Protein AF-S7RBU6-F1 (afdb_monomer_lite)

Organism: Gloeophyllum trabeum (strain ATCC 11539 / FP-39264 / Madison 617) (NCBI:txid670483)

pLDDT: mean 72.24, std 26.67, range [24.7, 98.31]

Structure (mmCIF, N/CA/C/O backbone):
data_AF-S7RBU6-F1
#
_entry.id   AF-S7RBU6-F1
#
loop_
_atom_site.group_PDB
_atom_site.id
_atom_site.type_symbol
_atom_site.label_atom_id
_atom_site.label_alt_id
_atom_site.label_comp_id
_atom_site.label_asym_id
_atom_site.label_entity_id
_atom_site.label_seq_id
_atom_site.pdbx_PDB_ins_code
_atom_site.Cartn_x
_atom_site.Cartn_y
_atom_site.Cartn_z
_atom_site.occupancy
_atom_site.B_iso_or_equiv
_atom_site.auth_seq_id
_atom_site.auth_comp_id
_atom_site.auth_asym_id
_atom_site.auth_atom_id
_atom_site.pdbx_PDB_model_num
ATOM 1 N N . THR A 1 1 ? -10.832 8.269 -23.216 1.00 85.19 1 THR A N 1
ATOM 2 C CA . THR A 1 1 ? -12.121 9.001 -23.189 1.00 85.19 1 THR A CA 1
ATOM 3 C C . THR A 1 1 ? -12.968 8.814 -24.442 1.00 85.19 1 THR A C 1
ATOM 5 O O . THR A 1 1 ? -14.065 8.296 -24.302 1.00 85.19 1 THR A O 1
ATOM 8 N N . TYR A 1 2 ? -12.508 9.167 -25.655 1.00 92.75 2 TYR A N 1
ATOM 9 C CA . TYR A 1 2 ? -13.296 8.981 -26.896 1.00 92.75 2 TYR A CA 1
ATOM 10 C C . TYR A 1 2 ? -13.770 7.536 -27.117 1.00 92.75 2 TYR A C 1
ATOM 12 O O . TYR A 1 2 ? -14.970 7.289 -27.163 1.00 92.75 2 TYR A O 1
ATOM 20 N N . LYS A 1 3 ? -12.824 6.583 -27.172 1.00 92.38 3 LYS A N 1
ATOM 21 C CA . LYS A 1 3 ? -13.112 5.149 -27.358 1.00 92.38 3 LYS A CA 1
ATOM 22 C C . LYS A 1 3 ? -14.112 4.630 -26.322 1.00 92.38 3 LYS A C 1
ATOM 24 O O . LYS A 1 3 ? -15.072 3.971 -26.679 1.00 92.38 3 LYS A O 1
ATOM 29 N N . THR A 1 4 ? -13.931 5.0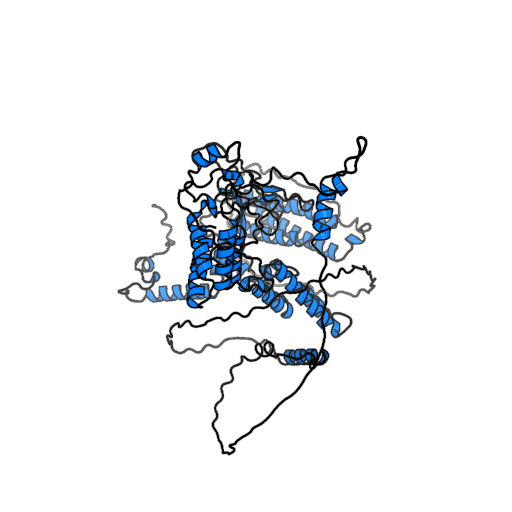13 -25.059 1.00 90.31 4 THR A N 1
ATOM 30 C CA . THR A 1 4 ? -14.841 4.660 -23.964 1.00 90.31 4 THR A CA 1
ATOM 31 C C . THR A 1 4 ? -16.265 5.151 -24.218 1.00 90.31 4 THR A C 1
ATOM 33 O O . THR A 1 4 ? -17.199 4.370 -24.121 1.00 90.31 4 THR A O 1
ATOM 36 N N . ARG A 1 5 ? -16.450 6.425 -24.593 1.00 92.94 5 ARG A N 1
ATOM 37 C CA . ARG A 1 5 ? -17.787 6.967 -24.887 1.00 92.94 5 ARG A CA 1
ATOM 38 C C . ARG A 1 5 ? -18.416 6.313 -26.120 1.00 92.94 5 ARG A C 1
ATOM 40 O O . ARG A 1 5 ? -19.598 6.007 -26.082 1.00 92.94 5 ARG A O 1
ATOM 47 N N . LYS A 1 6 ? -17.631 6.038 -27.169 1.00 95.56 6 LYS A N 1
ATOM 48 C CA . LYS A 1 6 ? -18.088 5.272 -28.344 1.00 95.56 6 LYS A CA 1
ATOM 49 C C . LYS A 1 6 ? -18.540 3.859 -27.969 1.00 95.56 6 LYS A C 1
ATOM 51 O O . LYS A 1 6 ? -19.577 3.423 -28.446 1.00 95.56 6 LYS A O 1
ATOM 56 N N . ASN A 1 7 ? -17.806 3.179 -27.090 1.00 93.50 7 ASN A N 1
ATOM 57 C CA . ASN A 1 7 ? -18.178 1.847 -26.615 1.00 93.50 7 ASN A CA 1
ATOM 58 C C . ASN A 1 7 ? -19.477 1.874 -25.801 1.00 93.50 7 ASN A C 1
ATOM 60 O O . ASN A 1 7 ? -20.324 1.013 -26.008 1.00 93.50 7 ASN A O 1
ATOM 64 N N . VAL A 1 8 ? -19.649 2.867 -24.918 1.00 93.81 8 VAL A N 1
ATOM 65 C CA . VAL A 1 8 ? -20.901 3.056 -24.163 1.00 93.81 8 VAL A CA 1
ATOM 66 C C . VAL A 1 8 ? -22.064 3.273 -25.127 1.00 93.81 8 VAL A C 1
ATOM 68 O O . VAL A 1 8 ? -23.031 2.532 -25.066 1.00 93.81 8 VAL A O 1
ATOM 71 N N . ILE A 1 9 ? -21.940 4.204 -26.080 1.00 96.50 9 ILE A N 1
ATOM 72 C CA . ILE A 1 9 ? -22.995 4.468 -27.072 1.00 96.50 9 ILE A CA 1
ATOM 73 C C . ILE A 1 9 ? -23.344 3.200 -27.864 1.00 96.50 9 ILE A C 1
ATOM 75 O O . ILE A 1 9 ? -24.517 2.864 -27.971 1.00 96.50 9 ILE A O 1
ATOM 79 N N . ALA A 1 10 ? -22.350 2.475 -28.388 1.00 96.50 10 ALA A N 1
ATOM 80 C CA . ALA A 1 10 ? -22.586 1.262 -29.171 1.00 96.50 10 ALA A CA 1
ATOM 81 C C . ALA A 1 10 ? -23.316 0.178 -28.362 1.00 96.50 10 ALA A C 1
ATOM 83 O O . ALA A 1 10 ? -24.274 -0.416 -28.854 1.00 96.50 10 ALA A O 1
ATOM 84 N N . ARG A 1 11 ? -22.905 -0.037 -27.107 1.00 94.94 11 ARG A N 1
ATOM 85 C CA . ARG A 1 11 ? -23.532 -1.017 -26.216 1.00 94.94 11 ARG A CA 1
ATOM 86 C C . ARG A 1 11 ? -24.950 -0.610 -25.821 1.00 94.94 11 ARG A C 1
ATOM 88 O O . ARG A 1 11 ? -25.845 -1.446 -25.844 1.00 94.94 11 ARG A O 1
ATOM 95 N N . THR A 1 12 ? -25.173 0.667 -25.524 1.00 95.44 12 THR A N 1
ATOM 96 C CA . THR A 1 12 ? -26.509 1.184 -25.215 1.00 95.44 12 THR A CA 1
ATOM 97 C C . THR A 1 12 ? -27.443 1.085 -26.428 1.00 95.44 12 THR A C 1
ATOM 99 O O . THR A 1 12 ? -28.611 0.751 -26.256 1.00 95.44 12 THR A O 1
ATOM 102 N N . ILE A 1 13 ? -26.949 1.297 -27.659 1.00 96.81 13 ILE A N 1
ATOM 103 C CA . ILE A 1 13 ? -27.725 1.049 -28.889 1.00 96.81 13 ILE A CA 1
ATOM 104 C C . ILE A 1 13 ? -28.141 -0.422 -28.971 1.00 96.81 13 ILE A C 1
ATOM 106 O O . ILE A 1 13 ? -29.319 -0.698 -29.175 1.00 96.81 13 ILE A O 1
ATOM 110 N N . GLU A 1 14 ? -27.202 -1.354 -28.793 1.00 96.31 14 GLU A N 1
ATOM 111 C CA . GLU A 1 14 ? -27.480 -2.795 -28.843 1.00 96.31 14 GLU A CA 1
ATOM 112 C C . GLU A 1 14 ? -28.513 -3.209 -27.784 1.00 96.31 14 GLU A C 1
ATOM 114 O O . GLU A 1 14 ? -29.508 -3.856 -28.109 1.00 96.31 14 GLU A O 1
ATOM 119 N N . MET A 1 15 ? -28.329 -2.770 -26.536 1.00 94.38 15 MET A N 1
ATOM 120 C CA . MET A 1 15 ? -29.254 -3.056 -25.437 1.00 94.38 15 MET A CA 1
ATOM 121 C C . MET A 1 15 ? -30.658 -2.510 -25.712 1.00 94.38 15 MET A C 1
ATOM 123 O O . MET A 1 15 ? -31.637 -3.236 -25.557 1.00 94.38 15 MET A O 1
ATOM 127 N N . LYS A 1 16 ? -30.767 -1.260 -26.179 1.00 94.81 16 LYS A N 1
ATOM 128 C CA . LYS A 1 16 ? -32.062 -0.620 -26.460 1.00 94.81 16 LYS A CA 1
ATOM 129 C C . LYS A 1 16 ? -32.765 -1.190 -27.688 1.00 94.81 16 LYS A C 1
ATOM 131 O O . LYS A 1 16 ? -33.992 -1.231 -27.737 1.00 94.81 16 LYS A O 1
ATOM 136 N N . GLN A 1 17 ? -32.004 -1.660 -28.676 1.00 96.62 17 GLN A N 1
ATOM 137 C CA . GLN A 1 17 ? -32.551 -2.400 -29.814 1.00 96.62 17 GLN A CA 1
ATOM 138 C C . GLN A 1 17 ? -33.136 -3.743 -29.374 1.00 96.62 17 GLN A C 1
ATOM 140 O O . GLN A 1 17 ? -34.208 -4.115 -29.844 1.00 96.62 17 GLN A O 1
ATOM 145 N N . GLN A 1 18 ? -32.465 -4.446 -28.457 1.00 95.56 18 GLN A N 1
ATOM 146 C CA . GLN A 1 18 ? -32.958 -5.708 -27.901 1.00 95.56 18 GLN A CA 1
ATOM 147 C C . GLN A 1 18 ? -34.198 -5.511 -27.017 1.00 95.56 18 GLN A C 1
ATOM 149 O O . GLN A 1 18 ? -35.109 -6.334 -27.070 1.00 95.56 18 GLN A O 1
ATOM 154 N N . SER A 1 19 ? -34.263 -4.425 -26.240 1.00 94.31 19 SER A N 1
ATOM 155 C CA . SER A 1 19 ? -35.421 -4.106 -25.390 1.00 94.31 19 SER A CA 1
ATOM 156 C C . SER A 1 19 ? -36.588 -3.448 -26.142 1.00 94.31 19 SER A C 1
ATOM 158 O O . SER A 1 19 ? -37.684 -3.347 -25.592 1.00 94.31 19 SER A O 1
ATOM 160 N N . GLY A 1 20 ? -36.387 -3.024 -27.395 1.00 94.88 20 GLY A N 1
ATOM 161 C CA . GLY A 1 20 ? -37.410 -2.344 -28.194 1.00 94.88 20 GLY A CA 1
ATOM 162 C C . GLY A 1 20 ? -37.733 -0.930 -27.700 1.00 94.88 20 GLY A C 1
ATOM 163 O O . GLY A 1 20 ? -38.865 -0.468 -27.845 1.00 94.88 20 GLY A O 1
ATOM 164 N N . GLU A 1 21 ? -36.767 -0.242 -27.090 1.00 93.75 21 GLU A N 1
ATOM 165 C CA . GLU A 1 21 ? -36.955 1.113 -26.570 1.00 93.75 21 GLU A CA 1
ATOM 166 C C . GLU A 1 21 ? -37.027 2.172 -27.685 1.00 93.75 21 GLU A C 1
ATOM 168 O O . GLU A 1 21 ? -36.348 2.106 -28.709 1.00 93.75 21 GLU A O 1
ATOM 173 N N . ASN A 1 22 ? -37.855 3.200 -27.478 1.00 92.62 22 ASN A N 1
ATOM 174 C CA . ASN A 1 22 ? -38.156 4.201 -28.509 1.00 92.62 22 ASN A CA 1
ATOM 175 C C . ASN A 1 22 ? -37.031 5.225 -28.750 1.00 92.62 22 ASN A C 1
ATOM 177 O O . ASN A 1 22 ? -37.104 5.993 -29.708 1.00 92.62 22 ASN A O 1
ATOM 181 N N . ASP A 1 23 ? -36.006 5.278 -27.896 1.00 93.81 23 ASP A N 1
ATOM 182 C CA . ASP A 1 23 ? -34.927 6.267 -27.968 1.00 93.81 23 ASP A CA 1
ATOM 183 C C . ASP A 1 23 ? -33.663 5.771 -28.689 1.00 93.81 23 ASP A C 1
ATOM 185 O O . ASP A 1 23 ? -32.669 6.497 -28.741 1.00 93.81 23 ASP A O 1
ATOM 189 N N . VAL A 1 24 ? -33.693 4.585 -29.309 1.00 95.56 24 VAL A N 1
ATOM 190 C CA . VAL A 1 24 ? -32.581 4.056 -30.127 1.00 95.56 24 VAL A CA 1
ATOM 191 C C . VAL A 1 24 ? -32.122 5.071 -31.181 1.00 95.56 24 VAL A C 1
ATOM 193 O O . VAL A 1 24 ? -30.921 5.294 -31.340 1.00 95.56 24 VAL A O 1
ATOM 196 N N . ASP A 1 25 ? -33.063 5.747 -31.851 1.00 94.75 25 ASP A N 1
ATOM 197 C CA . ASP A 1 25 ? -32.772 6.763 -32.874 1.00 94.75 25 ASP A CA 1
ATOM 198 C C . ASP A 1 25 ? -31.913 7.919 -32.312 1.00 94.75 25 ASP A C 1
ATOM 200 O O . ASP A 1 25 ? -31.042 8.455 -33.005 1.00 94.75 25 ASP A O 1
ATOM 204 N N . TYR A 1 26 ? -32.109 8.283 -31.038 1.00 95.62 26 TYR A N 1
ATOM 205 C CA . TYR A 1 26 ? -31.321 9.318 -30.364 1.00 95.62 26 TYR A CA 1
ATOM 206 C C . TYR A 1 26 ? -29.892 8.848 -30.071 1.00 95.62 26 TYR A C 1
ATOM 208 O O . TYR A 1 26 ? -28.936 9.602 -30.260 1.00 95.62 26 TYR A O 1
ATOM 216 N N . TRP A 1 27 ? -29.713 7.588 -29.675 1.00 96.31 27 TRP A N 1
ATOM 217 C CA . TRP A 1 27 ? -28.384 7.014 -29.455 1.00 96.31 27 TRP A CA 1
ATOM 218 C C . TRP A 1 27 ? -27.598 6.844 -30.756 1.00 96.31 27 TRP A C 1
ATOM 220 O O . TRP A 1 27 ? -26.405 7.144 -30.787 1.00 96.31 27 TRP A O 1
ATOM 230 N N . VAL A 1 28 ? -28.261 6.475 -31.855 1.00 96.69 28 VAL A N 1
ATOM 231 C CA . VAL A 1 28 ? -27.661 6.473 -33.203 1.00 96.69 28 VAL A CA 1
ATOM 232 C C . VAL A 1 28 ? -27.237 7.888 -33.615 1.00 96.69 28 VAL A C 1
ATOM 234 O O . VAL A 1 28 ? -26.161 8.084 -34.186 1.00 96.69 28 VAL A O 1
ATOM 237 N N . TYR A 1 29 ? -28.041 8.900 -33.279 1.00 96.50 29 TYR A N 1
ATOM 238 C CA . TYR A 1 29 ? -27.663 10.299 -33.468 1.00 96.50 29 TYR A CA 1
ATOM 239 C C . TYR A 1 29 ? -26.420 10.682 -32.647 1.00 96.50 29 TYR A C 1
ATOM 241 O O . TYR A 1 29 ? -25.488 11.266 -33.208 1.00 96.50 29 TYR A O 1
ATOM 249 N N . LEU A 1 30 ? -26.359 10.320 -31.359 1.00 96.81 30 LEU A N 1
ATOM 250 C CA . LEU A 1 30 ? -25.172 10.541 -30.530 1.00 96.81 30 LEU A CA 1
ATOM 251 C C . LEU A 1 30 ? -23.947 9.837 -31.122 1.00 96.81 30 LEU A C 1
ATOM 253 O O . LEU A 1 30 ? -22.877 10.438 -31.196 1.00 96.81 30 LEU A O 1
ATOM 257 N N . ASP A 1 31 ? -24.090 8.612 -31.627 1.00 97.56 31 ASP A N 1
ATOM 258 C CA . ASP A 1 31 ? -22.987 7.910 -32.282 1.00 97.56 31 ASP A CA 1
ATOM 259 C C . ASP A 1 31 ? -22.432 8.703 -33.470 1.00 97.56 31 ASP A C 1
ATOM 261 O O . ASP A 1 31 ? -21.215 8.869 -33.605 1.00 97.56 31 ASP A O 1
ATOM 265 N N . LYS A 1 32 ? -23.325 9.279 -34.282 1.00 97.25 32 LYS A N 1
ATOM 266 C CA . LYS A 1 32 ? -22.958 10.148 -35.402 1.00 97.25 32 LYS A CA 1
ATOM 267 C C . LYS A 1 32 ? -22.245 11.417 -34.923 1.00 97.25 32 LYS A C 1
ATOM 269 O O . LYS A 1 32 ? -21.181 11.735 -35.447 1.00 97.25 32 LYS A O 1
ATOM 274 N N . VAL A 1 33 ? -22.770 12.100 -33.898 1.00 96.75 33 VAL A N 1
ATOM 275 C CA . VAL A 1 33 ? -22.152 13.301 -33.293 1.00 96.75 33 VAL A CA 1
ATOM 276 C C . VAL A 1 33 ? -20.721 13.009 -32.831 1.00 96.75 33 VAL A C 1
ATOM 278 O O . VAL A 1 33 ? -19.792 13.747 -33.167 1.00 96.75 33 VAL A O 1
ATOM 281 N N . PHE A 1 34 ? -20.520 11.925 -32.077 1.00 96.19 34 PHE A N 1
ATOM 282 C CA . PHE A 1 34 ? -19.206 11.568 -31.541 1.00 96.19 34 PHE A CA 1
ATOM 283 C C . PHE A 1 34 ? -18.246 11.087 -32.635 1.00 96.19 34 PHE A C 1
ATOM 285 O O . PHE A 1 34 ? -17.062 11.419 -32.579 1.00 96.19 34 PHE A O 1
ATOM 292 N N . SER A 1 35 ? -18.741 10.365 -33.643 1.00 96.75 35 SER A N 1
ATOM 293 C CA . SER A 1 35 ? -17.933 9.919 -34.786 1.00 96.75 35 SER A CA 1
ATOM 294 C C . SER A 1 35 ? -17.441 11.093 -35.629 1.00 96.75 35 SER A C 1
ATOM 296 O O . SER A 1 35 ? -16.272 11.114 -36.004 1.00 96.75 35 SER A O 1
ATOM 298 N N . THR A 1 36 ? -18.294 12.095 -35.869 1.00 96.62 36 THR A N 1
ATOM 299 C CA . THR A 1 36 ? -17.907 13.313 -36.593 1.00 96.62 36 THR A CA 1
ATOM 300 C C . THR A 1 36 ? -16.898 14.146 -35.801 1.00 96.62 36 THR A C 1
ATOM 302 O O . THR A 1 36 ? -15.933 14.630 -36.377 1.00 96.62 36 THR A O 1
ATOM 305 N N . LEU A 1 37 ? -17.062 14.287 -34.479 1.00 95.50 37 LEU A N 1
ATOM 306 C CA . LEU A 1 37 ? -16.112 15.033 -33.638 1.00 95.50 37 LEU A CA 1
ATOM 307 C C . LEU A 1 37 ? -14.744 14.356 -33.489 1.00 95.50 37 LEU A C 1
ATOM 309 O O . LEU A 1 37 ? -13.747 15.035 -33.222 1.00 95.50 37 LEU A O 1
ATOM 313 N N . GLY A 1 38 ? -14.703 13.027 -33.594 1.00 95.50 38 GLY A N 1
ATOM 314 C CA . GLY A 1 38 ? -13.487 12.239 -33.449 1.00 95.50 38 GLY A CA 1
ATOM 315 C C . GLY A 1 38 ? -12.832 12.356 -32.063 1.00 95.50 38 GLY A C 1
ATOM 316 O O . GLY A 1 38 ? -13.424 12.873 -31.106 1.00 95.50 38 GLY A O 1
ATOM 317 N N . PRO A 1 39 ? -11.588 11.872 -31.907 1.00 93.12 39 PRO A N 1
ATOM 318 C CA . PRO A 1 39 ? -10.890 11.892 -30.623 1.00 93.12 39 PRO A CA 1
ATOM 319 C C . PRO A 1 39 ? -10.606 13.311 -30.120 1.00 93.12 39 PRO A C 1
ATOM 321 O O . PRO A 1 39 ? -10.678 13.555 -28.916 1.00 93.12 39 PRO A O 1
ATOM 324 N N . ASP A 1 40 ? -10.344 14.259 -31.017 1.00 90.81 40 ASP A N 1
ATOM 325 C CA . ASP A 1 40 ? -9.961 15.620 -30.639 1.00 90.81 40 ASP A CA 1
ATOM 326 C C . ASP A 1 40 ? -11.138 16.481 -30.194 1.00 90.81 40 ASP A C 1
ATOM 328 O O . ASP A 1 40 ? -10.988 17.278 -29.269 1.00 90.81 40 ASP A O 1
ATOM 332 N N . 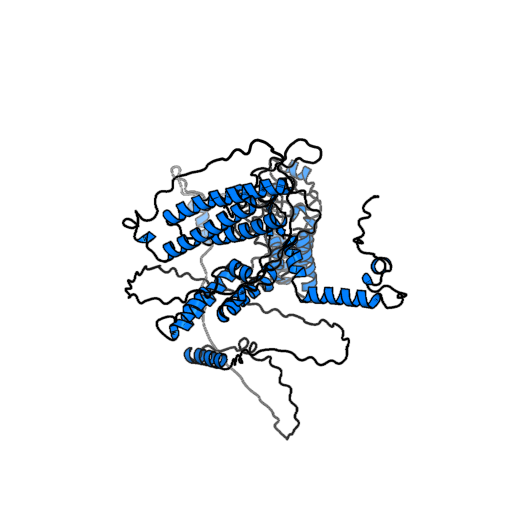GLY A 1 41 ? -12.317 16.284 -30.788 1.00 90.06 41 GLY A N 1
ATOM 333 C CA . GLY A 1 41 ? -13.536 16.989 -30.400 1.00 90.06 41 GLY A CA 1
ATOM 334 C C . GLY A 1 41 ? -14.285 16.360 -29.231 1.00 90.06 41 GLY A C 1
ATOM 335 O O . GLY A 1 41 ? -15.188 16.983 -28.668 1.00 90.06 41 GLY A O 1
ATOM 336 N N . THR A 1 42 ? -13.919 15.140 -28.840 1.00 89.81 42 THR A N 1
ATOM 337 C CA . THR A 1 42 ? -14.549 14.420 -27.727 1.00 89.81 42 THR A CA 1
ATOM 338 C C . THR A 1 42 ? -13.629 14.278 -26.520 1.00 89.81 42 THR A C 1
ATOM 340 O O . THR A 1 42 ? -14.127 14.071 -25.418 1.00 89.81 42 THR A O 1
ATOM 343 N N . SER A 1 43 ? -12.308 14.412 -26.647 1.00 77.69 43 SER A N 1
ATOM 344 C CA . SER A 1 43 ? -11.421 14.327 -25.485 1.00 77.69 43 SER A CA 1
ATOM 345 C C . SER A 1 43 ? -11.660 15.489 -24.519 1.00 77.69 43 SER A C 1
ATOM 347 O O . SER A 1 43 ? -11.668 16.654 -24.903 1.00 77.69 43 SER A O 1
ATOM 349 N N . SER A 1 44 ? -11.835 15.166 -23.241 1.00 72.56 44 SER A N 1
ATOM 350 C CA . SER A 1 44 ? -11.827 16.148 -22.161 1.00 72.56 44 SER A CA 1
ATOM 351 C C . SER A 1 44 ? -10.375 16.350 -21.740 1.00 72.56 44 SER A C 1
ATOM 353 O O . SER A 1 44 ? -9.729 15.397 -21.323 1.00 72.56 44 SER A O 1
ATOM 355 N N . ASP A 1 45 ? -9.845 17.553 -21.930 1.00 74.06 45 ASP A N 1
ATOM 356 C CA . ASP A 1 45 ? -8.611 17.991 -21.280 1.00 74.06 45 ASP A CA 1
ATOM 357 C C . ASP A 1 45 ? -8.990 18.281 -19.820 1.00 74.06 45 ASP A C 1
ATOM 359 O O . ASP A 1 45 ? -9.709 19.241 -19.526 1.00 74.06 45 ASP A O 1
ATOM 363 N N . GLU A 1 46 ? -8.673 17.334 -18.944 1.00 76.44 46 GLU A N 1
ATOM 364 C CA . GLU A 1 46 ? -9.034 17.362 -17.529 1.00 76.44 46 GLU A CA 1
ATOM 365 C C . GLU A 1 46 ? -7.983 18.192 -16.791 1.00 76.44 46 GLU A C 1
ATOM 367 O O . GLU A 1 46 ? -6.787 18.047 -17.033 1.00 76.44 46 GLU A O 1
ATOM 372 N N . SER A 1 47 ? -8.412 19.135 -15.951 1.00 70.38 47 SER A N 1
ATOM 373 C CA . SER A 1 47 ? -7.491 19.747 -14.994 1.00 70.38 47 SER A CA 1
ATOM 374 C C . SER A 1 47 ? -7.403 18.863 -13.760 1.00 70.38 47 SER A C 1
ATOM 376 O O . SER A 1 47 ? -8.451 18.508 -13.211 1.00 70.38 47 SER A O 1
ATOM 378 N N . ASP A 1 48 ? -6.186 18.588 -13.302 1.00 59.97 48 ASP A N 1
ATOM 379 C CA . ASP A 1 48 ? -5.942 18.013 -11.984 1.00 59.97 48 ASP A CA 1
ATOM 380 C C . ASP A 1 48 ? -6.465 19.001 -10.937 1.00 59.97 48 ASP A C 1
ATOM 382 O O . ASP A 1 48 ? -5.913 20.081 -10.727 1.00 59.97 48 ASP A O 1
ATOM 386 N N . SER A 1 49 ? -7.624 18.694 -10.361 1.00 61.91 49 SER A N 1
ATOM 387 C CA . SER A 1 49 ? -8.176 19.439 -9.235 1.00 61.91 49 SER A CA 1
ATOM 388 C C . SER A 1 49 ? -8.520 18.460 -8.128 1.00 61.91 49 SER A C 1
ATOM 390 O O . SER A 1 49 ? -9.257 17.503 -8.361 1.00 61.91 49 SER A O 1
ATOM 392 N N . GLU A 1 50 ? -8.025 18.731 -6.925 1.00 57.97 50 GLU A N 1
ATOM 393 C CA . GLU A 1 50 ? -8.123 17.867 -5.738 1.00 57.97 50 GLU A CA 1
ATOM 394 C C . GLU A 1 50 ? -9.551 17.727 -5.173 1.00 57.97 50 GLU A C 1
ATOM 396 O O . GLU A 1 50 ? -9.809 16.926 -4.280 1.00 57.97 50 GLU A O 1
ATOM 401 N N . GLY A 1 51 ? -10.524 18.463 -5.714 1.00 67.12 51 GLY A N 1
ATOM 402 C CA . GLY A 1 51 ? -11.909 18.440 -5.248 1.00 67.12 51 GLY A CA 1
ATOM 403 C C . GLY A 1 51 ? -12.770 17.395 -5.954 1.00 67.12 51 GLY A C 1
ATOM 404 O O . GLY A 1 51 ? -13.433 17.740 -6.926 1.00 67.12 51 GLY A O 1
ATOM 405 N N . GLY A 1 52 ? -12.795 16.152 -5.459 1.00 80.94 52 GLY A N 1
ATOM 406 C CA . GLY A 1 52 ? -13.880 15.163 -5.655 1.00 80.94 52 GLY A CA 1
ATOM 407 C C . GLY A 1 52 ? -14.299 14.775 -7.090 1.00 80.94 52 GLY A C 1
ATOM 408 O O . GLY A 1 52 ? -15.178 13.934 -7.257 1.00 80.94 52 GLY A O 1
ATOM 409 N N . GLY A 1 53 ? -13.697 15.344 -8.133 1.00 84.38 53 GLY A N 1
ATOM 410 C CA . GLY A 1 53 ? -14.078 15.159 -9.529 1.00 84.38 53 GLY A CA 1
ATOM 411 C C . GLY A 1 53 ? -13.203 15.965 -10.487 1.00 84.38 53 GLY A C 1
ATOM 412 O O . GLY A 1 53 ? -12.392 16.792 -10.077 1.00 84.38 53 GLY A O 1
ATOM 413 N N . PHE A 1 54 ? -13.360 15.714 -11.783 1.00 86.19 54 PHE A N 1
ATOM 414 C CA . PHE A 1 54 ? -12.573 16.373 -12.823 1.00 86.19 54 PHE A CA 1
ATOM 415 C C . PHE A 1 54 ? -13.319 17.588 -13.372 1.00 86.19 54 PHE A C 1
ATOM 417 O O . PHE A 1 54 ? -14.452 17.472 -13.845 1.00 86.19 54 PHE A O 1
ATOM 424 N N . ARG A 1 55 ? -12.684 18.764 -13.368 1.00 88.06 55 ARG A N 1
ATOM 425 C CA . ARG A 1 55 ? -13.194 19.925 -14.112 1.00 88.06 55 ARG A CA 1
ATOM 426 C C . ARG A 1 55 ? -12.752 19.819 -15.565 1.00 88.06 55 ARG A C 1
ATOM 428 O O . ARG A 1 55 ? -11.563 19.732 -15.870 1.00 88.06 55 ARG A O 1
ATOM 435 N N . VAL A 1 56 ? -13.723 19.794 -16.471 1.00 90.62 56 VAL A N 1
ATOM 436 C CA . VAL A 1 56 ? -13.458 19.658 -17.904 1.00 90.62 56 VAL A CA 1
ATOM 437 C C . VAL A 1 56 ? -13.198 21.038 -18.488 1.00 90.62 56 VAL A C 1
ATOM 439 O O . VAL A 1 56 ? -14.073 21.901 -18.444 1.00 90.62 56 VAL A O 1
ATOM 442 N N . LYS A 1 57 ? -12.014 21.246 -19.069 1.00 90.62 57 LYS A N 1
ATOM 443 C CA . LYS A 1 57 ? -11.693 22.514 -19.729 1.00 90.62 57 LYS A CA 1
ATOM 444 C C . LYS A 1 57 ? -12.615 22.766 -20.928 1.00 90.62 57 LYS A C 1
ATOM 446 O O . LYS A 1 57 ? -12.935 21.844 -21.685 1.00 90.62 57 LYS A O 1
ATOM 451 N N . ALA A 1 58 ? -13.025 24.018 -21.115 1.00 90.31 58 ALA A N 1
ATOM 452 C CA . ALA A 1 58 ? -13.889 24.412 -22.224 1.00 90.31 58 ALA A CA 1
ATOM 453 C C . ALA A 1 58 ? -13.107 24.394 -23.548 1.00 90.31 58 ALA A C 1
ATOM 455 O O . ALA A 1 58 ? -11.971 24.854 -23.614 1.00 90.31 58 ALA A O 1
ATOM 456 N N . MET A 1 59 ? -13.693 23.859 -24.621 1.00 93.00 59 MET A N 1
ATOM 457 C CA . MET A 1 59 ? -13.107 23.950 -25.963 1.00 93.00 59 MET A CA 1
ATOM 458 C C . MET A 1 59 ? -13.728 25.144 -26.693 1.00 93.00 59 MET A C 1
ATOM 460 O O . MET A 1 59 ? -14.851 25.010 -27.177 1.00 93.00 59 MET A O 1
ATOM 464 N N . PRO A 1 60 ? -13.032 26.292 -26.804 1.00 92.81 60 PRO A N 1
ATOM 465 C CA . PRO A 1 60 ? -13.638 27.532 -27.299 1.00 92.81 60 PRO A CA 1
ATOM 466 C C . PRO A 1 60 ? -14.107 27.431 -28.755 1.00 92.81 60 PRO A C 1
ATOM 468 O O . PRO A 1 60 ? -15.037 28.121 -29.159 1.00 92.81 60 PRO A O 1
ATOM 471 N N . TRP A 1 61 ? -13.492 26.546 -29.544 1.00 95.69 61 TRP A N 1
ATOM 472 C CA . TRP A 1 61 ? -13.856 26.316 -30.940 1.00 95.69 61 TRP A CA 1
ATOM 473 C C . TRP A 1 61 ? -15.099 25.444 -31.118 1.00 95.69 61 TRP A C 1
ATOM 475 O O . TRP A 1 61 ? -15.699 25.478 -32.188 1.00 95.69 61 TRP A O 1
ATOM 485 N N . ARG A 1 62 ? -15.484 24.649 -30.114 1.00 95.12 62 ARG A N 1
ATOM 486 C CA . ARG A 1 62 ? -16.514 23.612 -30.236 1.00 95.12 62 ARG A CA 1
ATOM 487 C C . ARG A 1 62 ? -17.880 24.170 -29.851 1.00 95.12 62 ARG A C 1
ATOM 489 O O . ARG A 1 62 ? -18.005 24.878 -28.853 1.00 95.12 62 ARG A O 1
ATOM 496 N N . ARG A 1 63 ? -18.923 23.805 -30.599 1.00 95.25 63 ARG A N 1
ATOM 497 C CA . ARG A 1 63 ? -20.315 24.020 -30.180 1.00 95.25 63 ARG A CA 1
ATOM 498 C C . ARG A 1 63 ? -20.536 23.420 -28.786 1.00 95.25 63 ARG A C 1
ATOM 500 O O . ARG A 1 63 ? -19.954 22.388 -28.446 1.00 95.25 63 ARG A O 1
ATOM 507 N N . ASN A 1 64 ? -21.381 24.058 -27.979 1.00 92.62 64 ASN A N 1
ATOM 508 C CA . ASN A 1 64 ? -21.774 23.489 -26.696 1.00 92.62 64 ASN A CA 1
ATOM 509 C C . ASN A 1 64 ? -22.559 22.187 -26.929 1.00 92.62 64 ASN A C 1
ATOM 511 O O . ASN A 1 64 ? -23.657 22.229 -27.477 1.00 92.62 64 ASN A O 1
ATOM 515 N N . ILE A 1 65 ? -21.957 21.068 -26.524 1.00 93.81 65 ILE A N 1
ATOM 516 C CA . ILE A 1 65 ? -22.536 19.718 -26.566 1.00 93.81 65 ILE A CA 1
ATOM 517 C C . ILE A 1 65 ? -22.466 19.040 -25.190 1.00 93.81 65 ILE A C 1
ATOM 519 O O . ILE A 1 65 ? -22.312 17.823 -25.061 1.00 93.81 65 ILE A O 1
ATOM 523 N N . ASP A 1 66 ? -22.430 19.846 -24.127 1.00 91.31 66 ASP A N 1
ATOM 524 C CA . ASP A 1 66 ? -22.242 19.331 -22.773 1.00 91.31 66 ASP A CA 1
ATOM 525 C C . ASP A 1 66 ? -23.444 18.501 -22.304 1.00 91.31 66 ASP A C 1
ATOM 527 O O . ASP A 1 66 ? -23.258 17.571 -21.521 1.00 91.31 66 ASP A O 1
ATOM 531 N N . ALA A 1 67 ? -24.645 18.776 -22.823 1.00 91.44 67 ALA A N 1
ATOM 532 C CA . ALA A 1 67 ? -25.840 17.981 -22.554 1.00 91.44 67 ALA A CA 1
ATOM 533 C C . ALA A 1 67 ? -25.716 16.566 -23.142 1.00 91.44 67 ALA A C 1
ATOM 535 O O . ALA A 1 67 ? -25.907 15.581 -22.433 1.00 91.44 67 ALA A O 1
ATOM 536 N N . GLU A 1 68 ? -25.311 16.460 -24.407 1.00 94.38 68 GLU A N 1
ATOM 537 C CA . GLU A 1 68 ? -25.094 15.199 -25.112 1.00 94.38 68 GLU A CA 1
ATOM 538 C C . GLU A 1 68 ? -24.012 14.362 -24.426 1.00 94.38 68 GLU A C 1
ATOM 540 O O . GLU A 1 68 ? -24.186 13.163 -24.215 1.00 94.38 68 GLU A O 1
ATOM 545 N N . ILE A 1 69 ? -22.906 14.991 -24.012 1.00 93.38 69 ILE A N 1
ATOM 546 C CA . ILE A 1 69 ? -21.848 14.280 -23.287 1.00 93.38 69 ILE A CA 1
ATOM 547 C C . ILE A 1 69 ? -22.329 13.819 -21.909 1.00 93.38 69 ILE A C 1
ATOM 549 O O . ILE A 1 69 ? -22.000 12.702 -21.508 1.00 93.38 69 ILE A O 1
ATOM 553 N N . LYS A 1 70 ? -23.105 14.645 -21.197 1.00 91.88 70 LYS A N 1
ATOM 554 C CA . LYS A 1 70 ? -23.641 14.291 -19.879 1.00 91.88 70 LYS A CA 1
ATOM 555 C C . LYS A 1 70 ? -24.553 13.068 -19.958 1.00 91.88 70 LYS A C 1
ATOM 557 O O . LYS A 1 70 ? -24.451 12.215 -19.091 1.00 91.88 70 LYS A O 1
ATOM 562 N N . ILE A 1 71 ? -25.367 12.937 -21.007 1.00 93.94 71 ILE A N 1
ATOM 563 C CA . ILE A 1 71 ? -26.228 11.758 -21.214 1.00 93.94 71 ILE A CA 1
ATOM 564 C C . ILE A 1 71 ? -25.388 10.482 -21.336 1.00 93.94 71 ILE A C 1
ATOM 566 O O . ILE A 1 71 ? -25.645 9.507 -20.635 1.00 93.94 71 ILE A O 1
ATOM 570 N N . VAL A 1 72 ? -24.334 10.506 -22.157 1.00 94.25 72 VAL A N 1
ATOM 571 C CA . VAL A 1 72 ? -23.432 9.352 -22.323 1.00 94.25 72 VAL A CA 1
ATOM 572 C C . VAL A 1 72 ? -22.690 9.028 -21.019 1.00 94.25 72 VAL A C 1
ATOM 574 O O . VAL A 1 72 ? -22.501 7.863 -20.678 1.00 94.25 72 VAL A O 1
ATOM 577 N N . GLU A 1 73 ? -22.262 10.050 -20.272 1.00 91.81 73 GLU A N 1
ATOM 578 C CA . GLU A 1 73 ? -21.587 9.878 -18.979 1.00 91.81 73 GLU A CA 1
ATOM 579 C C . GLU A 1 73 ? -22.534 9.318 -17.904 1.00 91.81 73 GLU A C 1
ATOM 581 O O . GLU A 1 73 ? -22.139 8.410 -17.176 1.00 91.81 73 GLU A O 1
ATOM 586 N N . SER A 1 74 ? -23.782 9.787 -17.846 1.00 90.56 74 SER A N 1
ATOM 587 C CA . SER A 1 74 ? -24.812 9.266 -16.942 1.00 90.56 74 SER A CA 1
ATOM 588 C C . SER A 1 74 ? -25.167 7.813 -17.250 1.00 90.56 74 SER A C 1
ATOM 590 O O . SER A 1 74 ? -25.261 7.012 -16.323 1.00 90.56 74 SER A O 1
ATOM 592 N N . GLN A 1 75 ? -25.289 7.447 -18.529 1.00 92.38 75 GLN A N 1
ATOM 593 C CA . GLN A 1 75 ? -25.574 6.065 -18.919 1.00 92.38 75 GLN A CA 1
ATOM 594 C C . GLN A 1 75 ? -24.440 5.117 -18.528 1.00 92.38 75 GLN A C 1
ATOM 596 O O . GLN A 1 75 ? -24.690 4.037 -18.002 1.00 92.38 75 GLN A O 1
ATOM 601 N N . ARG A 1 76 ? -23.182 5.553 -18.691 1.00 89.06 76 ARG A N 1
ATOM 602 C CA . ARG A 1 76 ? -22.014 4.783 -18.240 1.00 89.06 76 ARG A CA 1
ATOM 603 C C . ARG A 1 76 ? -22.077 4.472 -16.743 1.00 89.06 76 ARG A C 1
ATOM 605 O O . ARG A 1 76 ? -21.720 3.368 -16.342 1.00 89.06 76 ARG A O 1
ATOM 612 N N . SER A 1 77 ? -22.497 5.444 -15.932 1.00 85.19 77 SER A N 1
ATOM 613 C CA . SER A 1 77 ? -22.679 5.253 -14.491 1.00 85.19 77 SER A CA 1
ATOM 614 C C . SER A 1 77 ? -23.849 4.318 -14.175 1.00 85.19 77 SER A C 1
ATOM 616 O O . SER A 1 77 ? -23.708 3.470 -13.302 1.00 85.19 77 SER A O 1
ATOM 618 N N . ALA A 1 78 ? -24.972 4.441 -14.887 1.00 86.81 78 ALA A N 1
ATOM 619 C CA . ALA A 1 78 ? -26.179 3.650 -14.643 1.00 86.81 78 ALA A CA 1
ATOM 620 C C . ALA A 1 78 ? -26.028 2.170 -15.032 1.00 86.81 78 ALA A C 1
ATOM 622 O O . ALA A 1 78 ? -26.428 1.293 -14.274 1.00 86.81 78 ALA A O 1
ATOM 623 N N . GLU A 1 79 ? -25.417 1.876 -16.182 1.00 81.44 79 GLU A N 1
ATOM 624 C CA . GLU A 1 79 ? -25.248 0.497 -16.670 1.00 81.44 79 GLU A CA 1
ATOM 625 C C . GLU A 1 79 ? -24.126 -0.264 -15.946 1.00 81.44 79 GLU A C 1
ATOM 627 O O . GLU A 1 79 ? -23.864 -1.426 -16.256 1.00 81.44 79 GLU A O 1
ATOM 632 N N . GLY A 1 80 ? -23.420 0.384 -15.010 1.00 73.44 80 GLY A N 1
ATOM 633 C CA . GLY A 1 80 ? -22.319 -0.238 -14.282 1.00 73.44 80 GLY A CA 1
ATOM 634 C C . GLY A 1 80 ? -21.245 -0.798 -15.215 1.00 73.44 80 GLY A C 1
ATOM 635 O O . GLY A 1 80 ? -20.581 -1.770 -14.854 1.00 73.44 80 GLY A O 1
ATOM 636 N N . ILE A 1 81 ? -21.075 -0.215 -16.414 1.00 67.19 81 ILE A N 1
ATOM 637 C CA . ILE A 1 81 ? -20.031 -0.607 -17.367 1.00 67.19 81 ILE A CA 1
ATOM 638 C C . ILE A 1 81 ? -18.689 -0.184 -16.768 1.00 67.19 81 ILE A C 1
ATOM 640 O O . ILE A 1 81 ? -18.126 0.874 -17.072 1.00 67.19 81 ILE A O 1
ATOM 644 N N . LYS A 1 82 ? -18.192 -1.027 -15.866 1.00 62.44 82 LYS A N 1
ATOM 645 C CA . LYS A 1 82 ? -16.829 -1.000 -15.373 1.00 62.44 82 LYS A CA 1
ATOM 646 C C . LYS A 1 82 ? -15.989 -1.576 -16.502 1.00 62.44 82 LYS A C 1
ATOM 648 O O . LYS A 1 82 ? -16.038 -2.767 -16.795 1.00 62.44 82 LYS A O 1
ATOM 653 N N . ASP A 1 83 ? -15.241 -0.716 -17.186 1.00 59.38 83 ASP A N 1
ATOM 654 C CA . ASP A 1 83 ? -14.084 -1.210 -17.922 1.00 59.38 83 ASP A CA 1
ATOM 655 C C . ASP A 1 83 ? -13.216 -1.926 -16.873 1.00 59.38 83 ASP A C 1
ATOM 657 O O . ASP A 1 83 ? -12.915 -1.322 -15.844 1.00 59.38 83 ASP A O 1
ATOM 661 N N . ASN A 1 84 ? -12.797 -3.176 -17.101 1.00 58.16 84 ASN A N 1
ATOM 662 C CA . ASN A 1 84 ? -11.959 -3.961 -16.168 1.00 58.16 84 ASN A CA 1
ATOM 663 C C . ASN A 1 84 ? -10.564 -3.334 -15.896 1.00 58.16 84 ASN A C 1
ATOM 665 O O . ASN A 1 84 ? -9.636 -4.019 -15.481 1.00 58.16 84 ASN A O 1
ATOM 669 N N . ARG A 1 85 ? -10.365 -2.050 -16.215 1.00 51.66 85 ARG A N 1
ATOM 670 C CA . ARG A 1 85 ? -9.092 -1.327 -16.236 1.00 51.66 85 ARG A CA 1
ATOM 671 C C . ARG A 1 85 ? -9.158 0.042 -15.542 1.00 51.66 85 ARG A C 1
ATOM 673 O O . ARG A 1 85 ? -8.502 0.972 -16.009 1.00 51.66 85 ARG A O 1
ATOM 680 N N . GLY A 1 86 ? -9.926 0.223 -14.465 1.00 55.75 86 GLY A N 1
ATOM 681 C CA . GLY A 1 86 ? -9.820 1.482 -13.718 1.00 55.75 86 GLY A CA 1
ATOM 682 C C . GLY A 1 86 ? -10.788 1.709 -12.564 1.00 55.75 86 GLY A C 1
ATOM 683 O O . GLY A 1 86 ? -11.747 0.970 -12.364 1.00 55.75 86 GLY A O 1
ATOM 684 N N . SER A 1 87 ? -10.496 2.781 -11.825 1.00 59.78 87 SER A N 1
ATOM 685 C CA . SER A 1 87 ? -11.317 3.359 -10.762 1.00 59.78 87 SER A CA 1
ATOM 686 C C . SER A 1 87 ? -12.685 3.827 -11.270 1.00 59.78 87 SER A C 1
ATOM 688 O O . SER A 1 87 ? -12.869 4.099 -12.461 1.00 59.78 87 SER A O 1
ATOM 690 N N . GLU A 1 88 ? -13.656 3.923 -10.356 1.00 74.12 88 GLU A N 1
ATOM 691 C CA . GLU A 1 88 ? -15.009 4.374 -10.690 1.00 74.12 88 GLU A CA 1
ATOM 692 C C . GLU A 1 88 ? -14.987 5.749 -11.380 1.00 74.12 88 GLU A C 1
ATOM 694 O O . GLU A 1 88 ? -14.164 6.605 -11.026 1.00 74.12 88 GLU A O 1
ATOM 699 N N . PRO A 1 89 ? -15.853 5.986 -12.388 1.00 77.12 89 PRO A N 1
ATOM 700 C CA . PRO A 1 89 ? -15.864 7.248 -13.112 1.00 77.12 89 PRO A CA 1
ATOM 701 C C . PRO A 1 89 ? -16.117 8.413 -12.149 1.00 77.12 89 PRO A C 1
ATOM 703 O O . PRO A 1 89 ? -17.239 8.611 -11.687 1.00 77.12 89 PRO A O 1
ATOM 706 N N . LYS A 1 90 ? -15.083 9.210 -11.858 1.00 83.31 90 LYS A N 1
ATOM 707 C CA . LYS A 1 90 ? -15.256 10.414 -11.040 1.00 83.31 90 LYS A CA 1
ATOM 708 C C . LYS A 1 90 ? -16.205 11.406 -11.738 1.00 83.31 90 LYS A C 1
ATOM 710 O O . LYS A 1 90 ? -16.144 11.529 -12.970 1.00 83.31 90 LYS A O 1
ATOM 715 N N . PRO A 1 91 ? -17.026 12.155 -10.977 1.00 83.81 91 PRO A N 1
ATOM 716 C CA . PRO A 1 91 ? -17.885 13.201 -11.520 1.00 83.81 91 PRO A CA 1
ATOM 717 C C . PRO A 1 91 ? -17.095 14.195 -12.372 1.00 83.81 91 PRO A C 1
ATOM 719 O O . PRO A 1 91 ? -15.987 14.601 -12.015 1.00 83.81 91 PRO A O 1
ATOM 722 N N . ARG A 1 92 ? -17.668 14.593 -13.510 1.00 87.56 92 ARG A N 1
ATOM 723 C CA . ARG A 1 92 ? -17.084 15.584 -14.419 1.00 87.56 92 ARG A CA 1
ATOM 724 C C . ARG A 1 92 ? -17.898 16.865 -14.353 1.00 87.56 92 ARG A C 1
ATOM 726 O O . ARG A 1 92 ? -19.059 16.888 -14.754 1.00 87.56 92 ARG A O 1
ATOM 733 N N . PHE A 1 93 ? -17.288 17.937 -13.867 1.00 86.38 93 PHE A N 1
ATOM 734 C CA . PHE A 1 93 ? -17.939 19.236 -13.754 1.00 86.38 93 PHE A CA 1
ATOM 735 C C . PHE A 1 93 ? -17.665 20.067 -15.009 1.00 86.38 93 PHE A C 1
ATOM 737 O O . PHE A 1 93 ? -16.513 20.244 -15.415 1.00 86.38 93 PHE A O 1
ATOM 744 N N . ARG A 1 94 ? -18.742 20.562 -15.626 1.00 86.69 94 ARG A N 1
ATOM 745 C CA . ARG A 1 94 ? -18.736 21.426 -16.814 1.00 86.69 94 ARG A CA 1
ATOM 746 C C . ARG A 1 94 ? -19.401 22.749 -16.442 1.00 86.69 94 ARG A C 1
ATOM 748 O O . ARG A 1 94 ? -20.440 22.738 -15.788 1.00 86.69 94 ARG A O 1
ATOM 755 N N . GLY A 1 95 ? -18.808 23.868 -16.846 1.00 80.44 95 GLY A N 1
ATOM 756 C CA . GLY A 1 95 ? -19.328 25.214 -16.579 1.00 80.44 95 GLY A CA 1
ATOM 757 C C . GLY A 1 95 ? -18.365 26.100 -15.777 1.00 80.44 95 GLY A C 1
ATOM 758 O O . GLY A 1 95 ? -17.352 25.618 -15.273 1.00 80.44 95 GLY A O 1
ATOM 759 N N . PRO A 1 96 ? -18.623 27.413 -15.678 1.00 79.88 96 PRO A N 1
ATOM 760 C CA . PRO A 1 96 ? -17.744 28.340 -14.966 1.00 79.88 96 PRO A CA 1
ATOM 761 C C . PRO A 1 96 ? -17.497 27.897 -13.507 1.00 79.88 96 PRO A C 1
ATOM 763 O O . PRO A 1 96 ? -18.447 27.473 -12.849 1.00 79.88 96 PRO A O 1
ATOM 766 N N . PRO A 1 97 ? -16.262 27.989 -12.970 1.00 74.69 97 PRO A N 1
ATOM 767 C CA . PRO A 1 97 ? -15.035 28.503 -13.586 1.00 74.69 97 PRO A CA 1
ATOM 768 C C . PRO A 1 97 ? -14.179 27.385 -14.226 1.00 74.69 97 PRO A C 1
ATOM 770 O O . PRO A 1 97 ? -13.182 26.946 -13.655 1.00 74.69 97 PRO A O 1
ATOM 773 N N . CYS A 1 98 ? -14.539 26.899 -15.417 1.00 80.06 98 CYS A N 1
ATOM 774 C CA . CYS A 1 98 ? -13.653 26.033 -16.205 1.00 80.06 98 CYS A CA 1
ATOM 775 C C . CYS A 1 98 ? -12.703 26.888 -17.053 1.00 80.06 98 CYS A C 1
ATOM 777 O O . CYS A 1 98 ? -13.145 27.802 -17.744 1.00 80.06 98 CYS A O 1
ATOM 779 N N . LYS A 1 99 ? -11.399 26.588 -17.003 1.00 84.75 99 LYS A N 1
ATOM 780 C CA . LYS A 1 99 ? -10.397 27.205 -17.887 1.00 84.75 99 LYS A CA 1
ATOM 781 C C . LYS A 1 99 ? -10.585 26.694 -19.319 1.00 84.75 99 LYS A C 1
ATOM 783 O O . LYS A 1 99 ? -11.044 25.568 -19.514 1.00 84.75 99 LYS A O 1
ATOM 788 N N . ASP A 1 100 ? -10.191 27.489 -20.306 1.00 85.88 100 ASP A N 1
ATOM 789 C CA . ASP A 1 100 ? -10.137 27.027 -21.693 1.00 85.88 100 ASP A CA 1
ATOM 790 C C . ASP A 1 100 ? -9.078 25.927 -21.853 1.00 85.88 100 ASP A C 1
ATOM 792 O O . ASP A 1 100 ? -8.041 25.920 -21.181 1.00 85.88 100 ASP A O 1
ATOM 796 N N . SER A 1 101 ? -9.346 24.965 -22.734 1.00 84.75 101 SER A N 1
ATOM 797 C CA . SER A 1 101 ? -8.404 23.893 -23.043 1.00 84.75 101 SER A CA 1
ATOM 798 C C . SER A 1 101 ? -7.150 24.471 -23.686 1.00 84.75 101 SER A C 1
ATOM 800 O O . SER A 1 101 ? -7.212 25.361 -24.533 1.00 84.75 101 SER A O 1
ATOM 802 N N . THR A 1 102 ? -5.994 23.915 -23.323 1.00 79.81 102 THR A N 1
ATOM 803 C CA . THR A 1 102 ? -4.706 24.302 -23.912 1.00 79.81 102 THR A CA 1
ATOM 804 C C . THR A 1 102 ? -4.512 23.721 -25.313 1.00 79.81 102 THR A C 1
ATOM 806 O O . THR A 1 102 ? -3.532 24.048 -25.986 1.00 79.81 102 THR A O 1
ATOM 809 N N . ARG A 1 103 ? -5.443 22.882 -25.795 1.00 80.00 103 ARG A N 1
ATOM 810 C CA . ARG A 1 103 ? -5.439 22.346 -27.160 1.00 80.00 103 ARG A CA 1
ATOM 811 C C . ARG A 1 103 ? -5.619 23.480 -28.168 1.00 80.00 103 ARG A C 1
ATOM 813 O O . ARG A 1 103 ? -6.724 23.947 -28.426 1.00 80.00 103 ARG A O 1
ATOM 820 N N . LYS A 1 104 ? -4.503 23.897 -28.771 1.00 70.06 104 LYS A N 1
ATOM 821 C CA . LYS A 1 104 ? -4.448 25.043 -29.693 1.00 70.06 104 LYS A CA 1
ATOM 822 C C . LYS A 1 104 ? -5.103 24.793 -31.057 1.00 70.06 104 LYS A C 1
ATOM 824 O O . LYS A 1 104 ? -5.370 25.758 -31.765 1.00 70.06 104 LYS A O 1
ATOM 829 N N . LYS A 1 105 ? -5.324 23.536 -31.460 1.00 88.75 105 LYS A N 1
ATOM 830 C CA . LYS A 1 105 ? -5.765 23.191 -32.822 1.00 88.75 105 LYS A CA 1
ATOM 831 C C . LYS A 1 105 ? -7.184 22.626 -32.813 1.00 88.75 105 LYS A C 1
ATOM 833 O O . LYS A 1 105 ? -7.420 21.565 -32.243 1.00 88.75 105 LYS A O 1
ATOM 838 N N . ALA A 1 106 ? -8.109 23.349 -33.442 1.00 93.94 106 ALA A N 1
ATOM 839 C CA . ALA A 1 106 ? -9.427 22.825 -33.778 1.00 93.94 106 ALA A CA 1
ATOM 840 C C . ALA A 1 106 ? -9.289 21.790 -34.917 1.00 93.94 106 ALA A C 1
ATOM 842 O O . ALA A 1 106 ? -8.450 22.000 -35.800 1.00 93.94 106 ALA A O 1
ATOM 843 N N . PRO A 1 107 ? -10.067 20.693 -34.915 1.00 95.06 107 PRO A N 1
ATOM 844 C CA . PRO A 1 107 ? -10.057 19.722 -36.005 1.00 95.06 107 PRO A CA 1
ATOM 845 C C . PRO A 1 107 ? -10.434 20.377 -37.334 1.00 95.06 107 PRO A C 1
ATOM 847 O O . PRO A 1 107 ? -11.264 21.285 -37.364 1.00 95.06 107 PRO A O 1
ATOM 850 N N . GLN A 1 108 ? -9.823 19.914 -38.423 1.00 96.75 108 GLN A N 1
ATOM 851 C CA . GLN A 1 108 ? -10.140 20.387 -39.768 1.00 96.75 108 GLN A CA 1
ATOM 852 C C . GLN A 1 108 ? -11.355 19.649 -40.338 1.00 96.75 108 GLN A C 1
ATOM 854 O O . GLN A 1 108 ? -11.660 18.531 -39.925 1.00 96.75 108 GLN A O 1
ATOM 859 N N . HIS A 1 109 ? -12.035 20.269 -41.302 1.00 97.12 109 HIS A N 1
ATOM 860 C CA . HIS A 1 109 ? -13.096 19.652 -42.104 1.00 97.12 109 HIS A CA 1
ATOM 861 C C . HIS A 1 109 ? -14.337 19.177 -41.337 1.00 97.12 109 HIS A C 1
ATOM 863 O O . HIS A 1 109 ? -15.142 18.424 -41.877 1.00 97.12 109 HIS A O 1
ATOM 869 N N . LEU A 1 110 ? -14.569 19.651 -40.109 1.00 97.50 110 LEU A N 1
ATOM 870 C CA . LEU A 1 110 ? -15.868 19.438 -39.465 1.00 97.50 110 LEU A CA 1
ATOM 871 C C . LEU A 1 110 ? -16.969 20.251 -40.171 1.00 97.50 110 LEU A C 1
ATOM 873 O O . LEU A 1 110 ? -16.678 21.329 -40.709 1.00 97.50 110 LEU A O 1
ATOM 877 N N . PRO A 1 111 ? -18.235 19.791 -40.145 1.00 97.75 111 PRO A N 1
ATOM 878 C CA . PRO A 1 111 ? -19.366 20.603 -40.576 1.00 97.75 111 PRO A CA 1
ATOM 879 C C . PRO A 1 111 ? -19.416 21.932 -39.802 1.00 97.75 111 PRO A C 1
ATOM 881 O O . PRO A 1 111 ? -19.123 21.946 -38.599 1.00 97.75 111 PRO A O 1
ATOM 884 N N . PRO A 1 112 ? -19.822 23.056 -40.426 1.00 97.12 112 PRO A N 1
ATOM 885 C CA . PRO A 1 112 ? -19.794 24.378 -39.799 1.00 97.12 112 PRO A CA 1
ATOM 886 C C . PRO A 1 112 ? -20.577 24.444 -38.482 1.00 97.12 112 PRO A C 1
ATOM 888 O O . PRO A 1 112 ? -20.226 25.206 -37.584 1.00 97.12 112 PRO A O 1
ATOM 891 N N . SER A 1 113 ? -21.614 23.613 -38.352 1.00 96.06 113 SER A N 1
ATOM 892 C CA . SER A 1 113 ? -22.483 23.545 -37.181 1.00 96.06 113 SER A CA 1
ATOM 893 C C . SER A 1 113 ? -21.830 22.910 -35.944 1.00 96.06 113 SER A C 1
ATOM 895 O O . SER A 1 113 ? -22.362 23.083 -34.852 1.00 96.06 113 SER A O 1
ATOM 897 N N . PHE A 1 114 ? -20.682 22.228 -36.066 1.00 96.75 114 PHE A N 1
ATOM 898 C CA . PHE A 1 114 ? -19.907 21.728 -34.916 1.00 96.75 114 PHE A CA 1
ATOM 899 C C . PHE A 1 114 ? -18.998 22.782 -34.285 1.00 96.75 114 PHE A C 1
ATOM 901 O O . PHE A 1 114 ? -18.540 22.592 -33.154 1.00 96.75 114 PHE A O 1
ATOM 908 N N . TYR A 1 115 ? -18.738 23.889 -34.981 1.00 96.94 115 TYR A N 1
ATOM 909 C CA . TYR A 1 115 ? -17.964 24.985 -34.417 1.00 96.94 115 TYR A CA 1
ATOM 910 C C . TYR A 1 115 ? -18.860 25.923 -33.609 1.00 96.94 115 TYR A C 1
ATOM 912 O O . TYR A 1 115 ? -20.041 26.116 -33.905 1.00 96.94 115 TYR A O 1
ATOM 920 N N . ASN A 1 116 ? -18.284 26.547 -32.585 1.00 96.06 116 ASN A N 1
ATOM 921 C CA . ASN A 1 116 ? -18.908 27.677 -31.920 1.00 96.06 116 ASN A CA 1
ATOM 922 C C . ASN A 1 116 ? -19.033 28.830 -32.933 1.00 96.06 116 ASN A C 1
ATOM 924 O O . ASN A 1 116 ? -18.039 29.254 -33.529 1.00 96.06 116 ASN A O 1
ATOM 928 N N . ALA A 1 117 ? -20.260 29.315 -33.142 1.00 96.31 117 ALA A N 1
ATOM 929 C CA . ALA A 1 117 ? -20.545 30.330 -34.148 1.00 96.31 117 ALA A CA 1
ATOM 930 C C . ALA A 1 117 ? -19.807 31.647 -33.868 1.00 96.31 117 ALA A C 1
ATOM 932 O O . ALA A 1 117 ? -19.288 32.241 -34.808 1.00 96.31 117 ALA A O 1
ATOM 933 N N . ASP A 1 118 ? -19.697 32.066 -32.608 1.00 96.56 118 ASP A N 1
ATOM 934 C CA . ASP A 1 118 ? -18.989 33.292 -32.227 1.00 96.56 118 ASP A CA 1
ATOM 935 C C . ASP A 1 118 ? -17.479 33.138 -32.436 1.00 96.56 118 ASP A C 1
ATOM 937 O O . ASP A 1 118 ? -16.814 34.039 -32.943 1.00 96.56 118 ASP A O 1
ATOM 941 N N . TRP A 1 119 ? -16.933 31.956 -32.134 1.00 95.94 119 TRP A N 1
ATOM 942 C CA . TRP A 1 119 ? -15.523 31.651 -32.373 1.00 95.94 119 TRP A CA 1
ATOM 943 C C . TRP A 1 119 ? -15.181 31.617 -33.869 1.00 95.94 119 TRP A C 1
ATOM 945 O O . TRP A 1 119 ? -14.168 32.185 -34.287 1.00 95.94 119 TRP A O 1
ATOM 955 N N . LEU A 1 120 ? -16.015 30.977 -34.694 1.00 96.94 120 LEU A N 1
ATOM 956 C CA . LEU A 1 120 ? -15.773 30.851 -36.135 1.00 96.94 120 LEU A CA 1
ATOM 957 C C . LEU A 1 120 ? -16.024 32.171 -36.890 1.00 96.94 120 LEU A C 1
ATOM 959 O O . LEU A 1 120 ? -15.398 32.416 -37.921 1.00 96.94 120 LEU A O 1
ATOM 963 N N . ASN A 1 121 ? -16.932 33.016 -36.388 1.00 95.81 121 ASN A N 1
ATOM 964 C CA . ASN A 1 121 ? -17.318 34.298 -36.993 1.00 95.81 121 ASN A CA 1
ATOM 965 C C . ASN A 1 121 ? -16.706 35.526 -36.310 1.00 95.81 121 ASN A C 1
ATOM 967 O O . ASN A 1 121 ? -17.164 36.642 -36.546 1.00 95.81 121 ASN A O 1
ATOM 971 N N . ASP A 1 122 ? -15.687 35.339 -35.474 1.00 95.81 122 ASP A N 1
ATOM 972 C CA . ASP A 1 122 ? -15.004 36.438 -34.798 1.00 95.81 122 ASP A CA 1
ATOM 973 C C . ASP A 1 122 ? -14.549 37.506 -35.821 1.00 95.81 122 ASP A C 1
ATOM 975 O O . ASP A 1 122 ? -13.811 37.173 -36.753 1.00 95.81 122 ASP A O 1
ATOM 979 N N . PRO A 1 123 ? -14.944 38.785 -35.686 1.00 96.00 123 PRO A N 1
ATOM 980 C CA . PRO A 1 123 ? -14.612 39.814 -36.671 1.00 96.00 123 PRO A CA 1
ATOM 981 C C . PRO A 1 123 ? -13.109 40.028 -36.875 1.00 96.00 123 PRO A C 1
ATOM 983 O O . PRO A 1 123 ? -12.695 40.481 -37.940 1.00 96.00 123 PRO A O 1
ATOM 986 N N . LYS A 1 124 ? -12.286 39.734 -35.860 1.00 96.50 124 LYS A N 1
ATOM 987 C CA . LYS A 1 124 ? -10.839 39.979 -35.899 1.00 96.50 124 LYS A CA 1
ATOM 988 C C . LYS A 1 124 ? -10.070 38.804 -36.485 1.00 96.50 124 LYS A C 1
ATOM 990 O O . LYS A 1 124 ? -9.076 39.007 -37.171 1.00 96.50 124 LYS A O 1
ATOM 995 N N . VAL A 1 125 ? -10.499 37.579 -36.182 1.00 96.12 125 VAL A N 1
ATOM 996 C CA . VAL A 1 125 ? -9.719 36.360 -36.474 1.00 96.12 125 VAL A CA 1
ATOM 997 C C . VAL A 1 125 ? -10.517 35.249 -37.164 1.00 96.12 125 VAL A C 1
ATOM 999 O O . VAL A 1 125 ? -9.953 34.211 -37.498 1.00 96.12 125 VAL A O 1
ATOM 1002 N N . GLY A 1 126 ? -11.812 35.442 -37.414 1.00 94.19 126 GLY A N 1
ATOM 1003 C CA . GLY A 1 126 ? -12.711 34.439 -37.991 1.00 94.19 126 GLY A CA 1
ATOM 1004 C C . GLY A 1 126 ? -12.324 34.011 -39.406 1.00 94.19 126 GLY A C 1
ATOM 1005 O O . GLY A 1 126 ? -12.369 32.823 -39.713 1.00 94.19 126 GLY A O 1
ATOM 1006 N N . ALA A 1 127 ? -11.859 34.940 -40.251 1.00 95.75 127 ALA A N 1
ATOM 1007 C CA . ALA A 1 127 ? -11.370 34.616 -41.597 1.00 95.75 127 ALA A CA 1
ATOM 1008 C C . ALA A 1 127 ? -10.160 33.664 -41.547 1.00 95.75 127 ALA A C 1
ATOM 1010 O O . ALA A 1 127 ? -10.195 32.596 -42.156 1.00 95.75 127 ALA A O 1
ATOM 1011 N N . ALA A 1 128 ? -9.155 33.991 -40.727 1.00 96.12 128 ALA A N 1
ATOM 1012 C CA . ALA A 1 128 ? -7.983 33.142 -40.512 1.00 96.12 128 ALA A CA 1
ATOM 1013 C C . ALA A 1 128 ? -8.352 31.791 -39.871 1.00 96.12 128 ALA A C 1
ATOM 1015 O O . ALA A 1 128 ? -7.808 30.754 -40.241 1.00 96.12 128 ALA A O 1
ATOM 1016 N N . ARG A 1 129 ? -9.316 31.767 -38.938 1.00 96.31 129 ARG A N 1
ATOM 1017 C CA . ARG A 1 129 ? -9.830 30.517 -38.349 1.00 96.31 129 ARG A CA 1
ATOM 1018 C C . ARG A 1 129 ? -10.508 29.635 -39.397 1.00 96.31 129 ARG A C 1
ATOM 1020 O O . ARG A 1 129 ? -10.244 28.440 -39.417 1.00 96.31 129 ARG A O 1
ATOM 1027 N N . ARG A 1 130 ? -11.351 30.200 -40.268 1.00 96.69 130 ARG A N 1
ATOM 1028 C CA . ARG A 1 130 ? -12.030 29.468 -41.354 1.00 96.69 130 ARG A CA 1
ATOM 1029 C C . ARG A 1 130 ? -11.040 28.891 -42.359 1.00 96.69 130 ARG A C 1
ATOM 1031 O O . ARG A 1 130 ? -11.223 27.756 -42.782 1.00 96.69 130 ARG A O 1
ATOM 1038 N N . GLU A 1 131 ? -9.997 29.639 -42.693 1.00 96.69 131 GLU A N 1
ATOM 1039 C CA . GLU A 1 131 ? -8.904 29.153 -43.537 1.00 96.69 131 GLU A CA 1
ATOM 1040 C C . GLU A 1 131 ? -8.120 28.021 -42.857 1.00 96.69 131 GLU A C 1
ATOM 1042 O O . GLU A 1 131 ? -7.802 27.017 -43.491 1.00 96.69 131 GLU A O 1
ATOM 1047 N N . LEU A 1 132 ? -7.879 28.130 -41.546 1.00 95.56 132 LEU A N 1
ATOM 1048 C CA . LEU A 1 132 ? -7.157 27.118 -40.774 1.00 95.56 132 LEU A CA 1
ATOM 1049 C C . LEU A 1 132 ? -7.935 25.802 -40.624 1.00 95.56 132 LEU A C 1
ATOM 1051 O O . LEU A 1 132 ? -7.340 24.729 -40.735 1.00 95.56 132 LEU A O 1
ATOM 1055 N N . VAL A 1 133 ? -9.237 25.875 -40.322 1.00 96.56 133 VAL A N 1
ATOM 1056 C CA . VAL A 1 133 ? -10.067 24.686 -40.048 1.00 96.56 133 VAL A CA 1
ATOM 1057 C C . VAL A 1 133 ? -10.752 24.126 -41.291 1.00 96.56 133 VAL A C 1
ATOM 1059 O O . VAL A 1 133 ? -11.178 22.979 -41.269 1.00 96.56 133 VAL A O 1
ATOM 1062 N N . GLN A 1 134 ? -10.870 24.910 -42.367 1.00 97.50 134 GLN A N 1
ATOM 1063 C CA . GLN A 1 134 ? -11.487 24.511 -43.638 1.00 97.50 134 GLN A CA 1
ATOM 1064 C C . GLN A 1 134 ? -12.814 23.751 -43.439 1.00 97.50 134 GLN A C 1
ATOM 1066 O O . GLN A 1 134 ? -12.872 22.551 -43.731 1.00 97.50 134 GLN A O 1
ATOM 1071 N N . PRO A 1 135 ? -13.870 24.403 -42.896 1.00 96.81 135 PRO A N 1
ATOM 1072 C CA . PRO A 1 135 ? -15.131 23.732 -42.593 1.00 96.81 135 PRO A CA 1
ATOM 1073 C C . PRO A 1 135 ? -15.660 22.958 -43.803 1.00 96.81 135 PRO A C 1
ATOM 1075 O O . PRO A 1 135 ? -15.614 23.459 -44.929 1.00 96.81 135 PRO A O 1
ATOM 1078 N N . SER A 1 136 ? -16.170 21.749 -43.568 1.00 97.25 136 SER A N 1
ATOM 1079 C CA . SER A 1 136 ? -16.783 20.950 -44.630 1.00 97.25 136 SER A CA 1
ATOM 1080 C C . SER A 1 136 ? -18.006 21.666 -45.216 1.00 97.25 136 SER A C 1
ATOM 1082 O O . SER A 1 136 ? -18.634 22.500 -44.564 1.00 97.25 136 SER A O 1
ATOM 1084 N N . LYS A 1 137 ? -18.351 21.343 -46.467 1.00 95.88 137 LYS A N 1
ATOM 1085 C CA . LYS A 1 137 ? -19.612 21.780 -47.093 1.00 95.88 137 LYS A CA 1
ATOM 1086 C C . LYS A 1 137 ? -20.807 20.944 -46.640 1.00 95.88 137 LYS A C 1
ATOM 1088 O O . LYS A 1 137 ? -21.941 21.307 -46.936 1.00 95.88 137 LYS A O 1
ATOM 1093 N N . GLU A 1 138 ? -20.550 19.819 -45.981 1.00 94.69 138 GLU A N 1
ATOM 1094 C CA . GLU A 1 138 ? -21.595 18.978 -45.419 1.00 94.69 138 GLU A CA 1
ATOM 1095 C C . GLU A 1 138 ? -22.362 19.749 -44.351 1.00 94.69 138 GLU A C 1
ATOM 1097 O O . GLU A 1 138 ? -21.769 20.384 -43.475 1.00 94.69 138 GLU A O 1
ATOM 1102 N N . ASP A 1 139 ? -23.686 19.675 -44.427 1.00 92.50 139 ASP A N 1
ATOM 1103 C CA . ASP A 1 139 ? -24.542 20.148 -43.354 1.00 92.50 139 ASP A CA 1
ATOM 1104 C C . ASP A 1 139 ? -24.810 19.001 -42.377 1.00 92.50 139 ASP A C 1
ATOM 1106 O O . ASP A 1 139 ? -25.024 17.849 -42.768 1.00 92.50 139 ASP A O 1
ATOM 1110 N N . PHE A 1 140 ? -24.795 19.318 -41.088 1.00 94.81 140 PHE A N 1
ATOM 1111 C CA . PHE A 1 140 ? -25.117 18.362 -40.041 1.00 94.81 140 PHE A CA 1
ATOM 1112 C C . PHE A 1 140 ? -26.381 18.815 -39.333 1.00 94.81 140 PHE A C 1
ATOM 1114 O O . PHE A 1 140 ? -26.375 19.795 -38.583 1.00 94.81 140 PHE A O 1
ATOM 1121 N N . SER A 1 141 ? -27.451 18.055 -39.561 1.00 93.50 141 SER A N 1
ATOM 1122 C CA . SER A 1 141 ? -28.731 18.239 -38.891 1.00 93.50 141 SER A CA 1
ATOM 1123 C C . SER A 1 141 ? -28.602 17.843 -37.423 1.00 93.50 141 SER A C 1
ATOM 1125 O O . SER A 1 141 ? -28.695 16.664 -37.075 1.00 93.50 141 SER A O 1
ATOM 1127 N N . TRP A 1 142 ? -28.397 18.835 -36.560 1.00 91.19 142 TRP A N 1
ATOM 1128 C CA . TRP A 1 142 ? -28.489 18.647 -35.117 1.00 91.19 142 TRP A CA 1
ATOM 1129 C C . TRP A 1 142 ? -29.910 18.224 -34.770 1.00 91.19 142 TRP A C 1
ATOM 1131 O O . TRP A 1 142 ? -30.872 18.922 -35.093 1.00 91.19 142 TRP A O 1
ATOM 1141 N N . MET A 1 143 ? -30.046 17.085 -34.097 1.00 90.31 143 MET A N 1
ATOM 1142 C CA . MET A 1 143 ? -31.301 16.759 -33.446 1.00 90.31 143 MET A CA 1
ATOM 1143 C C . MET A 1 143 ? -31.434 17.769 -32.313 1.00 90.31 143 MET A C 1
ATOM 1145 O O . MET A 1 143 ? -30.637 17.747 -31.374 1.00 90.31 143 MET A O 1
ATOM 1149 N N . ILE A 1 144 ? -32.366 18.718 -32.446 1.00 75.44 144 ILE A N 1
ATOM 1150 C CA . ILE A 1 144 ? -32.665 19.660 -31.371 1.00 75.44 144 ILE A CA 1
ATOM 1151 C C . ILE A 1 144 ? -33.230 18.816 -30.240 1.00 75.44 144 ILE A C 1
ATOM 1153 O O . ILE A 1 144 ? -34.408 18.466 -30.212 1.00 75.44 144 ILE A O 1
ATOM 1157 N N . ALA A 1 145 ? -32.344 18.437 -29.332 1.00 55.69 145 ALA A N 1
ATOM 1158 C CA . ALA A 1 145 ? -32.701 17.833 -28.081 1.00 55.69 145 ALA A CA 1
ATOM 1159 C C . ALA A 1 145 ? -33.422 18.932 -27.292 1.00 55.69 145 ALA A C 1
ATOM 1161 O O . ALA A 1 145 ? -32.801 19.711 -26.571 1.00 55.69 145 ALA A O 1
ATOM 1162 N N . CYS A 1 146 ? -34.743 19.047 -27.451 1.00 46.25 146 CYS A N 1
ATOM 1163 C CA . CYS A 1 146 ? -35.590 19.796 -26.528 1.00 46.25 146 CYS A CA 1
ATOM 1164 C C . CYS A 1 146 ? -35.642 19.047 -25.189 1.00 46.25 146 CYS A C 1
ATOM 1166 O O . CYS A 1 146 ? -36.704 18.694 -24.696 1.00 46.25 146 CYS A O 1
ATOM 1168 N N . ILE A 1 147 ? -34.484 18.801 -24.578 1.00 49.78 147 ILE A N 1
ATOM 1169 C CA . ILE A 1 147 ? -34.365 18.285 -23.222 1.00 49.78 147 ILE A CA 1
ATOM 1170 C C . ILE A 1 147 ? -34.537 19.492 -22.303 1.00 49.78 147 ILE A C 1
ATOM 1172 O O . ILE A 1 147 ? -33.605 20.004 -21.690 1.00 49.78 147 ILE A O 1
ATOM 1176 N N . ARG A 1 148 ? -35.771 19.989 -22.226 1.00 40.09 148 ARG A N 1
ATOM 1177 C CA . ARG A 1 148 ? -36.281 20.388 -20.922 1.00 40.09 148 ARG A CA 1
ATOM 1178 C C . ARG A 1 148 ? -36.832 19.104 -20.339 1.00 40.09 148 ARG A C 1
ATOM 1180 O O . ARG A 1 148 ? -37.944 18.710 -20.659 1.00 40.09 148 ARG A O 1
ATOM 1187 N N . SER A 1 149 ? -35.990 18.418 -19.576 1.00 40.00 149 SER A N 1
ATOM 1188 C CA . SER A 1 149 ? -36.420 17.328 -18.717 1.00 40.00 149 SER A CA 1
ATOM 1189 C C . SER A 1 149 ? -37.600 17.825 -17.885 1.00 40.00 149 SER A C 1
ATOM 1191 O O . SER A 1 149 ? -37.436 18.707 -17.040 1.00 40.00 149 SER A O 1
ATOM 1193 N N . ASP A 1 150 ? -38.782 17.277 -18.147 1.00 38.69 150 ASP A N 1
ATOM 1194 C CA . ASP A 1 150 ? -39.780 17.114 -17.101 1.00 38.69 150 ASP A CA 1
ATOM 1195 C C . ASP A 1 150 ? -39.064 16.416 -15.920 1.00 38.69 150 ASP A C 1
ATOM 1197 O O . ASP A 1 150 ? -38.289 15.480 -16.164 1.00 38.69 150 ASP A O 1
ATOM 1201 N N . PRO A 1 151 ? -39.225 16.869 -14.664 1.00 41.34 151 PRO A N 1
ATOM 1202 C CA . PRO A 1 151 ? -38.616 16.226 -13.495 1.00 41.34 151 PRO A CA 1
ATOM 1203 C C . PRO A 1 151 ? -38.914 14.719 -13.373 1.00 41.34 151 PRO A C 1
ATOM 1205 O O . PRO A 1 151 ? -38.211 14.030 -12.641 1.00 41.34 151 PRO A O 1
ATOM 1208 N N . SER A 1 152 ? -39.891 14.187 -14.114 1.00 45.00 152 SER A N 1
ATOM 1209 C CA . SER A 1 152 ? -40.185 12.751 -14.216 1.00 45.00 152 SER A CA 1
ATOM 1210 C C . SER A 1 152 ? -39.266 11.943 -15.150 1.00 45.00 152 SER A C 1
ATOM 1212 O O . SER A 1 152 ? -39.393 10.722 -15.212 1.00 45.00 152 SER A O 1
ATOM 1214 N N . GLY A 1 153 ? -38.355 12.574 -15.902 1.00 47.47 153 GLY A N 1
ATOM 1215 C CA . GLY A 1 153 ? -37.407 11.863 -16.776 1.00 47.47 153 GLY A CA 1
ATOM 1216 C C . GLY A 1 153 ? -38.033 11.191 -18.008 1.00 47.47 153 GLY A C 1
ATOM 1217 O O . GLY A 1 153 ? -37.359 10.424 -18.697 1.00 47.47 153 GLY A O 1
ATOM 1218 N N . ARG A 1 154 ? -39.305 11.471 -18.322 1.00 47.34 154 ARG A N 1
ATOM 1219 C CA . ARG A 1 154 ? -39.989 10.889 -19.484 1.00 47.34 154 ARG A CA 1
ATOM 1220 C C . ARG A 1 154 ? -39.520 11.563 -20.779 1.00 47.34 154 ARG A C 1
ATOM 1222 O O . ARG A 1 154 ? -39.663 12.773 -20.945 1.00 47.34 154 ARG A O 1
ATOM 1229 N N . MET A 1 155 ? -38.949 10.782 -21.698 1.00 53.34 155 MET A N 1
ATOM 1230 C CA . MET A 1 155 ? -38.515 11.273 -23.011 1.00 53.34 155 MET A CA 1
ATOM 1231 C C . MET A 1 155 ? -39.717 11.535 -23.932 1.00 53.34 155 MET A C 1
ATOM 1233 O O . MET A 1 155 ? -40.698 10.793 -23.930 1.00 53.34 155 MET A O 1
ATOM 1237 N N . ILE A 1 156 ? -39.619 12.621 -24.699 1.00 54.03 156 ILE A N 1
ATOM 1238 C CA . ILE A 1 156 ? -40.643 13.144 -25.612 1.00 54.03 156 ILE A CA 1
ATOM 1239 C C . ILE A 1 156 ? -40.938 12.126 -26.733 1.00 54.03 156 ILE A C 1
ATOM 1241 O O . ILE A 1 156 ? -40.022 11.473 -27.234 1.00 54.03 156 ILE A O 1
ATOM 1245 N N . SER A 1 157 ? -42.207 11.986 -27.132 1.00 62.06 157 SER A N 1
ATOM 1246 C CA . SER A 1 157 ? -42.619 11.029 -28.167 1.00 62.06 157 SER A CA 1
ATOM 1247 C C . SER A 1 157 ? -42.125 11.419 -29.571 1.00 62.06 157 SER A C 1
ATOM 1249 O O . SER A 1 157 ? -41.762 12.568 -29.846 1.00 62.06 157 SER A O 1
ATOM 1251 N N . LYS A 1 158 ? -42.136 10.456 -30.501 1.00 51.81 158 LYS A N 1
ATOM 1252 C CA . LYS A 1 158 ? -41.736 10.661 -31.904 1.00 51.81 158 LYS A CA 1
ATOM 1253 C C . LYS A 1 158 ? -42.609 11.711 -32.608 1.00 51.81 158 LYS A C 1
ATOM 1255 O O . LYS A 1 158 ? -42.109 12.472 -33.439 1.00 51.81 158 LYS A O 1
ATOM 1260 N N . GLU A 1 159 ? -43.892 11.777 -32.266 1.00 59.25 159 GLU A N 1
ATOM 1261 C CA . GLU A 1 159 ? -44.854 12.760 -32.773 1.00 59.25 159 GLU A CA 1
ATOM 1262 C C . GLU A 1 159 ? -44.559 14.181 -32.272 1.00 59.25 159 GLU A C 1
ATOM 1264 O O . GLU A 1 159 ? -44.558 15.126 -33.065 1.00 59.25 159 GLU A O 1
ATOM 1269 N N . ASP A 1 160 ? -44.226 14.332 -30.993 1.00 56.16 160 ASP A N 1
ATOM 1270 C CA . ASP A 1 160 ? -43.897 15.629 -30.391 1.00 56.16 160 ASP A CA 1
ATOM 1271 C C . ASP A 1 160 ? -42.588 16.206 -30.960 1.00 56.16 160 ASP A C 1
ATOM 1273 O O . ASP A 1 160 ? -42.483 17.410 -31.222 1.00 56.16 160 ASP A O 1
ATOM 1277 N N . LEU A 1 161 ? -41.603 15.342 -31.237 1.00 55.03 161 LEU A N 1
ATOM 1278 C CA . LEU A 1 161 ? -40.356 15.732 -31.900 1.00 55.03 161 LEU A CA 1
ATOM 1279 C C . LEU A 1 161 ? -40.616 16.274 -33.316 1.00 55.03 161 LEU A C 1
ATOM 1281 O O . LEU A 1 161 ? -40.057 17.304 -33.701 1.00 55.03 161 LEU A O 1
ATOM 1285 N N . ARG A 1 162 ? -41.501 15.623 -34.084 1.00 56.88 162 ARG A N 1
ATOM 1286 C CA . ARG A 1 162 ? -41.894 16.075 -35.432 1.00 56.88 162 ARG A CA 1
ATOM 1287 C C . ARG A 1 162 ? -42.640 17.409 -35.393 1.00 56.88 162 ARG A C 1
ATOM 1289 O O . ARG A 1 162 ? -42.364 18.284 -36.213 1.00 56.88 162 ARG A O 1
ATOM 1296 N N . ALA A 1 163 ? -43.546 17.589 -34.432 1.00 59.06 163 ALA A N 1
ATOM 1297 C CA . ALA A 1 163 ? -44.290 18.836 -34.256 1.00 59.06 163 ALA A CA 1
ATOM 1298 C C . ALA A 1 163 ? -43.364 20.021 -33.925 1.00 59.06 163 ALA A C 1
ATOM 1300 O O . ALA A 1 163 ? -43.549 21.127 -34.440 1.00 59.06 163 ALA A O 1
ATOM 1301 N N . HIS A 1 164 ? -42.322 19.788 -33.124 1.00 53.22 164 HIS A N 1
ATOM 1302 C CA . HIS A 1 164 ? -41.331 20.810 -32.795 1.00 53.22 164 HIS A CA 1
ATOM 1303 C C . HIS A 1 164 ? -40.389 21.143 -33.955 1.00 53.22 164 HIS A C 1
ATOM 1305 O O . HIS A 1 164 ? -40.166 22.324 -34.229 1.00 53.22 164 HIS A O 1
ATOM 1311 N N . GLN A 1 165 ? -39.904 20.138 -34.691 1.00 51.00 165 GLN A N 1
ATOM 1312 C CA . GLN A 1 165 ? -39.093 20.351 -35.898 1.00 51.00 165 GLN A CA 1
ATOM 1313 C C . GLN A 1 165 ? -39.839 21.187 -36.951 1.00 51.00 165 GLN A C 1
ATOM 1315 O O . GLN A 1 165 ? -39.254 22.084 -37.559 1.00 51.00 165 GLN A O 1
ATOM 1320 N N . ALA A 1 166 ? -41.148 20.964 -37.114 1.00 58.06 166 ALA A N 1
ATOM 1321 C CA . ALA A 1 166 ? -41.989 21.773 -37.994 1.00 58.06 166 ALA A CA 1
ATOM 1322 C C . ALA A 1 166 ? -42.100 23.239 -37.529 1.00 58.06 166 ALA A C 1
ATOM 1324 O O . ALA A 1 166 ? -42.133 24.150 -38.355 1.00 58.06 166 ALA A O 1
ATOM 1325 N N . ARG A 1 167 ? -42.110 23.490 -36.213 1.00 49.41 167 ARG A N 1
ATOM 1326 C CA . ARG A 1 167 ? -42.190 24.843 -35.638 1.00 49.41 167 ARG A CA 1
ATOM 1327 C C . ARG A 1 167 ? -40.890 25.631 -35.794 1.00 49.41 167 ARG A C 1
ATOM 1329 O O . ARG A 1 167 ? -40.931 26.823 -36.091 1.00 49.41 167 ARG A O 1
ATOM 1336 N N . ASP A 1 168 ? -39.746 24.973 -35.652 1.00 48.34 168 ASP A N 1
ATOM 1337 C CA . ASP A 1 168 ? -38.439 25.623 -35.797 1.00 48.34 168 ASP A CA 1
ATOM 1338 C C . ASP A 1 168 ? -38.036 25.835 -37.262 1.00 48.34 168 ASP A C 1
ATOM 1340 O O . ASP A 1 168 ? -37.345 26.808 -37.567 1.00 48.34 168 ASP A O 1
ATOM 1344 N N . ALA A 1 169 ? -38.531 25.010 -38.193 1.00 51.91 169 ALA A N 1
ATOM 1345 C CA . ALA A 1 169 ? -38.420 25.281 -39.630 1.00 51.91 169 ALA A CA 1
ATOM 1346 C C . ALA A 1 169 ? -39.091 26.615 -40.025 1.00 51.91 169 ALA A C 1
ATOM 1348 O O . ALA A 1 169 ? -38.623 27.299 -40.934 1.00 51.91 169 ALA A O 1
ATOM 1349 N N . VAL A 1 170 ? -40.139 27.024 -39.298 1.00 51.12 170 VAL A N 1
ATOM 1350 C CA . VAL A 1 170 ? -40.795 28.333 -39.460 1.00 51.12 170 VAL A CA 1
ATOM 1351 C C . VAL A 1 170 ? -39.977 29.462 -38.814 1.00 51.12 170 VAL A C 1
ATOM 1353 O O . VAL A 1 170 ? -39.920 30.563 -39.356 1.00 51.12 170 VAL A O 1
ATOM 1356 N N . LEU A 1 171 ? -39.303 29.208 -37.687 1.00 41.34 171 LEU A N 1
ATOM 1357 C CA . LEU A 1 171 ? -38.510 30.222 -36.971 1.00 41.34 171 LEU A CA 1
ATOM 1358 C C . LEU A 1 171 ? -37.122 30.483 -37.580 1.00 41.34 171 LEU A C 1
ATOM 1360 O O . LEU A 1 171 ? -36.575 31.569 -37.388 1.00 41.34 171 LEU A O 1
ATOM 1364 N N . ASN A 1 172 ? -36.569 29.521 -38.323 1.00 40.47 172 ASN A N 1
ATOM 1365 C CA . ASN A 1 172 ? -35.248 29.608 -38.955 1.00 40.47 172 ASN A CA 1
ATOM 1366 C C . ASN A 1 172 ? -35.274 30.060 -40.429 1.00 40.47 172 ASN A C 1
ATOM 1368 O O . ASN A 1 172 ? -34.242 29.997 -41.101 1.00 40.47 172 ASN A O 1
ATOM 1372 N N . GLN A 1 173 ? -36.402 30.566 -40.945 1.00 40.75 173 GLN A N 1
ATOM 1373 C CA . GLN A 1 173 ? -36.376 31.301 -42.216 1.00 40.75 173 GLN A CA 1
ATOM 1374 C C . GLN A 1 173 ? -35.472 32.550 -42.107 1.00 40.75 173 GLN A C 1
ATOM 1376 O O . GLN A 1 173 ? -35.431 33.193 -41.051 1.00 40.75 173 GLN A O 1
ATOM 1381 N N . PRO A 1 174 ? -34.729 32.924 -43.171 1.00 39.19 174 PRO A N 1
ATOM 1382 C CA . PRO A 1 174 ? -33.728 33.982 -43.098 1.00 39.19 174 PRO A CA 1
ATOM 1383 C C . PRO A 1 174 ? -34.330 35.318 -42.650 1.00 39.19 174 PRO A C 1
ATOM 1385 O O . PRO A 1 174 ? -35.160 35.926 -43.320 1.00 39.19 174 PRO A O 1
ATOM 1388 N N . ARG A 1 175 ? -33.833 35.812 -41.517 1.00 41.94 175 ARG A N 1
ATOM 1389 C CA . ARG A 1 175 ? -34.227 37.045 -40.816 1.00 41.94 175 ARG A CA 1
ATOM 1390 C C . ARG A 1 175 ? -33.816 38.347 -41.537 1.00 41.94 175 ARG A C 1
ATOM 1392 O O . ARG A 1 175 ? -33.564 39.357 -40.881 1.00 41.94 175 ARG A O 1
ATOM 1399 N N . LEU A 1 176 ? -33.706 38.322 -42.867 1.00 41.00 176 LEU A N 1
ATOM 1400 C CA . LEU A 1 176 ? -33.251 39.448 -43.692 1.00 41.00 176 LEU A CA 1
ATOM 1401 C C . LEU A 1 176 ? -34.392 40.377 -44.145 1.00 41.00 176 LEU A C 1
ATOM 1403 O O . LEU A 1 176 ? -34.135 41.554 -44.358 1.00 41.00 176 LEU A O 1
ATOM 1407 N N . GLU A 1 177 ? -35.654 39.932 -44.175 1.00 39.06 177 GLU A N 1
ATOM 1408 C CA . GLU A 1 177 ? -36.775 40.793 -44.615 1.00 39.06 177 GLU A CA 1
ATOM 1409 C C . GLU A 1 177 ? -37.452 41.612 -43.497 1.00 39.06 177 GLU A C 1
ATOM 1411 O O . GLU A 1 177 ? -38.176 42.570 -43.768 1.00 39.06 177 GLU A O 1
ATOM 1416 N N . LEU A 1 178 ? -37.209 41.289 -42.223 1.00 40.50 178 LEU A N 1
ATOM 1417 C CA . LEU A 1 178 ? -37.852 41.972 -41.087 1.00 40.50 178 LEU A CA 1
ATOM 1418 C C . LEU A 1 178 ? -37.081 43.197 -40.569 1.00 40.50 178 LEU A C 1
ATOM 1420 O O . LEU A 1 178 ? -37.646 43.989 -39.818 1.00 40.50 178 LEU A O 1
ATOM 1424 N N . ARG A 1 179 ? -35.823 43.398 -40.988 1.00 38.66 179 ARG A N 1
ATOM 1425 C CA . ARG A 1 179 ? -35.010 44.547 -40.545 1.00 38.66 179 ARG A CA 1
ATOM 1426 C C . ARG A 1 179 ? -35.311 45.840 -41.312 1.00 38.66 179 ARG A C 1
ATOM 1428 O O . ARG A 1 179 ? -35.276 46.903 -40.699 1.00 38.66 179 ARG A O 1
ATOM 1435 N N . ASP A 1 180 ? -35.713 45.754 -42.580 1.00 40.81 180 ASP A N 1
ATOM 1436 C CA . ASP A 1 180 ? -36.016 46.937 -43.407 1.00 40.81 180 ASP A CA 1
ATOM 1437 C C . ASP A 1 180 ? -37.390 47.560 -43.120 1.00 40.81 180 ASP A C 1
ATOM 1439 O O . ASP A 1 180 ? -37.598 48.753 -43.341 1.00 40.81 180 ASP A O 1
ATOM 1443 N N . LYS A 1 181 ? -38.331 46.800 -42.546 1.00 38.81 181 LYS A N 1
ATOM 1444 C CA . LYS A 1 181 ? -39.664 47.325 -42.193 1.00 38.81 181 LYS A CA 1
ATOM 1445 C C . LYS A 1 181 ? -39.733 47.957 -40.800 1.00 38.81 181 LYS A C 1
ATOM 1447 O O . LYS A 1 181 ? -40.680 48.682 -40.513 1.00 38.81 181 LYS A O 1
ATOM 1452 N N . GLN A 1 182 ? -38.733 47.739 -39.942 1.00 44.78 182 GLN A N 1
ATOM 1453 C CA . GLN A 1 182 ? -38.768 48.175 -38.539 1.00 44.78 182 GLN A CA 1
ATOM 1454 C C . GLN A 1 182 ? -38.057 49.517 -38.273 1.00 44.78 182 GLN A C 1
ATOM 1456 O O . GLN A 1 182 ? -38.136 50.037 -37.163 1.00 44.78 182 GLN A O 1
ATOM 1461 N N . GLN A 1 183 ? -37.412 50.119 -39.281 1.00 43.91 183 GLN A N 1
ATOM 1462 C CA . GLN A 1 183 ? -36.721 51.414 -39.156 1.00 43.91 183 GLN A CA 1
ATOM 1463 C C . GLN A 1 183 ? -37.541 52.646 -39.584 1.00 43.91 183 GLN A C 1
ATOM 1465 O O . GLN A 1 183 ? -37.012 53.756 -39.584 1.00 43.91 183 GLN A O 1
ATOM 1470 N N . ARG A 1 184 ? -38.838 52.510 -39.890 1.00 43.72 184 ARG A N 1
ATOM 1471 C CA . ARG A 1 184 ? -39.716 53.667 -40.154 1.00 43.72 184 ARG A CA 1
ATOM 1472 C C . ARG A 1 184 ? -41.105 53.515 -39.541 1.00 43.72 184 ARG A C 1
ATOM 1474 O O . ARG A 1 184 ? -42.078 53.373 -40.266 1.00 43.72 184 ARG A O 1
ATOM 1481 N N . LEU A 1 185 ? -41.209 53.604 -38.218 1.00 40.72 185 LEU A N 1
ATOM 1482 C CA . LEU A 1 185 ? -42.469 53.946 -37.550 1.00 40.72 185 LEU A CA 1
ATOM 1483 C C . LEU A 1 185 ? -42.175 54.874 -36.366 1.00 40.72 185 LEU A C 1
ATOM 1485 O O . LEU A 1 185 ? -41.743 54.445 -35.300 1.00 40.72 185 LEU A O 1
ATOM 1489 N N . THR A 1 186 ? -42.384 56.172 -36.573 1.00 44.41 186 THR A N 1
ATOM 1490 C CA . THR A 1 186 ? -42.506 57.164 -35.501 1.00 44.41 186 THR A CA 1
ATOM 1491 C C . THR A 1 186 ? -43.763 56.861 -34.685 1.00 44.41 186 THR A C 1
ATOM 1493 O O . THR A 1 186 ? -44.846 56.745 -35.253 1.00 44.41 186 THR A O 1
ATOM 1496 N N . CYS A 1 187 ? -43.628 56.728 -33.365 1.00 49.22 187 CYS A N 1
ATOM 1497 C CA . CYS A 1 187 ? -44.753 56.550 -32.447 1.00 49.22 187 CYS A CA 1
ATOM 1498 C C . CYS A 1 187 ? -45.672 57.785 -32.478 1.00 49.22 187 CYS A C 1
ATOM 1500 O O . CYS A 1 187 ? -45.219 58.896 -32.214 1.00 49.22 187 CYS A O 1
ATOM 1502 N N . THR A 1 188 ? -46.957 57.591 -32.783 1.00 47.34 188 THR A N 1
ATOM 1503 C CA . THR A 1 188 ? -47.993 58.639 -32.816 1.00 47.34 188 THR A CA 1
ATOM 1504 C C . THR A 1 188 ? -49.017 58.475 -31.688 1.00 47.34 188 THR A C 1
ATOM 1506 O O . THR A 1 188 ? -50.212 58.665 -31.916 1.00 47.34 188 THR A O 1
ATOM 1509 N N . CYS A 1 189 ? -48.607 58.081 -30.474 1.00 56.84 189 CYS A N 1
ATOM 1510 C CA . CYS A 1 189 ? -49.540 58.081 -29.344 1.00 56.84 189 CYS A CA 1
ATOM 1511 C C . CYS A 1 189 ? -49.673 59.497 -28.728 1.00 56.84 189 CYS A C 1
ATOM 1513 O O . CYS A 1 189 ? -48.683 60.236 -28.673 1.00 56.84 189 CYS A O 1
ATOM 1515 N N . PRO A 1 190 ? -50.870 59.895 -28.250 1.00 46.84 190 PRO A N 1
ATOM 1516 C CA . PRO A 1 190 ? -51.131 61.247 -27.735 1.00 46.84 190 PRO A CA 1
ATOM 1517 C C . PRO A 1 190 ? -50.271 61.651 -26.527 1.00 46.84 190 PRO A C 1
ATOM 1519 O O . PRO A 1 190 ? -50.060 62.842 -26.294 1.00 46.84 190 PRO A O 1
ATOM 1522 N N . ASP A 1 191 ? -49.741 60.673 -25.791 1.00 55.00 191 ASP A N 1
ATOM 1523 C CA . ASP A 1 191 ? -48.990 60.892 -24.552 1.00 55.00 191 ASP A CA 1
ATOM 1524 C C . ASP A 1 191 ? -47.502 61.207 -24.785 1.00 55.00 191 ASP A C 1
ATOM 1526 O O . ASP A 1 191 ? -46.848 61.776 -23.914 1.00 55.00 191 ASP A O 1
ATOM 1530 N N . CYS A 1 192 ? -46.960 60.931 -25.979 1.00 49.09 192 CYS A N 1
ATOM 1531 C CA . CYS A 1 192 ? -45.584 61.299 -26.344 1.00 49.09 192 CYS A CA 1
ATOM 1532 C C . CYS A 1 192 ? -45.461 62.703 -26.975 1.00 49.09 192 CYS A C 1
ATOM 1534 O O . CYS A 1 192 ? -44.350 63.206 -27.114 1.00 49.09 192 CYS A O 1
ATOM 1536 N N . VAL A 1 193 ? -46.576 63.355 -27.336 1.00 46.62 193 VAL A N 1
ATOM 1537 C CA . VAL A 1 193 ? -46.600 64.669 -28.024 1.00 46.62 193 VAL A CA 1
ATOM 1538 C C . VAL A 1 193 ? -46.743 65.853 -27.046 1.00 46.62 193 VAL A C 1
ATOM 1540 O O . VAL A 1 193 ? -46.615 67.010 -27.440 1.00 46.62 193 VAL A O 1
ATOM 1543 N N . LYS A 1 194 ? -46.939 65.603 -25.744 1.00 47.62 194 LYS A N 1
ATOM 1544 C CA . LYS A 1 194 ? -47.100 66.652 -24.717 1.00 47.62 194 LYS A CA 1
ATOM 1545 C C . LYS A 1 194 ? -45.921 66.733 -23.743 1.00 47.62 194 LYS A C 1
ATOM 1547 O O . LYS A 1 194 ? -46.091 66.595 -22.537 1.00 47.62 194 LYS A O 1
ATOM 1552 N N . ALA A 1 195 ? -44.732 67.025 -24.257 1.00 42.22 195 ALA A N 1
ATOM 1553 C CA . ALA A 1 195 ? -43.648 67.573 -23.445 1.00 42.22 195 ALA A CA 1
ATOM 1554 C C . ALA A 1 195 ? -42.952 68.685 -24.237 1.00 42.22 195 ALA A C 1
ATOM 1556 O O . ALA A 1 195 ? -42.295 68.436 -25.246 1.00 42.22 195 ALA A O 1
ATOM 1557 N N . GLY A 1 196 ? -43.182 69.926 -23.806 1.00 42.12 196 GLY A N 1
ATOM 1558 C CA . GLY A 1 196 ? -42.550 71.119 -24.360 1.00 42.12 196 GLY A CA 1
ATOM 1559 C C . GLY A 1 196 ? -41.046 71.184 -24.066 1.00 42.12 196 GLY A C 1
ATOM 1560 O O . GLY A 1 196 ? -40.504 70.354 -23.330 1.00 42.12 196 GLY A O 1
ATOM 1561 N N . PRO A 1 197 ? -40.347 72.173 -24.643 1.00 44.84 197 PRO A N 1
ATOM 1562 C CA . PRO A 1 197 ? -38.899 72.216 -24.656 1.00 44.84 197 PRO A CA 1
ATOM 1563 C C . PRO A 1 197 ? -38.409 72.777 -23.325 1.00 44.84 197 PRO A C 1
ATOM 1565 O O . PRO A 1 197 ? -38.311 73.986 -23.192 1.00 44.84 197 PRO A O 1
ATOM 1568 N N . MET A 1 198 ? -38.179 71.911 -22.337 1.00 43.94 198 MET A N 1
ATOM 1569 C CA . MET A 1 198 ? -37.186 72.029 -21.255 1.00 43.94 198 MET A CA 1
ATOM 1570 C C . MET A 1 198 ? -37.488 70.966 -20.185 1.00 43.94 198 MET A C 1
ATOM 1572 O O . MET A 1 198 ? -38.432 71.109 -19.416 1.00 43.94 198 MET A O 1
ATOM 1576 N N . GLY A 1 199 ? -36.638 69.937 -20.092 1.00 33.94 199 GLY A N 1
ATOM 1577 C CA . GLY A 1 199 ? -36.424 69.213 -18.834 1.00 33.94 199 GLY A CA 1
ATOM 1578 C C . GLY A 1 199 ? -36.814 67.730 -18.771 1.00 33.94 199 GLY A C 1
ATOM 1579 O O . GLY A 1 199 ? -37.984 67.373 -18.748 1.00 33.94 199 GLY A O 1
ATOM 1580 N N . VAL A 1 200 ? -35.769 66.927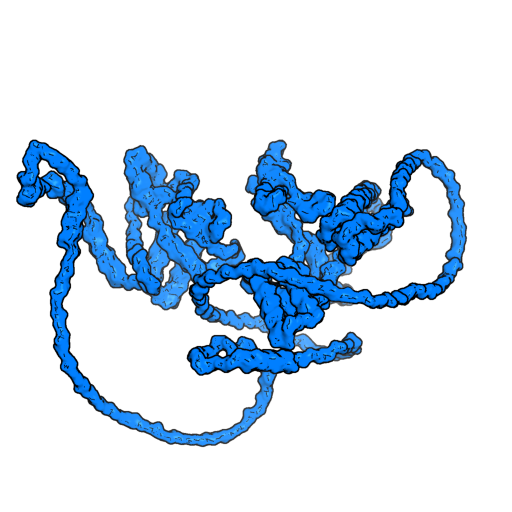 -18.535 1.00 36.12 200 VAL A N 1
ATOM 1581 C CA . VAL A 1 200 ? -35.711 65.613 -17.861 1.00 36.12 200 VAL A CA 1
ATOM 1582 C C . VAL A 1 200 ? -36.066 64.366 -18.688 1.00 36.12 200 VAL A C 1
ATOM 1584 O O . VAL A 1 200 ? -37.218 63.989 -18.884 1.00 36.12 200 VAL A O 1
ATOM 1587 N N . SER A 1 201 ? -35.004 63.662 -19.088 1.00 37.28 201 SER A N 1
ATOM 1588 C CA . SER A 1 201 ? -35.009 62.313 -19.648 1.00 37.28 201 SER A CA 1
ATOM 1589 C C . SER A 1 201 ? -35.488 61.277 -18.622 1.00 37.28 201 SER A C 1
ATOM 1591 O O . SER A 1 201 ? -34.950 61.168 -17.522 1.00 37.28 201 SER A O 1
ATOM 1593 N N . ARG A 1 202 ? -36.475 60.455 -18.999 1.00 44.56 202 ARG A N 1
ATOM 1594 C CA . ARG A 1 202 ? -36.742 59.161 -18.349 1.00 44.56 202 ARG A CA 1
ATOM 1595 C C . ARG A 1 202 ? -36.157 58.050 -19.222 1.00 44.56 202 ARG A C 1
ATOM 1597 O O . ARG A 1 202 ? -36.282 58.097 -20.443 1.00 44.56 202 ARG A O 1
ATOM 1604 N N . SER A 1 203 ? -35.455 57.104 -18.596 1.00 57.12 203 SER A N 1
ATOM 1605 C CA . SER A 1 203 ? -34.645 56.082 -19.270 1.00 57.12 203 SER A CA 1
ATOM 1606 C C . SER A 1 203 ? -35.484 55.089 -20.086 1.00 57.12 203 SER A C 1
ATOM 1608 O O . SER A 1 203 ? -36.666 54.866 -19.815 1.00 57.12 203 SER A O 1
ATOM 1610 N N . ALA A 1 204 ? -34.840 54.446 -21.066 1.00 46.75 204 ALA A N 1
ATOM 1611 C CA . ALA A 1 204 ? -35.420 53.398 -21.912 1.00 46.75 204 ALA A CA 1
ATOM 1612 C C . ALA A 1 204 ? -36.025 52.219 -21.114 1.00 46.75 204 ALA A C 1
ATOM 1614 O O . ALA A 1 204 ? -36.912 51.524 -21.610 1.00 46.75 204 ALA A O 1
ATOM 1615 N N . GLU A 1 205 ? -35.601 52.037 -19.860 1.00 48.69 205 GLU A N 1
ATOM 1616 C CA . GLU A 1 205 ? -36.143 51.060 -18.910 1.00 48.69 205 GLU A CA 1
ATOM 1617 C C . GLU A 1 205 ? -37.634 51.303 -18.606 1.00 48.69 205 GLU A C 1
ATOM 1619 O O . GLU A 1 205 ? -38.428 50.364 -18.564 1.00 48.69 205 GLU A O 1
ATOM 1624 N N . ALA A 1 206 ? -38.043 52.570 -18.455 1.00 51.22 206 ALA A N 1
ATOM 1625 C CA . ALA A 1 206 ? -39.412 52.930 -18.079 1.00 51.22 206 ALA A CA 1
ATOM 1626 C C . ALA A 1 206 ? -40.419 52.650 -19.209 1.00 51.22 206 ALA A C 1
ATOM 1628 O O . ALA A 1 206 ? -41.544 52.222 -18.956 1.00 51.22 206 ALA A O 1
ATOM 1629 N N . HIS A 1 207 ? -39.998 52.821 -20.466 1.00 54.19 207 HIS A N 1
ATOM 1630 C CA . HIS A 1 207 ? -40.810 52.467 -21.631 1.00 54.19 207 HIS A CA 1
ATOM 1631 C C . HIS A 1 207 ? -40.958 50.943 -21.765 1.00 54.19 207 HIS A C 1
ATOM 1633 O O . HIS A 1 207 ? -42.034 50.436 -22.076 1.00 54.19 207 HIS A O 1
ATOM 1639 N N . ARG A 1 208 ? -39.891 50.198 -21.456 1.00 56.84 208 ARG A N 1
ATOM 1640 C CA . ARG A 1 208 ? -39.877 48.733 -21.520 1.00 56.84 208 ARG A CA 1
ATOM 1641 C C . ARG A 1 208 ? -40.782 48.094 -20.458 1.00 56.84 208 ARG A C 1
ATOM 1643 O O . ARG A 1 208 ? -41.465 47.118 -20.757 1.00 56.84 208 ARG A O 1
ATOM 1650 N N . LEU A 1 209 ? -40.855 48.682 -19.261 1.00 56.00 209 LEU A N 1
ATOM 1651 C CA . LEU A 1 209 ? -41.758 48.247 -18.186 1.00 56.00 209 LEU A CA 1
ATOM 1652 C C . LEU A 1 209 ? -43.233 48.570 -18.471 1.00 56.00 209 LEU A C 1
ATOM 1654 O O . LEU A 1 209 ? -44.105 47.766 -18.148 1.00 56.00 209 LEU A O 1
ATOM 1658 N N . HIS A 1 210 ? -43.524 49.690 -19.137 1.00 52.34 210 HIS A N 1
ATOM 1659 C CA . HIS A 1 210 ? -44.895 50.045 -19.520 1.00 52.34 210 HIS A CA 1
ATOM 1660 C C . HIS A 1 210 ? -45.482 49.086 -20.572 1.00 52.34 210 HIS A C 1
ATOM 1662 O O . HIS A 1 210 ? -46.643 48.691 -20.477 1.00 52.34 210 HIS A O 1
ATOM 1668 N N . VAL A 1 211 ? -44.666 48.641 -21.535 1.00 59.28 211 VAL A N 1
ATOM 1669 C CA . VAL A 1 211 ? -45.081 47.654 -22.550 1.00 59.28 211 VAL A CA 1
ATOM 1670 C C . VAL A 1 211 ? -45.314 46.266 -21.935 1.00 59.28 211 VAL A C 1
ATOM 1672 O O . VAL A 1 211 ? -46.218 45.553 -22.362 1.00 59.28 211 VAL A O 1
ATOM 1675 N N . LEU A 1 212 ? -44.554 45.891 -20.901 1.00 49.34 212 LEU A N 1
ATOM 1676 C CA . LEU A 1 212 ? -44.700 44.597 -20.222 1.00 49.34 212 LEU A CA 1
ATOM 1677 C C . LEU A 1 212 ? -45.869 44.558 -19.224 1.00 49.34 212 LEU A C 1
ATOM 1679 O O . LEU A 1 212 ? -46.498 43.514 -19.075 1.00 49.34 212 LEU A O 1
ATOM 1683 N N . SER A 1 213 ? -46.218 45.686 -18.594 1.00 45.34 213 SER A N 1
ATOM 1684 C CA . SER A 1 213 ? -47.326 45.763 -17.628 1.00 45.34 213 SER A CA 1
ATOM 1685 C C . SER A 1 213 ? -48.720 45.636 -18.260 1.00 45.34 213 SER A C 1
ATOM 1687 O O . SER A 1 213 ? -49.659 45.268 -17.562 1.00 45.34 213 SER A O 1
ATOM 1689 N N . ASN A 1 214 ? -48.871 45.915 -19.559 1.00 45.34 214 ASN A N 1
ATOM 1690 C CA . ASN A 1 214 ? -50.153 45.786 -20.269 1.00 45.34 214 ASN A CA 1
ATOM 1691 C C . ASN A 1 214 ? -50.370 44.402 -20.905 1.00 45.34 214 ASN A C 1
ATOM 1693 O O . ASN A 1 214 ? -51.445 44.134 -21.434 1.00 45.34 214 ASN A O 1
ATOM 1697 N N . ALA A 1 215 ? -49.374 43.513 -20.849 1.00 43.59 215 ALA A N 1
ATOM 1698 C CA . ALA A 1 215 ? -49.451 42.180 -21.446 1.00 43.59 215 ALA A CA 1
ATOM 1699 C C . ALA A 1 215 ? -49.953 41.089 -20.477 1.00 43.59 215 ALA A C 1
ATOM 1701 O O . ALA A 1 215 ? -50.073 39.936 -20.885 1.00 43.59 215 ALA A O 1
ATOM 1702 N N . LEU A 1 216 ? -50.244 41.418 -19.210 1.00 34.69 216 LEU A N 1
ATOM 1703 C CA . LEU A 1 216 ? -50.627 40.438 -18.186 1.00 34.69 216 LEU A CA 1
ATOM 1704 C C . LEU A 1 216 ? -51.750 40.958 -17.268 1.00 34.69 216 LEU A C 1
ATOM 1706 O O . LEU A 1 216 ? -51.491 41.465 -16.182 1.00 34.69 216 LEU A O 1
ATOM 1710 N N . LEU A 1 217 ? -53.006 40.766 -17.682 1.00 33.25 217 LEU A N 1
ATOM 1711 C CA . LEU A 1 217 ? -54.177 40.694 -16.793 1.00 33.25 217 LEU A CA 1
ATOM 1712 C C . LEU A 1 217 ? -55.134 39.593 -17.307 1.00 33.25 217 LEU A C 1
ATOM 1714 O O . LEU A 1 217 ? -55.327 39.502 -18.522 1.00 33.25 217 LEU A O 1
ATOM 1718 N N . PRO A 1 218 ? -55.714 38.739 -16.434 1.00 41.72 218 PRO A N 1
ATOM 1719 C CA . PRO A 1 218 ? -56.451 37.546 -16.849 1.00 41.72 218 PRO A CA 1
ATOM 1720 C C . PRO A 1 218 ? -57.975 37.749 -16.918 1.00 41.72 218 PRO A C 1
ATOM 1722 O O . PRO A 1 218 ? -58.567 38.465 -16.112 1.00 41.72 218 PRO A O 1
ATOM 1725 N N . LEU A 1 219 ? -58.614 37.032 -17.848 1.00 30.88 219 LEU A N 1
ATOM 1726 C CA . LEU A 1 219 ? -60.063 36.822 -17.910 1.00 30.88 219 LEU A CA 1
ATOM 1727 C C . LEU A 1 219 ? -60.474 35.687 -16.959 1.00 30.88 219 LEU A C 1
ATOM 1729 O O . LEU A 1 219 ? -60.043 34.547 -17.114 1.00 30.88 219 LEU A O 1
ATOM 1733 N N . THR A 1 220 ? -61.357 35.997 -16.015 1.00 31.27 220 THR A N 1
ATOM 1734 C CA . THR A 1 220 ? -62.190 35.047 -15.267 1.00 31.27 220 THR A CA 1
ATOM 1735 C C . THR A 1 220 ? -63.622 35.123 -15.804 1.00 31.27 220 THR A C 1
ATOM 1737 O O . THR A 1 220 ? -64.121 36.227 -15.998 1.00 31.27 220 THR A O 1
ATOM 1740 N N . ALA A 1 221 ? -64.294 33.982 -16.028 1.00 31.25 221 ALA A N 1
ATOM 1741 C CA . ALA A 1 221 ? -65.734 33.801 -15.765 1.00 31.25 221 ALA A CA 1
ATOM 1742 C C . ALA A 1 221 ? -66.268 32.400 -16.150 1.00 31.25 221 ALA A C 1
ATOM 1744 O O . ALA A 1 221 ? -65.956 31.883 -17.217 1.00 31.25 221 ALA A O 1
ATOM 1745 N N . GLN A 1 222 ? -67.221 31.941 -15.319 1.00 30.12 222 GLN A N 1
ATOM 1746 C CA . GLN A 1 222 ? -68.252 30.887 -15.477 1.00 30.12 222 GLN A CA 1
ATOM 1747 C C . GLN A 1 222 ? -67.910 29.465 -14.992 1.00 30.12 222 GLN A C 1
ATOM 1749 O O . GLN A 1 222 ? -66.828 28.973 -15.269 1.00 30.12 222 GLN A O 1
ATOM 1754 N N . LYS A 1 223 ? -68.796 28.665 -14.371 1.00 28.12 223 LYS A N 1
ATOM 1755 C CA . LYS A 1 223 ? -70.043 28.757 -13.552 1.00 28.12 223 LYS A CA 1
ATOM 1756 C C . LYS A 1 223 ? -70.405 27.272 -13.225 1.00 28.12 223 LYS A C 1
ATOM 1758 O O . LYS A 1 223 ? -70.137 26.442 -14.090 1.00 28.12 223 LYS A O 1
ATOM 1763 N N . PRO A 1 224 ? -70.980 26.880 -12.063 1.00 40.31 224 PRO A N 1
ATOM 1764 C CA . PRO A 1 224 ? -71.099 25.456 -11.695 1.00 40.31 224 PRO A CA 1
ATOM 1765 C C . PRO A 1 224 ? -72.487 24.800 -11.905 1.00 40.31 224 PRO A C 1
ATOM 1767 O O . PRO A 1 224 ? -73.516 25.461 -11.758 1.00 40.31 224 PRO A O 1
ATOM 1770 N N . GLY A 1 225 ? -72.459 23.468 -12.112 1.00 26.14 225 GLY A N 1
ATOM 1771 C CA . GLY A 1 225 ? -73.512 22.454 -11.845 1.00 26.14 225 GLY A CA 1
ATOM 1772 C C . GLY A 1 225 ? -74.373 21.998 -13.047 1.00 26.14 225 GLY A C 1
ATOM 1773 O O . GLY A 1 225 ? -74.485 22.779 -13.991 1.00 26.14 225 GLY A O 1
ATOM 1774 N N . PRO A 1 226 ? -75.065 20.822 -13.020 1.00 43.88 226 PRO A N 1
ATOM 1775 C CA . PRO A 1 226 ? -75.100 19.729 -12.019 1.00 43.88 226 PRO A CA 1
ATOM 1776 C C . PRO A 1 226 ? -75.045 18.261 -12.583 1.00 43.88 226 PRO A C 1
ATOM 1778 O O . PRO A 1 226 ? -75.101 18.034 -13.787 1.00 43.88 226 PRO A O 1
ATOM 1781 N N . ASN A 1 227 ? -74.966 17.275 -11.665 1.00 33.16 227 ASN A N 1
ATOM 1782 C CA . ASN A 1 227 ? -75.266 15.813 -11.781 1.00 33.16 227 ASN A CA 1
ATOM 1783 C C . ASN A 1 227 ? -76.610 15.502 -12.513 1.00 33.16 227 ASN A C 1
ATOM 1785 O O . ASN A 1 227 ? -77.411 16.439 -12.564 1.00 33.16 227 ASN A O 1
ATOM 1789 N N . PRO A 1 228 ? -76.974 14.254 -12.962 1.00 44.56 228 PRO A N 1
ATOM 1790 C CA . PRO A 1 228 ? -76.783 12.947 -12.273 1.00 44.56 228 PRO A CA 1
ATOM 1791 C C . PRO A 1 228 ? -76.712 11.625 -13.129 1.00 44.56 228 PRO A C 1
ATOM 1793 O O . PRO A 1 228 ? -76.810 11.630 -14.351 1.00 44.56 228 PRO A O 1
ATOM 1796 N N . SER A 1 229 ? -76.652 10.485 -12.402 1.00 29.31 229 SER A N 1
ATOM 1797 C CA . SER A 1 229 ? -77.320 9.158 -12.609 1.00 29.31 229 SER A CA 1
ATOM 1798 C C . SER A 1 229 ? -76.814 8.083 -13.611 1.00 29.31 229 SER A C 1
ATOM 1800 O O . SER A 1 229 ? -77.002 8.213 -14.812 1.00 29.31 229 SER A O 1
ATOM 1802 N N . VAL A 1 230 ? -76.257 6.974 -13.063 1.00 33.56 230 VAL A N 1
ATOM 1803 C CA . VAL A 1 230 ? -76.767 5.554 -12.985 1.00 33.56 230 VAL A CA 1
ATOM 1804 C C . VAL A 1 230 ? -77.751 5.098 -14.097 1.00 33.56 230 VAL A C 1
ATOM 1806 O O . VAL A 1 230 ? -78.698 5.848 -14.326 1.00 33.56 230 VAL A O 1
ATOM 1809 N N . PRO A 1 231 ? -77.630 3.906 -14.761 1.00 44.44 231 PRO A N 1
ATOM 1810 C CA . PRO A 1 231 ? -77.844 2.526 -14.216 1.00 44.44 231 PRO A CA 1
ATOM 1811 C C . PRO A 1 231 ? -76.821 1.461 -14.700 1.00 44.44 231 PRO A C 1
ATOM 1813 O O . PRO A 1 231 ? -76.126 1.694 -15.678 1.00 44.44 231 PRO A O 1
ATOM 1816 N N . ALA A 1 232 ? -76.512 0.339 -14.028 1.00 30.58 232 ALA A N 1
ATOM 1817 C CA . ALA A 1 232 ? -77.238 -0.755 -13.343 1.00 30.58 232 ALA A CA 1
ATOM 1818 C C . ALA A 1 232 ? -77.389 -2.039 -14.199 1.00 30.58 232 ALA A C 1
ATOM 1820 O O . ALA A 1 232 ? -77.788 -1.964 -15.355 1.00 30.58 232 ALA A O 1
ATOM 1821 N N . ALA A 1 233 ? -77.173 -3.189 -13.527 1.00 30.30 233 ALA A N 1
ATOM 1822 C CA . ALA A 1 233 ? -77.523 -4.582 -13.884 1.00 30.30 233 ALA A CA 1
ATOM 1823 C C . ALA A 1 233 ? -76.667 -5.249 -14.993 1.00 30.30 233 ALA A C 1
ATOM 1825 O O . ALA A 1 233 ? -76.236 -4.589 -15.923 1.00 30.30 233 ALA A O 1
ATOM 1826 N N . SER A 1 234 ? -76.334 -6.546 -14.999 1.00 29.61 234 SER A N 1
ATOM 1827 C CA . SER A 1 234 ? -76.840 -7.767 -14.335 1.00 29.61 234 SER A CA 1
ATOM 1828 C C . SER A 1 234 ? -75.769 -8.874 -14.504 1.00 29.61 234 SER A C 1
ATOM 1830 O O . SER A 1 234 ? -75.071 -8.882 -15.510 1.00 29.61 234 SER A O 1
ATOM 1832 N N . ALA A 1 235 ? -75.431 -9.630 -13.454 1.00 30.62 235 ALA A N 1
ATOM 1833 C CA . ALA A 1 235 ? -75.849 -11.019 -13.183 1.00 30.62 235 ALA A CA 1
ATOM 1834 C C . ALA A 1 235 ? -75.390 -12.084 -14.207 1.00 30.62 235 ALA A C 1
ATOM 1836 O O . ALA A 1 235 ? -75.826 -12.059 -15.350 1.00 30.62 235 ALA A O 1
ATOM 1837 N N . ALA A 1 236 ? -74.624 -13.090 -13.759 1.00 30.22 236 ALA A N 1
ATOM 1838 C CA . ALA A 1 236 ? -75.129 -14.452 -13.504 1.00 30.22 236 ALA A CA 1
ATOM 1839 C C . ALA A 1 236 ? -74.022 -15.530 -13.504 1.00 30.22 236 ALA A C 1
ATOM 1841 O O . ALA A 1 236 ? -73.156 -15.539 -14.371 1.00 30.22 236 ALA A O 1
ATOM 1842 N N . SER A 1 237 ? -74.208 -16.502 -12.594 1.00 30.83 237 SER A N 1
ATOM 1843 C CA . SER A 1 237 ? -73.766 -17.916 -12.614 1.00 30.83 237 SER A CA 1
ATOM 1844 C C . SER A 1 237 ? -72.259 -18.215 -12.587 1.00 30.83 237 SER A C 1
ATOM 1846 O O . SER A 1 237 ? -71.494 -17.629 -13.329 1.00 30.83 237 SER A O 1
ATOM 1848 N N . GLY A 1 238 ? -71.732 -19.149 -11.795 1.00 28.05 238 GLY A N 1
ATOM 1849 C CA . GLY A 1 238 ? -72.322 -20.269 -11.057 1.00 28.05 238 GLY A CA 1
ATOM 1850 C C . GLY A 1 238 ? -71.397 -21.485 -11.220 1.00 28.05 238 GLY A C 1
ATOM 1851 O O . GLY A 1 238 ? -70.900 -21.709 -12.318 1.00 28.05 238 GLY A O 1
ATOM 1852 N N . GLY A 1 239 ? -71.164 -22.262 -10.156 1.00 29.39 239 GLY A N 1
ATOM 1853 C CA . GLY A 1 239 ? -70.486 -23.563 -10.257 1.00 29.39 239 GLY A CA 1
ATOM 1854 C C . GLY A 1 239 ? -69.659 -23.957 -9.033 1.00 29.39 239 GLY A C 1
ATOM 1855 O O . GLY A 1 239 ? -68.489 -23.612 -8.938 1.00 29.39 239 GLY A O 1
ATOM 1856 N N . GLN A 1 240 ? -70.292 -24.679 -8.109 1.00 32.34 240 GLN A N 1
ATOM 1857 C CA . GLN A 1 240 ? -69.693 -25.391 -6.973 1.00 32.34 240 GLN A CA 1
ATOM 1858 C C . GLN A 1 240 ? -69.192 -26.797 -7.370 1.00 32.34 240 GLN A C 1
ATOM 1860 O O . GLN A 1 240 ? -69.573 -27.295 -8.427 1.00 32.34 240 GLN A O 1
ATOM 1865 N N . ALA A 1 241 ? -68.509 -27.437 -6.400 1.00 29.95 241 ALA A N 1
ATOM 1866 C CA . ALA A 1 241 ? -68.373 -28.886 -6.112 1.00 29.95 241 ALA A CA 1
ATOM 1867 C C . ALA A 1 241 ? -66.956 -29.449 -6.390 1.00 29.95 241 ALA A C 1
ATOM 1869 O O . ALA A 1 241 ? -66.497 -29.421 -7.524 1.00 29.95 241 ALA A O 1
ATOM 1870 N N . SER A 1 242 ? -66.140 -29.700 -5.345 1.00 30.88 242 SER A N 1
ATOM 1871 C CA . SER A 1 242 ? -66.032 -30.940 -4.514 1.00 30.88 242 SER A CA 1
ATOM 1872 C C . SER A 1 242 ? -65.241 -32.045 -5.236 1.00 30.88 242 SER A C 1
ATOM 1874 O O . SER A 1 242 ? -65.426 -32.203 -6.431 1.00 30.88 242 SER A O 1
ATOM 1876 N N . SER A 1 243 ? -64.411 -32.906 -4.654 1.00 32.12 243 SER A N 1
ATOM 1877 C CA . SER A 1 243 ? -63.902 -33.192 -3.308 1.00 32.12 243 SER A CA 1
ATOM 1878 C C . SER A 1 243 ? -62.832 -34.299 -3.476 1.00 32.12 243 SER A C 1
ATOM 1880 O O . SER A 1 243 ? -62.736 -34.907 -4.539 1.00 32.12 243 SER A O 1
ATOM 1882 N N . ASP A 1 244 ? -62.100 -34.573 -2.395 1.00 26.20 244 ASP A N 1
ATOM 1883 C CA . ASP A 1 244 ? -61.594 -35.895 -1.976 1.00 26.20 244 ASP A CA 1
ATOM 1884 C C . ASP A 1 244 ? -60.099 -36.286 -2.090 1.00 26.20 244 ASP A C 1
ATOM 1886 O O . ASP A 1 244 ? -59.567 -36.604 -3.146 1.00 26.20 244 ASP A O 1
ATOM 1890 N N . VAL A 1 245 ? -59.509 -36.350 -0.880 1.00 29.28 245 VAL A N 1
ATOM 1891 C CA . VAL A 1 245 ? -58.853 -37.494 -0.196 1.00 29.28 245 VAL A CA 1
ATOM 1892 C C . VAL A 1 245 ? -57.431 -37.953 -0.606 1.00 29.28 245 VAL A C 1
ATOM 1894 O O . VAL A 1 245 ? -57.132 -38.300 -1.739 1.00 29.28 245 VAL A O 1
ATOM 1897 N N . SER A 1 246 ? -56.590 -37.979 0.441 1.00 28.83 246 SER A N 1
ATOM 1898 C CA . SER A 1 246 ? -55.164 -38.334 0.658 1.00 28.83 246 SER A CA 1
ATOM 1899 C C . SER A 1 246 ? -54.823 -39.847 0.474 1.00 28.83 246 SER A C 1
ATOM 1901 O O . SER A 1 246 ? -55.705 -40.556 -0.006 1.00 28.83 246 SER A O 1
ATOM 1903 N N . PRO A 1 247 ? -53.671 -40.441 0.930 1.00 49.12 247 PRO A N 1
ATOM 1904 C CA . PRO A 1 247 ? -52.444 -39.912 1.584 1.00 49.12 247 PRO A CA 1
ATOM 1905 C C . PRO A 1 247 ? -51.071 -40.577 1.204 1.00 49.12 247 PRO A C 1
ATOM 1907 O O . PRO A 1 247 ? -51.003 -41.571 0.493 1.00 49.12 247 PRO A O 1
ATOM 1910 N N . ALA A 1 248 ? -50.002 -40.053 1.837 1.00 28.16 248 ALA A N 1
ATOM 1911 C CA . ALA A 1 248 ? -48.798 -40.726 2.385 1.00 28.16 248 ALA A CA 1
ATOM 1912 C C . ALA A 1 248 ? -47.614 -41.195 1.496 1.00 28.16 248 ALA A C 1
ATOM 1914 O O . ALA A 1 248 ? -47.711 -42.176 0.767 1.00 28.16 248 ALA A O 1
ATOM 1915 N N . ALA A 1 249 ? -46.456 -40.546 1.726 1.00 29.06 249 ALA A N 1
ATOM 1916 C CA . ALA A 1 249 ? -45.068 -41.044 1.910 1.00 29.06 249 ALA A CA 1
ATOM 1917 C C . ALA A 1 249 ? -44.120 -39.871 1.544 1.00 29.06 249 ALA A C 1
ATOM 1919 O O . ALA A 1 249 ? -44.254 -39.319 0.463 1.00 29.06 249 ALA A O 1
ATOM 1920 N N . GLY A 1 250 ? -43.208 -39.328 2.354 1.00 27.75 250 GLY A N 1
ATOM 1921 C CA . GLY A 1 250 ? -42.438 -39.870 3.465 1.00 27.75 250 GLY A CA 1
ATOM 1922 C C . GLY A 1 250 ? -40.997 -40.114 3.007 1.00 27.75 250 GLY A C 1
ATOM 1923 O O . GLY A 1 250 ? -40.717 -41.240 2.632 1.00 27.75 250 GLY A O 1
ATOM 1924 N N . THR A 1 251 ? -40.130 -39.089 3.024 1.00 29.00 251 THR A N 1
ATOM 1925 C CA . THR A 1 251 ? -38.674 -39.195 3.286 1.00 29.00 251 THR A CA 1
ATOM 1926 C C . THR A 1 251 ? -38.033 -37.814 3.430 1.00 29.00 251 THR A C 1
ATOM 1928 O O . THR A 1 251 ? -38.246 -36.925 2.606 1.00 29.00 251 THR A O 1
ATOM 1931 N N . ASP A 1 252 ? -37.232 -37.706 4.484 1.00 29.06 252 ASP A N 1
ATOM 1932 C CA . ASP A 1 252 ? -36.428 -36.579 4.942 1.00 29.06 252 ASP A CA 1
ATOM 1933 C C . ASP A 1 252 ? -35.329 -36.139 3.967 1.00 29.06 252 ASP A C 1
ATOM 1935 O O . ASP A 1 252 ? -34.646 -36.973 3.374 1.00 29.06 252 ASP A O 1
ATOM 1939 N N . GLN A 1 253 ? -35.085 -34.826 3.909 1.00 28.86 253 GLN A N 1
ATOM 1940 C CA . GLN A 1 253 ? -33.746 -34.242 3.765 1.00 28.86 253 GLN A CA 1
ATOM 1941 C C . GLN A 1 253 ? -33.761 -32.794 4.287 1.00 28.86 253 GLN A C 1
ATOM 1943 O O . GLN A 1 253 ? -34.193 -31.859 3.615 1.00 28.86 253 GLN A O 1
ATOM 1948 N N . LEU A 1 254 ? -33.299 -32.628 5.529 1.00 27.89 254 LEU A N 1
ATOM 1949 C CA . LEU A 1 254 ? -32.981 -31.345 6.156 1.00 27.89 254 LEU A CA 1
ATOM 1950 C C . LEU A 1 254 ? -31.754 -30.733 5.464 1.00 27.89 254 LEU A C 1
ATOM 1952 O O . LEU A 1 254 ? -30.674 -31.316 5.484 1.00 27.89 254 LEU A O 1
ATOM 1956 N N . SER A 1 255 ? -31.929 -29.552 4.869 1.00 29.47 255 SER A N 1
ATOM 1957 C CA . SER A 1 255 ? -30.842 -28.691 4.387 1.00 29.47 255 SER A CA 1
ATOM 1958 C C . SER A 1 255 ? -30.893 -27.370 5.153 1.00 29.47 255 SER A C 1
ATOM 1960 O O . SER A 1 255 ? -31.838 -26.595 5.010 1.00 29.47 255 SER A O 1
ATOM 1962 N N . SER A 1 256 ? -29.880 -27.130 5.980 1.00 31.58 256 SER A N 1
ATOM 1963 C CA . SER A 1 256 ? -29.697 -25.939 6.812 1.00 31.58 256 SER A CA 1
ATOM 1964 C C . SER A 1 256 ? -29.374 -24.692 5.977 1.00 31.58 256 SER A C 1
ATOM 1966 O O . SER A 1 256 ? -28.209 -24.347 5.793 1.00 31.58 256 SER A O 1
ATOM 1968 N N . ALA A 1 257 ? -30.399 -24.007 5.462 1.00 29.25 257 ALA A N 1
ATOM 1969 C CA . ALA A 1 257 ? -30.239 -22.741 4.732 1.00 29.25 257 ALA A CA 1
ATOM 1970 C C . ALA A 1 257 ? -31.382 -21.730 4.967 1.00 29.25 257 ALA A C 1
ATOM 1972 O O . ALA A 1 257 ? -31.701 -20.933 4.087 1.00 29.25 257 ALA A O 1
ATOM 1973 N N . ILE A 1 258 ? -32.006 -21.735 6.149 1.00 29.56 258 ILE A N 1
ATOM 1974 C CA . ILE A 1 258 ? -33.089 -20.801 6.498 1.00 29.56 258 ILE A CA 1
ATOM 1975 C C . ILE A 1 258 ? -32.757 -20.117 7.822 1.00 29.56 258 ILE A C 1
ATOM 1977 O O . ILE A 1 258 ? -33.231 -20.541 8.864 1.00 29.56 258 ILE A O 1
ATOM 1981 N N . VAL A 1 259 ? -31.937 -19.065 7.772 1.00 29.72 259 VAL A N 1
ATOM 1982 C CA . VAL A 1 259 ? -31.938 -18.009 8.811 1.00 29.72 259 VAL A CA 1
ATOM 1983 C C . VAL A 1 259 ? -31.733 -16.612 8.197 1.00 29.72 259 VAL A C 1
ATOM 1985 O O . VAL A 1 259 ? -32.254 -15.637 8.716 1.00 29.72 259 VAL A O 1
ATOM 1988 N N . LEU A 1 260 ? -31.082 -16.473 7.034 1.00 29.20 260 LEU A N 1
ATOM 1989 C CA . LEU A 1 260 ? -30.807 -15.147 6.442 1.00 29.20 260 LEU A CA 1
ATOM 1990 C C . LEU A 1 260 ? -31.793 -14.676 5.352 1.00 29.20 260 LEU A C 1
ATOM 1992 O O . LEU A 1 260 ? -31.659 -13.560 4.862 1.00 29.20 260 LEU A O 1
ATOM 1996 N N . SER A 1 261 ? -32.796 -15.484 4.982 1.00 29.31 261 SER A N 1
ATOM 1997 C CA . SER A 1 261 ? -33.762 -15.149 3.915 1.00 29.31 261 SER A CA 1
ATOM 1998 C C . SER A 1 261 ? -35.093 -14.567 4.415 1.00 29.31 261 SER A C 1
ATOM 2000 O O . SER A 1 261 ? -35.874 -14.080 3.604 1.00 29.31 261 SER A O 1
ATOM 2002 N N . THR A 1 262 ? -35.390 -14.619 5.714 1.00 33.00 262 THR A N 1
ATOM 2003 C CA . THR A 1 262 ? -36.734 -14.325 6.251 1.00 33.00 262 THR A CA 1
ATOM 2004 C C . THR A 1 262 ? -36.954 -12.884 6.716 1.00 33.00 262 THR A C 1
ATOM 2006 O O . THR A 1 262 ? -38.024 -12.589 7.235 1.00 33.00 262 THR A O 1
ATOM 2009 N N . LEU A 1 263 ? -36.008 -11.961 6.503 1.00 32.38 263 LEU A N 1
ATOM 2010 C CA . LEU A 1 263 ? -36.150 -10.565 6.956 1.00 32.38 263 LEU A CA 1
ATOM 2011 C C . LEU A 1 263 ? -36.221 -9.504 5.844 1.00 32.38 263 LEU A C 1
ATOM 2013 O O . LEU A 1 263 ? -36.240 -8.322 6.168 1.00 32.38 263 LEU A O 1
ATOM 2017 N N . ILE A 1 264 ? -36.268 -9.874 4.556 1.00 34.38 264 ILE A N 1
ATOM 2018 C CA . ILE A 1 264 ? -36.192 -8.876 3.463 1.00 34.38 264 ILE A CA 1
ATOM 2019 C C . ILE A 1 264 ? -37.447 -8.782 2.570 1.00 34.38 264 ILE A C 1
ATOM 2021 O O . ILE A 1 264 ? -37.566 -7.804 1.847 1.00 34.38 264 ILE A O 1
ATOM 2025 N N . ASP A 1 265 ? -38.450 -9.657 2.692 1.00 33.72 265 ASP A N 1
ATOM 2026 C CA . ASP A 1 265 ? -39.708 -9.526 1.922 1.00 33.72 265 ASP A CA 1
ATOM 2027 C C . AS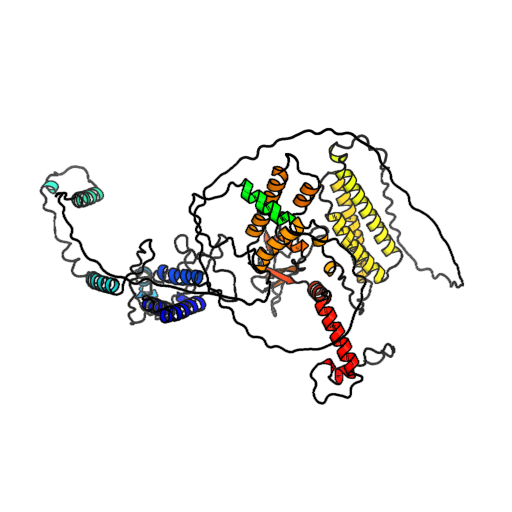P A 1 265 ? -40.959 -9.645 2.808 1.00 33.72 265 ASP A C 1
ATOM 2029 O O . ASP A 1 265 ? -41.749 -10.582 2.691 1.00 33.72 265 ASP A O 1
ATOM 2033 N N . VAL A 1 266 ? -41.166 -8.674 3.702 1.00 33.06 266 VAL A N 1
ATOM 2034 C CA . VAL A 1 266 ? -42.486 -8.444 4.307 1.00 33.06 266 VAL A CA 1
ATOM 2035 C C . VAL A 1 266 ? -42.817 -6.956 4.207 1.00 33.06 266 VAL A C 1
ATOM 2037 O O . VAL A 1 266 ? -42.207 -6.130 4.883 1.00 33.06 266 VAL A O 1
ATOM 2040 N N . ASP A 1 267 ? -43.796 -6.620 3.365 1.00 34.41 267 ASP A N 1
ATOM 2041 C CA . ASP A 1 267 ? -44.508 -5.339 3.406 1.00 34.41 267 ASP A CA 1
ATOM 2042 C C . ASP A 1 267 ? -45.283 -5.273 4.736 1.00 34.41 267 ASP A C 1
ATOM 2044 O O . ASP A 1 267 ? -46.435 -5.698 4.836 1.00 34.41 267 ASP A O 1
ATOM 2048 N N . ILE A 1 268 ? -44.620 -4.800 5.794 1.00 35.69 268 ILE A N 1
ATOM 2049 C CA . ILE A 1 268 ? -45.248 -4.548 7.093 1.00 35.69 268 ILE A CA 1
ATOM 2050 C C . ILE A 1 268 ? -45.850 -3.145 7.048 1.00 35.69 268 ILE A C 1
ATOM 2052 O O . ILE A 1 268 ? -45.147 -2.133 7.042 1.00 35.69 268 ILE A O 1
ATOM 2056 N N . THR A 1 269 ? -47.177 -3.076 7.022 1.00 37.78 269 THR A N 1
ATOM 2057 C CA . THR A 1 269 ? -47.913 -1.845 7.315 1.00 37.78 269 THR A CA 1
ATOM 2058 C C . THR A 1 269 ? -47.624 -1.404 8.752 1.00 37.78 269 THR A C 1
ATOM 2060 O O . THR A 1 269 ? -47.586 -2.238 9.651 1.00 37.78 269 THR A O 1
ATOM 2063 N N . VAL A 1 270 ? -47.447 -0.097 8.968 1.00 39.75 270 VAL A N 1
ATOM 2064 C CA . VAL A 1 270 ? -46.909 0.563 10.185 1.00 39.75 270 VAL A CA 1
ATOM 2065 C C . VAL A 1 270 ? -47.611 0.219 11.520 1.00 39.75 270 VAL A C 1
ATOM 2067 O O . VAL A 1 270 ? -47.103 0.579 12.578 1.00 39.75 270 VAL A O 1
ATOM 2070 N N . ASP A 1 271 ? -48.709 -0.534 11.520 1.00 38.16 271 ASP A N 1
ATOM 2071 C CA . ASP A 1 271 ? -49.512 -0.809 12.719 1.00 38.16 271 ASP A CA 1
ATOM 2072 C C . ASP A 1 271 ? -49.164 -2.112 13.478 1.00 38.16 271 ASP A C 1
ATOM 2074 O O . ASP A 1 271 ? -49.772 -2.380 14.512 1.00 38.16 271 ASP A O 1
ATOM 2078 N N . GLU A 1 272 ? -48.170 -2.905 13.050 1.00 43.50 272 GLU A N 1
ATOM 2079 C CA . GLU A 1 272 ? -47.812 -4.179 13.717 1.00 43.50 272 GLU A CA 1
ATOM 2080 C C . GLU A 1 272 ? -46.299 -4.374 13.941 1.00 43.50 272 GLU A C 1
ATOM 2082 O O . GLU A 1 272 ? -45.726 -5.409 13.605 1.00 43.50 272 GLU A O 1
ATOM 2087 N N . ILE A 1 273 ? -45.618 -3.393 14.539 1.00 49.53 273 ILE A N 1
ATOM 2088 C CA . ILE A 1 273 ? -44.245 -3.602 15.029 1.00 49.53 273 ILE A CA 1
ATOM 2089 C C . ILE A 1 273 ? -44.315 -4.126 16.474 1.00 49.53 273 ILE A C 1
ATOM 2091 O O . ILE A 1 273 ? -44.849 -3.423 17.340 1.00 49.53 273 ILE A O 1
ATOM 2095 N N . PRO A 1 274 ? -43.792 -5.332 16.779 1.00 60.88 274 PRO A N 1
ATOM 2096 C CA . PRO A 1 274 ? -43.726 -5.806 18.154 1.00 60.88 274 PRO A CA 1
ATOM 2097 C C . PRO A 1 274 ? -42.826 -4.879 18.989 1.00 60.88 274 PRO A C 1
ATOM 2099 O O . PRO A 1 274 ? -41.859 -4.319 18.467 1.00 60.88 274 PRO A O 1
ATOM 2102 N N . PRO A 1 275 ? -43.125 -4.692 20.286 1.00 75.44 275 PRO A N 1
ATOM 2103 C CA . PRO A 1 275 ? -42.331 -3.826 21.148 1.00 75.44 275 PRO A CA 1
ATOM 2104 C C . PRO A 1 275 ? -40.859 -4.254 21.131 1.00 75.44 275 PRO A C 1
ATOM 2106 O O . PRO A 1 275 ? -40.554 -5.444 21.098 1.00 75.44 275 PRO A O 1
ATOM 2109 N N . VAL A 1 276 ? -39.954 -3.272 21.163 1.00 54.31 276 VAL A N 1
ATOM 2110 C CA . VAL A 1 276 ? -38.493 -3.450 21.038 1.00 54.31 276 VAL A CA 1
ATOM 2111 C C . VAL A 1 276 ? -37.949 -4.521 21.992 1.00 54.31 276 VAL A C 1
ATOM 2113 O O . VAL A 1 276 ? -37.049 -5.274 21.626 1.00 54.31 276 VAL A O 1
ATOM 2116 N N . ASP A 1 277 ? -38.559 -4.659 23.168 1.00 57.00 277 ASP A N 1
ATOM 2117 C CA . ASP A 1 277 ? -38.205 -5.666 24.169 1.00 57.00 277 ASP A CA 1
ATOM 2118 C C . ASP A 1 277 ? -38.443 -7.108 23.683 1.00 57.00 277 ASP A C 1
ATOM 2120 O O . ASP A 1 277 ? -37.679 -8.006 24.026 1.00 57.00 277 ASP A O 1
ATOM 2124 N N . ALA A 1 278 ? -39.448 -7.345 22.834 1.00 59.59 278 ALA A N 1
ATOM 2125 C CA . ALA A 1 278 ? -39.728 -8.660 22.253 1.00 59.59 278 ALA A CA 1
ATOM 2126 C C . ALA A 1 278 ? -38.700 -9.044 21.177 1.00 59.59 278 ALA A C 1
ATOM 2128 O O . ALA A 1 278 ? -38.294 -10.201 21.098 1.00 59.59 278 ALA A O 1
ATOM 2129 N N . ILE A 1 279 ? -38.228 -8.070 20.392 1.00 56.06 279 ILE A N 1
ATOM 2130 C CA . ILE A 1 279 ? -37.175 -8.281 19.385 1.00 56.06 279 ILE A CA 1
ATOM 2131 C C . ILE A 1 279 ? -35.828 -8.529 20.076 1.00 56.06 279 ILE A C 1
ATOM 2133 O O . ILE A 1 279 ? -35.078 -9.420 19.680 1.00 56.06 279 ILE A O 1
ATOM 2137 N N . ALA A 1 280 ? -35.534 -7.775 21.139 1.00 50.84 280 ALA A N 1
ATOM 2138 C CA . ALA A 1 280 ? -34.332 -7.967 21.942 1.00 50.84 280 ALA A CA 1
ATOM 2139 C C . ALA A 1 280 ? -34.315 -9.345 22.625 1.00 50.84 280 ALA A C 1
ATOM 2141 O O . ALA A 1 280 ? -33.286 -10.018 22.617 1.00 50.84 280 ALA A O 1
ATOM 2142 N N . GLN A 1 281 ? -35.455 -9.792 23.161 1.00 58.56 281 GLN A N 1
ATOM 2143 C CA . GLN A 1 281 ? -35.571 -11.102 23.799 1.00 58.56 281 GLN A CA 1
ATOM 2144 C C . GLN A 1 281 ? -35.405 -12.254 22.796 1.00 58.56 281 GLN A C 1
ATOM 2146 O O . GLN A 1 281 ? -34.747 -13.241 23.111 1.00 58.56 281 GLN A O 1
ATOM 2151 N N . GLU A 1 282 ? -35.938 -12.113 21.582 1.00 60.03 282 GLU A N 1
ATOM 2152 C CA . GLU A 1 282 ? -35.796 -13.111 20.516 1.00 60.03 282 GLU A CA 1
ATOM 2153 C C . GLU A 1 282 ? -34.335 -13.257 20.056 1.00 60.03 282 GLU A C 1
ATOM 2155 O O . GLU A 1 282 ? -33.835 -14.368 19.896 1.00 60.03 282 GLU A O 1
ATOM 2160 N N . LEU A 1 283 ? -33.602 -12.146 19.943 1.00 49.00 283 LEU A N 1
ATOM 2161 C CA . LEU A 1 283 ? -32.170 -12.154 19.623 1.00 49.00 283 LEU A CA 1
ATOM 2162 C C . LEU A 1 283 ? -31.319 -12.789 20.732 1.00 49.00 283 LEU A C 1
ATOM 2164 O O . LEU A 1 283 ? -30.376 -13.525 20.443 1.00 49.00 283 LEU A O 1
ATOM 2168 N N . VAL A 1 284 ? -31.657 -12.540 22.001 1.00 62.28 284 VAL A N 1
ATOM 2169 C CA . VAL A 1 284 ? -31.003 -13.186 23.151 1.00 62.28 284 VAL A CA 1
ATOM 2170 C C . VAL A 1 284 ? -31.278 -14.692 23.164 1.00 62.28 284 VAL A C 1
ATOM 2172 O O . VAL A 1 284 ? -30.357 -15.468 23.415 1.00 62.28 284 VAL A O 1
ATOM 2175 N N . ASN A 1 285 ? -32.499 -15.115 22.830 1.00 55.59 285 ASN A N 1
ATOM 2176 C CA . ASN A 1 285 ? -32.858 -16.530 22.746 1.00 55.59 285 ASN A CA 1
ATOM 2177 C C . ASN A 1 285 ? -32.093 -17.234 21.610 1.00 55.59 285 ASN A C 1
ATOM 2179 O O . ASN A 1 285 ? -31.481 -18.273 21.848 1.00 55.59 285 ASN A O 1
ATOM 2183 N N . GLN A 1 286 ? -32.009 -16.626 20.422 1.00 54.00 286 GLN A N 1
ATOM 2184 C CA . GLN A 1 286 ? -31.262 -17.184 19.285 1.00 54.00 286 GLN A CA 1
ATOM 2185 C C . GLN A 1 286 ? -29.748 -17.261 19.537 1.00 54.00 286 GLN A C 1
ATOM 2187 O O . GLN A 1 286 ? -29.086 -18.190 19.080 1.00 54.00 286 GLN A O 1
ATOM 2192 N N . LEU A 1 287 ? -29.189 -16.321 20.305 1.00 44.31 287 LEU A N 1
ATOM 2193 C CA . LEU A 1 287 ? -27.783 -16.371 20.719 1.00 44.31 287 LEU A CA 1
ATOM 2194 C C . LEU A 1 287 ? -27.522 -17.404 21.824 1.00 44.31 287 LEU A C 1
ATOM 2196 O O . LEU A 1 287 ? -26.411 -17.918 21.913 1.00 44.31 287 LEU A O 1
ATOM 2200 N N . SER A 1 288 ? -28.524 -17.728 22.645 1.00 45.41 288 SER A N 1
ATOM 2201 C CA . SER A 1 288 ? -28.412 -18.754 23.689 1.00 45.41 288 SER A CA 1
ATOM 2202 C C . SER A 1 288 ? -28.493 -20.194 23.164 1.00 45.41 288 SER A C 1
ATOM 2204 O O . SER A 1 288 ? -28.052 -21.109 23.853 1.00 45.41 288 SER A O 1
ATOM 2206 N N . GLU A 1 289 ? -29.003 -20.395 21.943 1.00 45.53 289 GLU A N 1
ATOM 2207 C CA . GLU A 1 289 ? -29.069 -21.704 21.271 1.00 45.53 289 GLU A CA 1
ATOM 2208 C C . GLU A 1 289 ? -27.799 -22.052 20.468 1.00 45.53 289 GLU A C 1
ATOM 2210 O O . GLU A 1 289 ? -27.650 -23.181 19.996 1.00 45.53 289 GLU A O 1
ATOM 2215 N N . LEU A 1 290 ? -26.850 -21.117 20.335 1.00 36.75 290 LEU A N 1
ATOM 2216 C CA . LEU A 1 290 ? -25.524 -21.384 19.772 1.00 36.75 290 LEU A CA 1
ATOM 2217 C C . LEU A 1 290 ? -24.651 -22.106 20.810 1.00 36.75 290 LEU A C 1
ATOM 2219 O O . LEU A 1 290 ? -23.827 -21.501 21.497 1.00 36.75 290 LEU A O 1
ATOM 2223 N N . ASP A 1 291 ? -24.847 -23.420 20.911 1.00 35.38 291 ASP A N 1
ATOM 2224 C CA . ASP A 1 291 ? -24.031 -24.327 21.718 1.00 35.38 291 ASP A CA 1
ATOM 2225 C C . ASP A 1 291 ? -22.629 -24.466 21.094 1.00 35.38 291 ASP A C 1
ATOM 2227 O O . ASP A 1 291 ? -22.379 -25.275 20.196 1.00 35.38 291 ASP A O 1
ATOM 2231 N N . LEU A 1 292 ? -21.699 -23.611 21.527 1.00 39.41 292 LEU A N 1
ATOM 2232 C CA . LEU A 1 292 ? -20.273 -23.787 21.264 1.00 39.41 292 LEU A CA 1
ATOM 2233 C C . LEU A 1 292 ? -19.780 -24.919 22.170 1.00 39.41 292 LEU A C 1
ATOM 2235 O O . LEU A 1 292 ? -19.416 -24.691 23.324 1.00 39.41 292 LEU A O 1
ATOM 2239 N N . GLY A 1 293 ? -19.817 -26.142 21.636 1.00 38.84 293 GLY A N 1
ATOM 2240 C CA . GLY A 1 293 ? -19.352 -27.347 22.321 1.00 38.84 293 GLY A CA 1
ATOM 2241 C C . GLY A 1 293 ? -17.927 -27.220 22.892 1.00 38.84 293 GLY A C 1
ATOM 2242 O O . GLY A 1 293 ? -17.152 -26.353 22.473 1.00 38.84 293 GLY A O 1
ATOM 2243 N N . PRO A 1 294 ? -17.564 -28.073 23.867 1.00 35.34 294 PRO A N 1
ATOM 2244 C CA . PRO A 1 294 ? -16.323 -27.939 24.619 1.00 35.34 294 PRO A CA 1
ATOM 2245 C C . PRO A 1 294 ? -15.082 -28.115 23.727 1.00 35.34 294 PRO A C 1
ATOM 2247 O O . PRO A 1 294 ? -15.109 -28.892 22.768 1.00 35.34 294 PRO A O 1
ATOM 2250 N N . PRO A 1 295 ? -13.973 -27.427 24.048 1.00 34.72 295 PRO A N 1
ATOM 2251 C CA . PRO A 1 295 ? -12.724 -27.583 23.328 1.00 34.72 295 PRO A CA 1
ATOM 2252 C C . PRO A 1 295 ? -12.041 -28.861 23.811 1.00 34.72 295 PRO A C 1
ATOM 2254 O O . PRO A 1 295 ? -11.416 -28.849 24.865 1.00 34.72 295 PRO A O 1
ATOM 2257 N N . ASP A 1 296 ? -12.130 -29.951 23.050 1.00 36.38 296 ASP A N 1
ATOM 2258 C CA . ASP A 1 296 ? -11.341 -31.147 23.338 1.00 36.38 296 ASP A CA 1
ATOM 2259 C C . ASP A 1 296 ? -10.617 -31.698 22.100 1.00 36.38 296 ASP A C 1
ATOM 2261 O O . ASP A 1 296 ? -11.211 -32.094 21.100 1.00 36.38 296 ASP A O 1
ATOM 2265 N N . THR A 1 297 ? -9.286 -31.634 22.217 1.00 38.69 297 THR A N 1
ATOM 2266 C CA . THR A 1 297 ? -8.301 -32.688 21.927 1.00 38.69 297 THR A CA 1
ATOM 2267 C C . THR A 1 297 ? -8.542 -33.595 20.710 1.00 38.69 297 THR A C 1
ATOM 2269 O O . THR A 1 297 ? -9.325 -34.538 20.742 1.00 38.69 297 THR A O 1
ATOM 2272 N N . MET A 1 298 ? -7.730 -33.405 19.662 1.00 28.67 298 MET A N 1
ATOM 2273 C CA . MET A 1 298 ? -7.482 -34.436 18.647 1.00 28.67 298 MET A CA 1
ATOM 2274 C C . MET A 1 298 ? -6.049 -34.972 18.754 1.00 28.67 298 MET A C 1
ATOM 2276 O O . MET A 1 298 ? -5.119 -34.423 18.168 1.00 28.67 298 MET A O 1
ATOM 2280 N N . GLU A 1 299 ? -5.900 -36.080 19.485 1.00 32.47 299 GLU A N 1
ATOM 2281 C CA . GLU A 1 299 ? -4.937 -37.138 19.156 1.00 32.47 299 GLU A CA 1
ATOM 2282 C C . GLU A 1 299 ? -5.590 -38.085 18.137 1.00 32.47 299 GLU A C 1
ATOM 2284 O O . GLU A 1 299 ? -6.794 -38.339 18.174 1.00 32.47 299 GLU A O 1
ATOM 2289 N N . GLY A 1 300 ? -4.797 -38.538 17.166 1.00 32.50 300 GLY A N 1
ATOM 2290 C CA . GLY A 1 300 ? -5.295 -39.046 15.893 1.00 32.50 300 GLY A CA 1
ATOM 2291 C C . GLY A 1 300 ? -5.862 -40.464 15.873 1.00 32.50 300 GLY A C 1
ATOM 2292 O O . GLY A 1 300 ? -5.678 -41.259 16.786 1.00 32.50 300 GLY A O 1
ATOM 2293 N N . GLN A 1 301 ? -6.471 -40.793 14.731 1.00 27.48 301 GLN A N 1
ATOM 2294 C CA . GLN A 1 301 ? -6.433 -42.118 14.110 1.00 27.48 301 GLN A CA 1
ATOM 2295 C C . GLN A 1 301 ? -6.934 -42.036 12.658 1.00 27.48 301 GLN A C 1
ATOM 2297 O O . GLN A 1 301 ? -8.026 -41.549 12.377 1.00 27.48 301 GLN A O 1
ATOM 2302 N N . ILE A 1 302 ? -6.102 -42.524 11.737 1.00 34.44 302 ILE A N 1
ATOM 2303 C CA . ILE A 1 302 ? -6.397 -42.723 10.312 1.00 34.44 302 ILE A CA 1
ATOM 2304 C C . ILE A 1 302 ? -7.221 -44.011 10.155 1.00 34.44 302 ILE A C 1
ATOM 2306 O O . ILE A 1 302 ? -6.893 -45.015 10.794 1.00 34.44 302 ILE A O 1
ATOM 2310 N N . PRO A 1 303 ? -8.180 -44.053 9.212 1.00 33.59 303 PRO A N 1
ATOM 2311 C CA . PRO A 1 303 ? -8.209 -45.213 8.329 1.00 33.59 303 PRO A CA 1
ATOM 2312 C C . PRO A 1 303 ? -8.305 -44.860 6.837 1.00 33.59 303 PRO A C 1
ATOM 2314 O O . PRO A 1 303 ? -9.081 -44.026 6.382 1.00 33.59 303 PRO A O 1
ATOM 2317 N N . SER A 1 304 ? -7.484 -45.596 6.093 1.00 29.17 304 SER A N 1
ATOM 2318 C CA . SER A 1 304 ? -7.431 -45.750 4.641 1.00 29.17 304 SER A CA 1
ATOM 2319 C C . SER A 1 304 ? -8.724 -46.356 4.072 1.00 29.17 304 SER A C 1
ATOM 2321 O O . SER A 1 304 ? -9.179 -47.379 4.582 1.00 29.17 304 SER A O 1
ATOM 2323 N N . SER A 1 305 ? -9.285 -45.780 2.996 1.00 30.27 305 SER A N 1
ATOM 2324 C CA . SER A 1 305 ? -9.512 -46.451 1.689 1.00 30.27 305 SER A CA 1
ATOM 2325 C C . SER A 1 305 ? -10.604 -45.812 0.791 1.00 30.27 305 SER A C 1
ATOM 2327 O O . SER A 1 305 ? -11.756 -45.678 1.186 1.00 30.27 305 SER A O 1
ATOM 2329 N N . ALA A 1 306 ? -10.212 -45.574 -0.477 1.00 30.67 306 ALA A N 1
ATOM 2330 C CA . ALA A 1 306 ? -11.003 -45.575 -1.732 1.00 30.67 306 ALA A CA 1
ATOM 2331 C C . ALA A 1 306 ? -11.987 -44.408 -2.054 1.00 30.67 306 ALA A C 1
ATOM 2333 O O . ALA A 1 306 ? -12.338 -43.619 -1.188 1.00 30.67 306 ALA A O 1
ATOM 2334 N N . PRO A 1 307 ? -12.487 -44.300 -3.308 1.00 34.25 307 PRO A N 1
ATOM 2335 C CA . PRO A 1 307 ? -11.751 -43.992 -4.536 1.00 34.25 307 PRO A CA 1
ATOM 2336 C C . PRO A 1 307 ? -12.257 -42.704 -5.231 1.00 34.25 307 PRO A C 1
ATOM 2338 O O . PRO A 1 307 ? -13.348 -42.193 -4.983 1.00 34.25 307 PRO A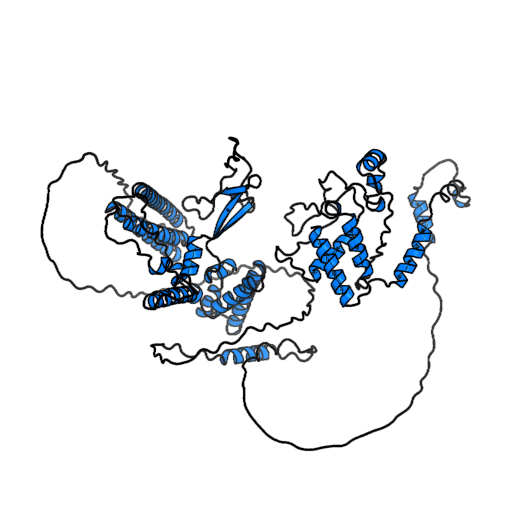 O 1
ATOM 2341 N N . SER A 1 308 ? -11.443 -42.190 -6.153 1.00 29.22 308 SER A N 1
ATOM 2342 C CA . SER A 1 308 ? -11.673 -40.973 -6.933 1.00 29.22 308 SER A CA 1
ATOM 2343 C C . SER A 1 308 ? -12.851 -41.089 -7.909 1.00 29.22 308 SER A C 1
ATOM 2345 O O . SER A 1 308 ? -12.886 -41.972 -8.764 1.00 29.22 308 SER A O 1
ATOM 2347 N N . THR A 1 309 ? -13.775 -40.123 -7.848 1.00 28.33 309 THR A N 1
ATOM 2348 C CA . THR A 1 309 ? -14.784 -39.918 -8.898 1.00 28.33 309 THR A CA 1
ATOM 2349 C C . THR A 1 309 ? -14.673 -38.502 -9.453 1.00 28.33 309 THR A C 1
ATOM 2351 O O . THR A 1 309 ? -14.846 -37.507 -8.756 1.00 28.33 309 THR A O 1
ATOM 2354 N N . SER A 1 310 ? -14.332 -38.441 -10.736 1.00 28.09 310 SER A N 1
ATOM 2355 C CA . SER A 1 310 ? -14.224 -37.245 -11.565 1.00 28.09 310 SER A CA 1
ATOM 2356 C C . SER A 1 310 ? -15.612 -36.656 -11.831 1.00 28.09 310 SER A C 1
ATOM 2358 O O . SER A 1 310 ? -16.469 -37.376 -12.338 1.00 28.09 310 SER A O 1
ATOM 2360 N N . THR A 1 311 ? -15.843 -35.364 -11.556 1.00 28.14 311 THR A N 1
ATOM 2361 C CA . THR A 1 311 ? -17.010 -34.659 -12.116 1.00 28.14 311 THR A CA 1
ATOM 2362 C C . THR A 1 311 ? -16.690 -33.222 -12.523 1.00 28.14 311 THR A C 1
ATOM 2364 O O . THR A 1 311 ? -15.961 -32.493 -11.858 1.00 28.14 311 THR A O 1
ATOM 2367 N N . ARG A 1 312 ? -17.232 -32.888 -13.694 1.00 27.22 312 ARG A N 1
ATOM 2368 C CA . ARG A 1 312 ? -17.044 -31.710 -14.540 1.00 27.22 312 ARG A CA 1
ATOM 2369 C C . ARG A 1 312 ? -17.633 -30.428 -13.948 1.00 27.22 312 ARG A C 1
ATOM 2371 O O . ARG A 1 312 ? -18.690 -30.444 -13.331 1.00 27.22 312 ARG A O 1
ATOM 2378 N N . PHE A 1 313 ? -16.991 -29.317 -14.300 1.00 25.92 313 PHE A N 1
ATOM 2379 C CA . PHE A 1 313 ? -17.523 -27.957 -14.245 1.00 25.92 313 PHE A CA 1
ATOM 2380 C C . PHE A 1 313 ? -18.794 -27.801 -15.097 1.00 25.92 313 PHE A C 1
ATOM 2382 O O . PHE A 1 313 ? -18.768 -28.086 -16.295 1.00 25.92 313 PHE A O 1
ATOM 2389 N N . LEU A 1 314 ? -19.855 -27.238 -14.511 1.00 26.12 314 LEU A N 1
ATOM 2390 C CA . LEU A 1 314 ? -20.873 -26.467 -15.229 1.00 26.12 314 LEU A CA 1
ATOM 2391 C C . LEU A 1 314 ? -21.176 -25.185 -14.445 1.00 26.12 314 LEU A C 1
ATOM 2393 O O . LEU A 1 314 ? -21.588 -25.213 -13.290 1.00 26.12 314 LEU A O 1
ATOM 2397 N N . SER A 1 315 ? -20.927 -24.058 -15.107 1.00 24.89 315 SER A N 1
ATOM 2398 C CA . SER A 1 315 ? -21.236 -22.701 -14.666 1.00 24.89 315 SER A CA 1
ATOM 2399 C C . SER A 1 315 ? -22.682 -22.373 -15.029 1.00 24.89 315 SER A C 1
ATOM 2401 O O . SER A 1 315 ? -23.038 -22.434 -16.202 1.00 24.89 315 SER A O 1
ATOM 2403 N N . THR A 1 316 ? -23.504 -22.004 -14.043 1.00 25.95 316 THR A N 1
ATOM 2404 C CA . THR A 1 316 ? -24.728 -21.224 -14.281 1.00 25.95 316 THR A CA 1
ATOM 2405 C C . THR A 1 316 ? -25.047 -20.395 -13.041 1.00 25.95 316 THR A C 1
ATOM 2407 O O . THR A 1 316 ? -25.271 -20.970 -11.983 1.00 25.95 316 THR A O 1
ATOM 2410 N N . ALA A 1 317 ? -25.096 -19.066 -13.164 1.00 27.28 317 ALA A N 1
ATOM 2411 C CA . ALA A 1 317 ? -25.979 -18.221 -12.354 1.00 27.28 317 ALA A CA 1
ATOM 2412 C C . ALA A 1 317 ? -26.073 -16.808 -12.948 1.00 27.28 317 ALA A C 1
ATOM 2414 O O . ALA A 1 317 ? -25.093 -16.066 -13.017 1.00 27.28 317 ALA A O 1
ATOM 2415 N N . ALA A 1 318 ? -27.292 -16.461 -13.355 1.00 30.81 318 ALA A N 1
ATOM 2416 C CA . ALA A 1 318 ? -27.756 -15.113 -13.638 1.00 30.81 318 ALA A CA 1
ATOM 2417 C C . ALA A 1 318 ? -27.896 -14.302 -12.333 1.00 30.81 318 ALA A C 1
ATOM 2419 O O . ALA A 1 318 ? -28.181 -14.867 -11.278 1.00 30.81 318 ALA A O 1
ATOM 2420 N N . ARG A 1 319 ? -27.738 -12.974 -12.404 1.00 30.62 319 ARG A N 1
ATOM 2421 C CA . ARG A 1 319 ? -28.089 -12.040 -11.322 1.00 30.62 319 ARG A CA 1
ATOM 2422 C C . ARG A 1 319 ? -29.080 -11.002 -11.840 1.00 30.62 319 ARG A C 1
ATOM 2424 O O . ARG A 1 319 ? -28.776 -10.300 -12.801 1.00 30.62 319 ARG A O 1
ATOM 2431 N N . GLY A 1 320 ? -30.236 -10.927 -11.184 1.00 25.83 320 GLY A N 1
ATOM 2432 C CA . GLY A 1 320 ? -31.140 -9.781 -11.220 1.00 25.83 320 GLY A CA 1
ATOM 2433 C C . GLY A 1 320 ? -30.697 -8.732 -10.198 1.00 25.83 320 GLY A C 1
ATOM 2434 O O . GLY A 1 320 ? -30.188 -9.073 -9.131 1.00 25.83 320 GLY A O 1
ATOM 2435 N N . THR A 1 321 ? -30.852 -7.460 -10.549 1.00 31.22 321 THR A N 1
ATOM 2436 C CA . THR A 1 321 ? -30.476 -6.296 -9.739 1.00 31.22 321 THR A CA 1
ATOM 2437 C C . THR A 1 321 ? -31.734 -5.524 -9.356 1.00 31.22 321 THR A C 1
ATOM 2439 O O . THR A 1 321 ? -32.458 -5.071 -10.241 1.00 31.22 321 THR A O 1
ATOM 2442 N N . THR A 1 322 ? -31.953 -5.326 -8.055 1.00 28.47 322 THR A N 1
ATOM 2443 C CA . THR A 1 322 ? -32.971 -4.413 -7.512 1.00 28.47 322 THR A CA 1
ATOM 2444 C C . THR A 1 322 ? -32.283 -3.205 -6.874 1.00 28.47 322 THR A C 1
ATOM 2446 O O . THR A 1 322 ? -31.217 -3.314 -6.270 1.00 28.47 322 THR A O 1
ATOM 2449 N N . GLN A 1 323 ? -32.885 -2.041 -7.093 1.00 30.22 323 GLN A N 1
ATOM 2450 C CA . GLN A 1 323 ? -32.381 -0.689 -6.866 1.00 30.22 323 GLN A CA 1
ATOM 2451 C C . GLN A 1 323 ? -32.917 -0.150 -5.524 1.00 30.22 323 GLN A C 1
ATOM 2453 O O . GLN A 1 323 ? -34.108 -0.282 -5.263 1.00 30.22 323 G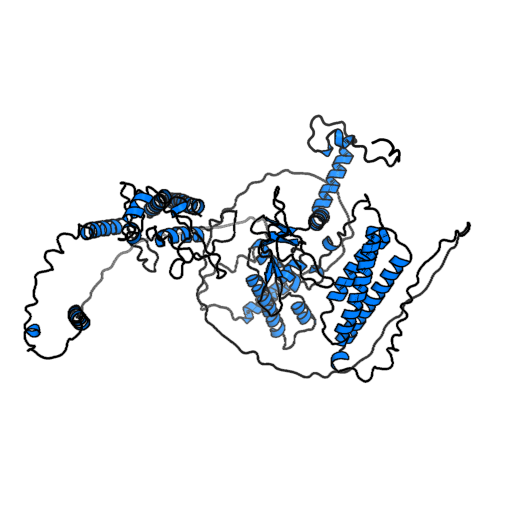LN A O 1
ATOM 2458 N N . MET A 1 324 ? -32.082 0.487 -4.694 1.00 28.94 324 MET A N 1
ATOM 2459 C CA . MET A 1 324 ? -32.515 1.232 -3.497 1.00 28.94 324 MET A CA 1
ATOM 2460 C C . MET A 1 324 ? -32.015 2.678 -3.577 1.00 28.94 324 MET A C 1
ATOM 2462 O O . MET A 1 324 ? -30.836 2.927 -3.836 1.00 28.94 324 MET A O 1
ATOM 2466 N N . GLY A 1 325 ? -32.945 3.621 -3.409 1.00 27.58 325 GLY A N 1
ATOM 2467 C CA . GLY A 1 325 ? -32.723 5.063 -3.469 1.00 27.58 325 GLY A CA 1
ATOM 2468 C C . GLY A 1 325 ? -32.300 5.652 -2.124 1.00 27.58 325 GLY A C 1
ATOM 2469 O O . GLY A 1 325 ? -32.737 5.207 -1.068 1.00 27.58 325 GLY A O 1
ATOM 2470 N N . THR A 1 326 ? -31.456 6.680 -2.174 1.00 28.61 326 THR A N 1
ATOM 2471 C CA . THR A 1 326 ? -31.036 7.472 -1.017 1.00 28.61 326 THR A CA 1
ATOM 2472 C C . THR A 1 326 ? -31.826 8.776 -0.953 1.00 28.61 326 THR A C 1
ATOM 2474 O O . THR A 1 326 ? -31.954 9.497 -1.943 1.00 28.61 326 THR A O 1
ATOM 2477 N N . GLY A 1 327 ? -32.334 9.100 0.234 1.00 26.67 327 GLY A N 1
ATOM 2478 C CA . GLY A 1 327 ? -32.951 10.384 0.534 1.00 26.67 327 GLY A CA 1
ATOM 2479 C C . GLY A 1 327 ? -32.825 10.717 2.018 1.00 26.67 327 GLY A C 1
ATOM 2480 O O . GLY A 1 327 ? -33.046 9.852 2.856 1.00 26.67 327 GLY A O 1
ATOM 2481 N N . LEU A 1 328 ? -32.527 11.996 2.275 1.00 29.36 328 LEU A N 1
ATOM 2482 C CA . LEU A 1 328 ? -32.554 12.733 3.547 1.00 29.36 328 LEU A CA 1
ATOM 2483 C C . LEU A 1 328 ? -31.305 12.634 4.436 1.00 29.36 328 LEU A C 1
ATOM 2485 O O . LEU A 1 328 ? -31.098 11.691 5.190 1.00 29.36 328 LEU A O 1
ATOM 2489 N N . GLY A 1 329 ? -30.508 13.701 4.372 1.00 24.98 329 GLY A N 1
ATOM 2490 C CA . GLY A 1 329 ? -29.649 14.131 5.465 1.00 24.98 329 GLY A CA 1
ATOM 2491 C C . GLY A 1 329 ? -30.280 15.353 6.121 1.00 24.98 329 GLY A C 1
ATOM 2492 O O . GLY A 1 329 ? -30.653 16.284 5.413 1.00 24.98 329 GLY A O 1
ATOM 2493 N N . ASP A 1 330 ? -30.360 15.339 7.448 1.00 25.84 330 ASP A N 1
ATOM 2494 C CA . ASP A 1 330 ? -30.485 16.543 8.260 1.00 25.84 330 ASP A CA 1
ATOM 2495 C C . ASP A 1 330 ? -29.546 16.449 9.467 1.00 25.84 330 ASP A C 1
ATOM 2497 O O . ASP A 1 330 ? -29.309 15.397 10.060 1.00 25.84 330 ASP A O 1
ATOM 2501 N N . THR A 1 331 ? -28.957 17.601 9.748 1.00 30.58 331 THR A N 1
ATOM 2502 C CA . THR A 1 331 ? -27.918 17.926 10.723 1.00 30.58 331 THR A CA 1
ATOM 2503 C C . THR A 1 331 ? -28.358 17.785 12.179 1.00 30.58 331 THR A C 1
ATOM 2505 O O . THR A 1 331 ? -29.355 18.392 12.560 1.00 30.58 331 THR A O 1
ATOM 2508 N N . VAL A 1 332 ? -27.527 17.169 13.031 1.00 25.59 332 VAL A N 1
ATOM 2509 C CA . VAL A 1 332 ? -27.476 17.485 14.471 1.00 25.59 332 VAL A CA 1
ATOM 2510 C C . VAL A 1 332 ? -26.022 17.544 14.940 1.00 25.59 332 VAL A C 1
ATOM 2512 O O . VAL A 1 332 ? -25.257 16.593 14.815 1.00 25.59 332 VAL A O 1
ATOM 2515 N N . SER A 1 333 ? -25.668 18.713 15.466 1.00 25.98 333 SER A N 1
ATOM 2516 C CA . SER A 1 333 ? -24.432 19.036 16.169 1.00 25.98 333 SER A CA 1
ATOM 2517 C C . SER A 1 333 ? -24.689 18.840 17.663 1.00 25.98 333 SER A C 1
ATOM 2519 O O . SER A 1 333 ? -25.691 19.363 18.152 1.00 25.98 333 SER A O 1
ATOM 2521 N N . MET A 1 334 ? -23.831 18.124 18.397 1.00 24.70 334 MET A N 1
ATOM 2522 C CA . MET A 1 334 ? -23.910 18.093 19.859 1.00 24.70 334 MET A CA 1
ATOM 2523 C C . MET A 1 334 ? -22.544 18.104 20.548 1.00 24.70 334 MET A C 1
ATOM 2525 O O . MET A 1 334 ? -21.577 17.484 20.117 1.00 24.70 334 MET A O 1
ATOM 2529 N N . PHE A 1 335 ? -22.557 18.887 21.623 1.00 24.97 335 PHE A N 1
ATOM 2530 C CA . PHE A 1 335 ? -21.527 19.282 22.569 1.00 24.97 335 PHE A CA 1
ATOM 2531 C C . PHE A 1 335 ? -20.760 18.123 23.220 1.00 24.97 335 PHE A C 1
ATOM 2533 O O . PHE A 1 335 ? -21.339 17.104 23.587 1.00 24.97 335 PHE A O 1
ATOM 2540 N N . VAL A 1 336 ? -19.465 18.356 23.448 1.00 25.45 336 VAL A N 1
ATOM 2541 C CA . VAL A 1 336 ? -18.627 17.605 24.391 1.00 25.45 336 VAL A CA 1
ATOM 2542 C C . VAL A 1 336 ? -18.669 18.351 25.726 1.00 25.45 336 VAL A C 1
ATOM 2544 O O . VAL A 1 336 ? -18.156 19.464 25.816 1.00 25.45 336 VAL A O 1
ATOM 2547 N N . GLU A 1 337 ? -19.291 17.756 26.744 1.00 25.92 337 GLU A N 1
ATOM 2548 C CA . GLU A 1 337 ? -19.120 18.166 28.141 1.00 25.92 337 GLU A CA 1
ATOM 2549 C C . GLU A 1 337 ? -18.096 17.250 28.818 1.00 25.92 337 GLU A C 1
ATOM 2551 O O . GLU A 1 337 ? -18.230 16.025 28.835 1.00 25.92 337 GLU A O 1
ATOM 2556 N N . GLU A 1 338 ? -17.055 17.875 29.367 1.00 29.89 338 GLU A N 1
ATOM 2557 C CA . GLU A 1 338 ? -16.100 17.273 30.288 1.00 29.89 338 GLU A CA 1
ATOM 2558 C C . GLU A 1 338 ? -16.796 16.900 31.600 1.00 29.89 338 GLU A C 1
ATOM 2560 O O . GLU A 1 338 ? -17.575 17.667 32.165 1.00 29.89 338 GLU A O 1
ATOM 2565 N N . SER A 1 339 ? -16.478 15.729 32.141 1.00 27.19 339 SER A N 1
ATOM 2566 C CA . SER A 1 339 ? -16.808 15.384 33.521 1.00 27.19 339 SER A CA 1
ATOM 2567 C C . SER A 1 339 ? -15.672 14.568 34.111 1.00 27.19 339 SER A C 1
ATOM 2569 O O . SER A 1 339 ? -15.531 13.377 33.842 1.00 27.19 339 SER A O 1
ATOM 2571 N N . GLY A 1 340 ? -14.849 15.242 34.913 1.00 31.42 340 GLY A N 1
ATOM 2572 C CA . GLY A 1 340 ? -13.900 14.601 35.808 1.00 31.42 340 GLY A CA 1
ATOM 2573 C C . GLY A 1 340 ? -14.626 13.842 36.915 1.00 31.42 340 GLY A C 1
ATOM 2574 O O . GLY A 1 340 ? -15.652 14.296 37.426 1.00 31.42 340 GLY A O 1
ATOM 2575 N N . ARG A 1 341 ? -14.068 12.696 37.302 1.00 29.03 341 ARG A N 1
ATOM 2576 C CA . ARG A 1 341 ? -14.353 12.057 38.583 1.00 29.03 341 ARG A CA 1
ATOM 2577 C C . ARG A 1 341 ? -13.078 11.506 39.198 1.00 29.03 341 ARG A C 1
ATOM 2579 O O . ARG A 1 341 ? -12.273 10.860 38.532 1.00 29.03 341 ARG A O 1
ATOM 2586 N N . ASP A 1 342 ? -12.951 11.850 40.471 1.00 29.53 342 ASP A N 1
ATOM 2587 C CA . ASP A 1 342 ? -12.085 11.263 41.478 1.00 29.53 342 ASP A CA 1
ATOM 2588 C C . ASP A 1 342 ? -12.354 9.769 41.625 1.00 29.53 342 ASP A C 1
ATOM 2590 O O . ASP A 1 342 ? -13.515 9.374 41.594 1.00 29.53 342 ASP A O 1
ATOM 2594 N N . ASP A 1 343 ? -11.309 8.986 41.902 1.00 28.77 343 ASP A N 1
ATOM 2595 C CA . ASP A 1 343 ? -11.456 7.763 42.688 1.00 28.77 343 ASP A CA 1
ATOM 2596 C C . ASP A 1 343 ? -10.198 7.479 43.525 1.00 28.77 343 ASP A C 1
ATOM 2598 O O . ASP A 1 343 ? -9.065 7.381 43.042 1.00 28.77 343 ASP A O 1
ATOM 2602 N N . GLN A 1 344 ? -10.443 7.377 44.834 1.00 31.70 344 GLN A N 1
ATOM 2603 C CA . GLN A 1 344 ? -9.634 6.640 45.800 1.00 31.70 344 GLN A CA 1
ATOM 2604 C C . GLN A 1 344 ? -9.683 5.148 45.449 1.00 31.70 344 GLN A C 1
ATOM 2606 O O . GLN A 1 344 ? -10.718 4.690 44.986 1.00 31.70 344 GLN A O 1
ATOM 2611 N N . VAL A 1 345 ? -8.636 4.380 45.776 1.00 30.86 345 VAL A N 1
ATOM 2612 C CA . VAL A 1 345 ? -8.757 3.098 46.505 1.00 30.86 345 VAL A CA 1
ATOM 2613 C C . VAL A 1 345 ? -7.378 2.509 46.841 1.00 30.86 345 VAL A C 1
ATOM 2615 O O . VAL A 1 345 ? -6.352 2.798 46.228 1.00 30.86 345 VAL A O 1
ATOM 2618 N N . LEU A 1 346 ? -7.443 1.751 47.930 1.00 30.27 346 LEU A N 1
ATOM 2619 C CA . LEU A 1 346 ? -6.471 1.103 48.795 1.00 30.27 346 LEU A CA 1
ATOM 2620 C C . LEU A 1 346 ? -5.500 0.117 48.127 1.00 30.27 346 LEU A C 1
ATOM 2622 O O . LEU A 1 346 ? -5.777 -0.497 47.103 1.00 30.27 346 LEU A O 1
ATOM 2626 N N . ALA A 1 347 ? -4.364 -0.050 48.804 1.00 31.30 347 ALA A N 1
ATOM 2627 C CA . ALA A 1 347 ? -3.313 -1.014 48.520 1.00 31.30 347 ALA A CA 1
ATOM 2628 C C . ALA A 1 347 ? -3.608 -2.385 49.149 1.00 31.30 347 ALA A C 1
ATOM 2630 O O . ALA A 1 347 ? -4.010 -2.428 50.309 1.00 31.30 347 ALA A O 1
ATOM 2631 N N . GLU A 1 348 ? -3.271 -3.479 48.455 1.00 28.47 348 GLU A N 1
ATOM 2632 C CA . GLU A 1 348 ? -2.929 -4.743 49.119 1.00 28.47 348 GLU A CA 1
ATOM 2633 C C . GLU A 1 348 ? -1.991 -5.653 48.291 1.00 28.47 348 GLU A C 1
ATOM 2635 O O . GLU A 1 348 ? -2.260 -6.027 47.156 1.00 28.47 348 GLU A O 1
ATOM 2640 N N . ASN A 1 349 ? -0.844 -5.899 48.929 1.00 30.27 349 ASN A N 1
ATOM 2641 C CA . ASN A 1 349 ? 0.168 -6.964 48.940 1.00 30.27 349 ASN A CA 1
ATOM 2642 C C . ASN A 1 349 ? 0.383 -8.023 47.835 1.00 30.27 349 ASN A C 1
ATOM 2644 O O . ASN A 1 349 ? -0.503 -8.591 47.212 1.00 30.27 349 ASN A O 1
ATOM 2648 N N . ALA A 1 350 ? 1.680 -8.334 47.728 1.00 32.34 350 ALA A N 1
ATOM 2649 C CA . ALA A 1 350 ? 2.381 -9.196 46.790 1.00 32.34 350 ALA A CA 1
ATOM 2650 C C . ALA A 1 350 ? 2.503 -10.670 47.224 1.00 32.34 350 ALA A C 1
ATOM 2652 O O . ALA A 1 350 ? 2.566 -10.968 48.414 1.00 32.34 350 ALA A O 1
ATOM 2653 N N . ALA A 1 351 ? 2.734 -11.556 46.247 1.00 28.66 351 ALA A N 1
ATOM 2654 C CA . ALA A 1 351 ? 3.517 -12.783 46.420 1.00 28.66 351 ALA A CA 1
ATOM 2655 C C . ALA A 1 351 ? 4.159 -13.215 45.081 1.00 28.66 351 ALA A C 1
ATOM 2657 O O . ALA A 1 351 ? 3.469 -13.412 44.085 1.00 28.66 351 ALA A O 1
ATOM 2658 N N . ARG A 1 352 ? 5.492 -13.354 45.065 1.00 33.75 352 ARG A N 1
ATOM 2659 C CA . ARG A 1 352 ? 6.297 -14.021 44.019 1.00 33.75 352 ARG A CA 1
ATOM 2660 C C . ARG A 1 352 ? 6.706 -15.414 44.517 1.00 33.75 352 ARG A C 1
ATOM 2662 O O . ARG A 1 352 ? 6.994 -15.527 45.708 1.00 33.75 352 ARG A O 1
ATOM 2669 N N . PRO A 1 353 ? 6.926 -16.402 43.633 1.00 34.50 353 PRO A N 1
ATOM 2670 C CA . PRO A 1 353 ? 7.859 -17.492 43.896 1.00 34.50 353 PRO A CA 1
ATOM 2671 C C . PRO A 1 353 ? 9.158 -17.340 43.080 1.00 34.50 353 PRO A C 1
ATOM 2673 O O . PRO A 1 353 ? 9.149 -16.857 41.948 1.00 34.50 353 PRO A O 1
ATOM 2676 N N . GLY A 1 354 ? 10.283 -17.702 43.707 1.00 29.38 354 GLY A N 1
ATOM 2677 C CA . GLY A 1 354 ? 11.641 -17.650 43.150 1.00 29.38 354 GLY A CA 1
ATOM 2678 C C . GLY A 1 354 ? 12.029 -18.873 42.300 1.00 29.38 354 GLY A C 1
ATOM 2679 O O . GLY A 1 354 ? 11.234 -19.805 42.173 1.00 29.38 354 GLY A O 1
ATOM 2680 N N . PRO A 1 355 ? 13.243 -18.877 41.712 1.00 35.38 355 PRO A N 1
ATOM 2681 C CA . PRO A 1 355 ? 13.688 -19.911 40.784 1.00 35.38 355 PRO A CA 1
ATOM 2682 C C . PRO A 1 355 ? 14.361 -21.089 41.503 1.00 35.38 355 PRO A C 1
ATOM 2684 O O . PRO A 1 355 ? 15.008 -20.917 42.537 1.00 35.38 355 PRO A O 1
ATOM 2687 N N . SER A 1 356 ? 14.212 -22.281 40.922 1.00 28.17 356 SER A N 1
ATOM 2688 C CA . SER A 1 356 ? 14.779 -23.541 41.410 1.00 28.17 356 SER A CA 1
ATOM 2689 C C . SER A 1 356 ? 16.066 -23.907 40.662 1.00 28.17 356 SER A C 1
ATOM 2691 O O . SER A 1 356 ? 16.213 -23.630 39.473 1.00 28.17 356 SER A O 1
ATOM 2693 N N . THR A 1 357 ? 16.993 -24.509 41.399 1.00 29.86 357 THR A N 1
ATOM 2694 C CA . THR A 1 357 ? 18.380 -24.860 41.053 1.00 29.86 357 THR A CA 1
ATOM 2695 C C . THR A 1 357 ? 18.522 -26.354 40.694 1.00 29.86 357 THR A C 1
ATOM 2697 O O . THR A 1 357 ? 17.616 -27.129 40.990 1.00 29.86 357 THR A O 1
ATOM 2700 N N . CYS A 1 358 ? 19.727 -26.746 40.222 1.00 25.42 358 CYS A N 1
ATOM 2701 C CA . CYS A 1 358 ? 20.322 -28.110 40.104 1.00 25.42 358 CYS A CA 1
ATOM 2702 C C . CYS A 1 358 ? 20.041 -28.884 38.788 1.00 25.42 358 CYS A C 1
ATOM 2704 O O . CYS A 1 358 ? 18.911 -28.872 38.327 1.00 25.42 358 CYS A O 1
ATOM 2706 N N . LEU A 1 359 ? 20.970 -29.576 38.091 1.00 26.81 359 LEU A N 1
ATOM 2707 C CA . LEU A 1 359 ? 22.262 -30.275 38.356 1.00 26.81 359 LEU A CA 1
ATOM 2708 C C . LEU A 1 359 ? 23.096 -30.325 37.035 1.00 26.81 359 LEU A C 1
ATOM 2710 O O . LEU A 1 359 ? 22.501 -30.426 35.972 1.00 26.81 359 LEU A O 1
ATOM 2714 N N . GLN A 1 360 ? 24.411 -30.046 37.002 1.00 30.91 360 GLN A N 1
ATOM 2715 C CA . GLN A 1 360 ? 25.610 -30.925 37.118 1.00 30.91 360 GLN A CA 1
ATOM 2716 C C . GLN A 1 360 ? 25.901 -31.984 36.019 1.00 30.91 360 GLN A C 1
ATOM 2718 O O . GLN A 1 360 ? 25.048 -32.803 35.696 1.00 30.91 360 GLN A O 1
ATOM 2723 N N . SER A 1 361 ? 27.211 -32.060 35.681 1.00 29.23 361 SER A N 1
ATOM 2724 C CA . SER A 1 361 ? 28.013 -33.167 35.084 1.00 29.23 361 SER A CA 1
ATOM 2725 C C . SER A 1 361 ? 28.089 -33.237 33.540 1.00 29.23 361 SER A C 1
ATOM 2727 O O . SER A 1 361 ? 27.074 -33.056 32.892 1.00 29.23 361 SER A O 1
ATOM 2729 N N . MET A 1 362 ? 29.212 -33.494 32.838 1.00 28.48 362 MET A N 1
ATOM 2730 C CA . MET A 1 362 ? 30.570 -33.980 33.165 1.00 28.48 362 MET A CA 1
ATOM 2731 C C . MET A 1 362 ? 31.643 -33.427 32.194 1.00 28.48 362 MET A C 1
ATOM 2733 O O . MET A 1 362 ? 31.357 -33.082 31.053 1.00 28.48 362 MET A O 1
ATOM 2737 N N . ASN A 1 363 ? 32.889 -33.428 32.679 1.00 32.53 363 ASN A N 1
ATOM 2738 C CA . ASN A 1 363 ? 34.164 -33.152 32.000 1.00 32.53 363 ASN A CA 1
ATOM 2739 C C . ASN A 1 363 ? 34.684 -34.339 31.162 1.00 32.53 363 ASN A C 1
ATOM 2741 O O . ASN A 1 363 ? 34.652 -35.456 31.666 1.00 32.53 363 ASN A O 1
ATOM 2745 N N . THR A 1 364 ? 35.338 -34.049 30.028 1.00 30.81 364 THR A N 1
ATOM 2746 C CA . THR A 1 364 ? 36.558 -34.681 29.442 1.00 30.81 364 THR A CA 1
ATOM 2747 C C . THR A 1 364 ? 36.984 -33.772 28.270 1.00 30.81 364 THR A C 1
ATOM 2749 O O . THR A 1 364 ? 36.103 -33.377 27.522 1.00 30.81 364 THR A O 1
ATOM 2752 N N . GLY A 1 365 ? 38.214 -33.356 27.963 1.00 30.17 365 GLY A N 1
ATOM 2753 C CA . GLY A 1 365 ? 39.584 -33.667 28.364 1.00 30.17 365 GLY A CA 1
ATOM 2754 C C . GLY A 1 365 ? 40.498 -33.411 27.138 1.00 30.17 365 GLY A C 1
ATOM 2755 O O . GLY A 1 365 ? 40.080 -33.717 26.027 1.00 30.17 365 GLY A O 1
ATOM 2756 N N . ALA A 1 366 ? 41.724 -32.918 27.377 1.00 31.19 366 ALA A N 1
ATOM 2757 C CA . ALA A 1 366 ? 42.922 -32.898 26.502 1.00 31.19 366 ALA A CA 1
ATOM 2758 C C . ALA A 1 366 ? 43.265 -31.650 25.636 1.00 31.19 366 ALA A C 1
ATOM 2760 O O . ALA A 1 366 ? 42.667 -31.386 24.600 1.00 31.19 366 ALA A O 1
ATOM 2761 N N . ASP A 1 367 ? 44.314 -30.952 26.107 1.00 34.34 367 ASP A N 1
ATOM 2762 C CA . ASP A 1 367 ? 45.557 -30.513 25.434 1.00 34.34 367 ASP A CA 1
ATOM 2763 C C . ASP A 1 367 ? 45.557 -29.949 24.000 1.00 34.34 367 ASP A C 1
ATOM 2765 O O . ASP A 1 367 ? 45.329 -30.664 23.031 1.00 34.34 367 ASP A O 1
ATOM 2769 N N . ALA A 1 368 ? 46.055 -28.712 23.849 1.00 33.03 368 ALA A N 1
ATOM 2770 C CA . ALA A 1 368 ? 47.441 -28.440 23.416 1.00 33.03 368 ALA A CA 1
ATOM 2771 C C . ALA A 1 368 ? 47.640 -26.949 23.066 1.00 33.03 368 ALA A C 1
ATOM 2773 O O . ALA A 1 368 ? 46.978 -26.389 22.196 1.00 33.03 368 ALA A O 1
ATOM 2774 N N . THR A 1 369 ? 48.603 -26.308 23.726 1.00 43.38 369 THR A N 1
ATOM 2775 C CA . THR A 1 369 ? 49.056 -24.930 23.471 1.00 43.38 369 THR A CA 1
ATOM 2776 C C . THR A 1 369 ? 50.083 -24.883 22.330 1.00 43.38 369 THR A C 1
ATOM 2778 O O . THR A 1 369 ? 50.989 -25.718 22.308 1.00 43.38 369 THR A O 1
ATOM 2781 N N . PRO A 1 370 ? 50.066 -23.842 21.475 1.00 46.03 370 PRO A N 1
ATOM 2782 C CA . PRO A 1 370 ? 51.307 -23.303 20.913 1.00 46.03 370 PRO A CA 1
ATOM 2783 C C . PRO A 1 370 ? 51.428 -21.769 21.081 1.00 46.03 370 PRO A C 1
ATOM 2785 O O . PRO A 1 370 ? 50.468 -21.103 21.474 1.00 46.03 370 PRO A O 1
ATOM 2788 N N . PRO A 1 371 ? 52.635 -21.200 20.884 1.00 46.22 371 PRO A N 1
ATOM 2789 C CA . PRO A 1 371 ? 53.025 -19.947 21.513 1.00 46.22 371 PRO A CA 1
ATOM 2790 C C . PRO A 1 371 ? 52.600 -18.690 20.747 1.00 46.22 371 PRO A C 1
ATOM 2792 O O . PRO A 1 371 ? 52.565 -18.634 19.521 1.00 46.22 371 PRO A O 1
ATOM 2795 N N . SER A 1 372 ? 52.355 -17.663 21.559 1.00 34.38 372 SER A N 1
ATOM 2796 C CA . SER A 1 372 ? 52.107 -16.260 21.236 1.00 34.38 372 SER A CA 1
ATOM 2797 C C . SER A 1 372 ? 53.098 -15.672 20.221 1.00 34.38 372 SER A C 1
ATOM 2799 O O . SER A 1 372 ? 54.306 -15.632 20.462 1.00 34.38 372 SER A O 1
ATOM 2801 N N . VAL A 1 373 ? 52.553 -15.148 19.120 1.00 41.03 373 VAL A N 1
ATOM 2802 C CA . VAL A 1 373 ? 53.202 -14.166 18.244 1.00 41.03 373 VAL A CA 1
ATOM 2803 C C . VAL A 1 373 ? 52.624 -12.798 18.597 1.00 41.03 373 VAL A C 1
ATOM 2805 O O . VAL A 1 373 ? 51.427 -12.556 18.456 1.00 41.03 373 VAL A O 1
ATOM 2808 N N . GLN A 1 374 ? 53.482 -11.906 19.086 1.00 41.53 374 GLN A N 1
ATOM 2809 C CA . GLN A 1 374 ? 53.143 -10.517 19.378 1.00 41.53 374 GLN A CA 1
ATOM 2810 C C . GLN A 1 374 ? 52.847 -9.762 18.075 1.00 41.53 374 GLN A C 1
ATOM 2812 O O . GLN A 1 374 ? 53.690 -9.720 17.180 1.00 41.53 374 GLN A O 1
ATOM 2817 N N . SER A 1 375 ? 51.678 -9.123 17.995 1.00 35.22 375 SER A N 1
ATOM 2818 C CA . SER A 1 375 ? 51.408 -8.031 17.053 1.00 35.22 375 SER A CA 1
ATOM 2819 C C . SER A 1 375 ? 51.028 -6.758 17.821 1.00 35.22 375 SER A C 1
ATOM 2821 O O . SER A 1 375 ? 50.425 -6.858 18.893 1.00 35.22 375 SER A O 1
ATOM 2823 N N . PRO A 1 376 ? 51.411 -5.565 17.332 1.00 42.34 376 PRO A N 1
ATOM 2824 C CA . PRO A 1 376 ? 51.389 -4.340 18.117 1.00 42.34 376 PRO A CA 1
ATOM 2825 C C . PRO A 1 376 ? 50.125 -3.500 17.878 1.00 42.34 376 PRO A C 1
ATOM 2827 O O . PRO A 1 376 ? 49.673 -3.353 16.748 1.00 42.34 376 PRO A O 1
ATOM 2830 N N . GLY A 1 377 ? 49.634 -2.856 18.944 1.00 38.47 377 GLY A N 1
ATOM 2831 C CA . GLY A 1 377 ? 48.870 -1.606 18.840 1.00 38.47 377 GLY A CA 1
ATOM 2832 C C . GLY A 1 377 ? 47.341 -1.699 18.855 1.00 38.47 377 GLY A C 1
ATOM 2833 O O . GLY A 1 377 ? 46.697 -1.136 17.979 1.00 38.47 377 GLY A O 1
ATOM 2834 N N . SER A 1 378 ? 46.743 -2.318 19.878 1.00 30.53 378 SER A N 1
ATOM 2835 C CA . SER A 1 378 ? 45.324 -2.093 20.203 1.00 30.53 378 SER A CA 1
ATOM 2836 C C . SER A 1 378 ? 45.184 -0.799 21.010 1.00 30.53 378 SER A C 1
ATOM 2838 O O . SER A 1 378 ? 45.518 -0.762 22.195 1.00 30.53 378 SER A O 1
ATOM 2840 N N . VAL A 1 379 ? 44.684 0.263 20.379 1.00 37.31 379 VAL A N 1
ATOM 2841 C CA . VAL A 1 379 ? 44.261 1.493 21.062 1.00 37.31 379 VAL A CA 1
ATOM 2842 C C . VAL A 1 379 ? 42.986 1.177 21.848 1.00 37.31 379 VAL A C 1
ATOM 2844 O O . VAL A 1 379 ? 41.902 1.085 21.280 1.00 37.31 379 VAL A O 1
ATOM 2847 N N . ARG A 1 380 ? 43.119 0.969 23.163 1.00 31.48 380 ARG A N 1
ATOM 2848 C CA . ARG A 1 380 ? 41.984 0.989 24.095 1.00 31.48 380 ARG A CA 1
ATOM 2849 C C . ARG A 1 380 ? 41.462 2.421 24.174 1.00 31.48 380 ARG A C 1
ATOM 2851 O O . ARG A 1 380 ? 42.177 3.313 24.623 1.00 31.48 380 ARG A O 1
ATOM 2858 N N . VAL A 1 381 ? 40.231 2.638 23.727 1.00 36.97 381 VAL A N 1
ATOM 2859 C CA . VAL A 1 381 ? 39.479 3.855 24.037 1.00 36.97 381 VAL A CA 1
ATOM 2860 C C . VAL A 1 381 ? 38.795 3.609 25.381 1.00 36.97 381 VAL A C 1
ATOM 2862 O O . VAL A 1 381 ? 37.743 2.977 25.438 1.00 36.97 381 VAL A O 1
ATOM 2865 N N . ASP A 1 382 ? 39.420 4.061 26.468 1.00 32.28 382 ASP A N 1
ATOM 2866 C CA . ASP A 1 382 ? 38.806 4.054 27.797 1.00 32.28 382 ASP A CA 1
ATOM 2867 C C . ASP A 1 382 ? 37.704 5.129 27.839 1.00 32.28 382 ASP A C 1
ATOM 2869 O O . ASP A 1 382 ? 37.964 6.317 28.039 1.00 32.28 382 ASP A O 1
ATOM 2873 N N . ILE A 1 383 ? 36.450 4.724 27.611 1.00 40.31 383 ILE A N 1
ATOM 2874 C CA . ILE A 1 383 ? 35.264 5.554 27.873 1.00 40.31 383 ILE A CA 1
ATOM 2875 C C . ILE A 1 383 ? 34.823 5.292 29.314 1.00 40.31 383 ILE A C 1
ATOM 2877 O O . ILE A 1 383 ? 33.810 4.649 29.575 1.00 40.31 383 ILE A O 1
ATOM 2881 N N . GLU A 1 384 ? 35.594 5.787 30.276 1.00 34.19 384 GLU A N 1
ATOM 2882 C CA . GLU A 1 384 ? 35.199 5.771 31.684 1.00 34.19 384 GLU A CA 1
ATOM 2883 C C . GLU A 1 384 ? 34.456 7.083 31.996 1.00 34.19 384 GLU A C 1
ATOM 2885 O O . GLU A 1 384 ? 35.024 8.075 32.451 1.00 34.19 384 GLU A O 1
ATOM 2890 N N . ARG A 1 385 ? 33.156 7.136 31.667 1.00 39.97 385 ARG A N 1
ATOM 2891 C CA . ARG A 1 385 ? 32.269 8.207 32.148 1.00 39.97 385 ARG A CA 1
ATOM 2892 C C . ARG A 1 385 ? 31.696 7.798 33.502 1.00 39.97 385 ARG A C 1
ATOM 2894 O O . ARG A 1 385 ? 30.857 6.905 33.579 1.00 39.97 385 ARG A O 1
ATOM 2901 N N . HIS A 1 386 ? 32.122 8.491 34.557 1.00 37.06 386 HIS A N 1
ATOM 2902 C CA . HIS A 1 386 ? 31.493 8.445 35.876 1.00 37.06 386 HIS A CA 1
ATOM 2903 C C . HIS A 1 386 ? 30.007 8.832 35.780 1.00 37.06 386 HIS A C 1
ATOM 2905 O O . HIS A 1 386 ? 29.666 10.008 35.650 1.00 37.06 386 HIS A O 1
ATOM 2911 N N . LEU A 1 387 ? 29.124 7.834 35.857 1.00 40.62 387 LEU A N 1
ATOM 2912 C CA . LEU A 1 387 ? 27.698 8.021 36.116 1.00 40.62 387 LEU A CA 1
ATOM 2913 C C . LEU A 1 387 ? 27.500 8.266 37.624 1.00 40.62 387 LEU A C 1
ATOM 2915 O O . LEU A 1 387 ? 28.020 7.489 38.427 1.00 40.62 387 LEU A O 1
ATOM 2919 N N . PRO A 1 388 ? 26.782 9.324 38.039 1.00 45.06 388 PRO A N 1
ATOM 2920 C CA . PRO A 1 388 ? 26.455 9.539 39.444 1.00 45.06 388 PRO A CA 1
ATOM 2921 C C . PRO A 1 388 ? 25.509 8.444 39.962 1.00 45.06 388 PRO A C 1
ATOM 2923 O O . PRO A 1 388 ? 24.584 8.029 39.264 1.00 45.06 388 PRO A O 1
ATOM 2926 N N . ASP A 1 389 ? 25.739 8.001 41.201 1.00 44.97 389 ASP A N 1
ATOM 2927 C CA . ASP A 1 389 ? 24.960 6.968 41.892 1.00 44.97 389 ASP A CA 1
ATOM 2928 C C . ASP A 1 389 ? 23.447 7.257 41.850 1.00 44.97 389 ASP A C 1
ATOM 2930 O O . ASP A 1 389 ? 22.943 8.210 42.456 1.00 44.97 389 ASP A O 1
ATOM 2934 N N . ALA A 1 390 ? 22.703 6.388 41.159 1.00 52.94 390 ALA A N 1
ATOM 2935 C CA . ALA A 1 390 ? 21.278 6.547 40.851 1.00 52.94 390 ALA A CA 1
ATOM 2936 C C . ALA A 1 390 ? 20.340 6.516 42.078 1.00 52.94 390 ALA A C 1
ATOM 2938 O O . ALA A 1 390 ? 19.147 6.797 41.954 1.00 52.94 390 ALA A O 1
ATOM 2939 N N . ASN A 1 391 ? 20.860 6.214 43.272 1.00 53.31 391 ASN A N 1
ATOM 2940 C CA . ASN A 1 391 ? 20.052 6.016 44.477 1.00 53.31 391 ASN A CA 1
ATOM 2941 C C . ASN A 1 391 ? 19.874 7.269 45.355 1.00 53.31 391 ASN A C 1
ATOM 2943 O O . ASN A 1 391 ? 19.042 7.246 46.258 1.00 53.31 391 ASN A O 1
ATOM 2947 N N . SER A 1 392 ? 20.580 8.378 45.096 1.00 50.56 392 SER A N 1
ATOM 2948 C CA . SER A 1 392 ? 20.546 9.554 45.994 1.00 50.56 392 SER A CA 1
ATOM 2949 C C . SER A 1 392 ? 19.463 10.607 45.663 1.00 50.56 392 SER A C 1
ATOM 2951 O O . SER A 1 392 ? 19.284 11.566 46.407 1.00 50.56 392 SER A O 1
ATOM 2953 N N . SER A 1 393 ? 18.690 10.446 44.577 1.00 52.31 393 SER A N 1
ATOM 2954 C CA . SER A 1 393 ? 17.797 11.508 44.056 1.00 52.31 393 SER A CA 1
ATOM 2955 C C . SER A 1 393 ? 16.315 11.110 43.923 1.00 52.31 393 SER A C 1
ATOM 2957 O O . SER A 1 393 ? 15.605 11.549 43.022 1.00 52.31 393 SER A O 1
ATOM 2959 N N . ILE A 1 394 ? 15.809 10.249 44.812 1.00 57.50 394 ILE A N 1
ATOM 2960 C CA . ILE A 1 394 ? 14.420 9.748 44.731 1.00 57.50 394 ILE A CA 1
ATOM 2961 C C . ILE A 1 394 ? 13.388 10.767 45.272 1.00 57.50 394 ILE A C 1
ATOM 2963 O O . ILE A 1 394 ? 12.213 10.724 44.904 1.00 57.50 394 ILE A O 1
ATOM 2967 N N . HIS A 1 395 ? 13.796 11.746 46.088 1.00 58.53 395 HIS A N 1
ATOM 2968 C CA . HIS A 1 395 ? 12.857 12.614 46.817 1.00 58.53 395 HIS A CA 1
ATOM 2969 C C . HIS A 1 395 ? 12.284 13.826 46.050 1.00 58.53 395 HIS A C 1
ATOM 2971 O O . HIS A 1 395 ? 11.426 14.517 46.596 1.00 58.53 395 HIS A O 1
ATOM 2977 N N . MET A 1 396 ? 12.667 14.058 44.789 1.00 75.88 396 MET A N 1
ATOM 2978 C CA . MET A 1 396 ? 12.211 15.213 43.984 1.00 75.88 396 MET A CA 1
ATOM 2979 C C . MET A 1 396 ? 11.554 14.822 42.649 1.00 75.88 396 MET A C 1
ATOM 2981 O O . MET A 1 396 ? 11.464 15.642 41.742 1.00 75.88 396 MET A O 1
ATOM 2985 N N . LEU A 1 397 ? 11.075 13.582 42.503 1.00 80.81 397 LEU A N 1
ATOM 2986 C CA . LEU A 1 397 ? 10.350 13.191 41.290 1.00 80.81 397 LEU A CA 1
ATOM 2987 C C . LEU A 1 397 ? 8.947 13.805 41.279 1.00 80.81 397 LEU A C 1
ATOM 2989 O O . LEU A 1 397 ? 8.213 13.716 42.280 1.00 80.81 397 LEU A O 1
ATOM 2993 N N . SER A 1 398 ? 8.586 14.389 40.137 1.00 87.06 398 SER A N 1
ATOM 2994 C CA . SER A 1 398 ? 7.261 14.948 39.858 1.00 87.06 398 SER A CA 1
ATOM 2995 C C . SER A 1 398 ? 6.170 13.881 40.025 1.00 87.06 398 SER A C 1
ATOM 2997 O O . SER A 1 398 ? 6.429 12.673 39.957 1.00 87.06 398 SER A O 1
ATOM 2999 N N . LYS A 1 399 ? 4.924 14.296 40.284 1.00 86.81 399 LYS A N 1
ATOM 3000 C CA . LYS A 1 399 ? 3.802 13.356 40.477 1.00 86.81 399 LYS A CA 1
ATOM 3001 C C . LYS A 1 399 ? 3.584 12.504 39.218 1.00 86.81 399 LYS A C 1
ATOM 3003 O O . LYS A 1 399 ? 3.287 11.315 39.313 1.00 86.81 399 LYS A O 1
ATOM 3008 N N . GLU A 1 400 ? 3.821 13.096 38.053 1.00 82.56 400 GLU A N 1
ATOM 3009 C CA . GLU A 1 400 ? 3.759 12.488 36.725 1.00 82.56 400 GLU A CA 1
ATOM 3010 C C . GLU A 1 400 ? 4.808 11.376 36.540 1.00 82.56 400 GLU A C 1
ATOM 3012 O O . GLU A 1 400 ? 4.554 10.366 35.869 1.00 82.56 400 GLU A O 1
ATOM 3017 N N . GLU A 1 401 ? 5.977 11.520 37.167 1.00 86.25 401 GLU A N 1
ATOM 3018 C CA . GLU A 1 401 ? 7.056 10.530 37.125 1.00 86.25 401 GLU A CA 1
ATOM 3019 C C . GLU A 1 401 ? 6.805 9.329 38.033 1.00 86.25 401 GLU A C 1
ATOM 3021 O O . GLU A 1 401 ? 7.247 8.229 37.709 1.00 86.25 401 GLU A O 1
ATOM 3026 N N . ARG A 1 402 ? 6.052 9.504 39.125 1.00 87.38 402 ARG A N 1
ATOM 3027 C CA . ARG A 1 402 ? 5.688 8.405 40.042 1.00 87.38 402 ARG A CA 1
ATOM 3028 C C . ARG A 1 402 ? 4.549 7.532 39.529 1.00 87.38 402 ARG A C 1
ATOM 3030 O O . ARG A 1 402 ? 4.214 6.525 40.147 1.00 87.38 402 ARG A O 1
ATOM 3037 N N . HIS A 1 403 ? 3.927 7.916 38.421 1.00 93.19 403 HIS A N 1
ATOM 3038 C CA . HIS A 1 403 ? 2.846 7.153 37.821 1.00 93.19 403 HIS A CA 1
ATOM 3039 C C . HIS A 1 403 ? 3.330 5.743 37.432 1.00 93.19 403 HIS A C 1
ATOM 3041 O O . HIS A 1 403 ? 4.340 5.605 36.745 1.00 93.19 403 HIS A O 1
ATOM 3047 N N . ILE A 1 404 ? 2.569 4.700 37.787 1.00 91.12 404 ILE A N 1
ATOM 3048 C CA . ILE A 1 404 ? 2.936 3.279 37.594 1.00 91.12 404 ILE A CA 1
ATOM 3049 C C . ILE A 1 404 ? 3.387 2.987 36.153 1.00 91.12 404 ILE A C 1
ATOM 3051 O O . ILE A 1 404 ? 4.422 2.364 35.929 1.00 91.12 404 ILE A O 1
ATOM 3055 N N . ASN A 1 405 ? 2.659 3.501 35.159 1.00 88.00 405 ASN A N 1
ATOM 3056 C CA . ASN A 1 405 ? 3.034 3.324 33.751 1.00 88.00 405 ASN A CA 1
ATOM 3057 C C . ASN A 1 405 ? 4.353 4.028 33.356 1.00 88.00 405 ASN A C 1
ATOM 3059 O O . ASN A 1 405 ? 5.008 3.556 32.434 1.00 88.00 405 ASN A O 1
ATOM 3063 N N . THR A 1 406 ? 4.767 5.118 34.024 1.00 93.50 406 THR A N 1
ATOM 3064 C CA . THR A 1 406 ? 6.106 5.714 33.819 1.00 93.50 406 THR A CA 1
ATOM 3065 C C . THR A 1 406 ? 7.177 4.741 34.299 1.00 93.50 406 THR A C 1
ATOM 3067 O O . THR A 1 406 ? 8.114 4.451 33.562 1.00 93.50 406 THR A O 1
ATOM 3070 N N . THR A 1 407 ? 7.010 4.182 35.500 1.00 93.44 407 THR A N 1
ATOM 3071 C CA . THR A 1 407 ? 7.939 3.198 36.073 1.00 93.44 407 THR A CA 1
ATOM 3072 C C . THR A 1 407 ? 8.030 1.941 35.210 1.00 93.44 407 THR A C 1
ATOM 3074 O O . THR A 1 407 ? 9.126 1.455 34.940 1.00 93.44 407 THR A O 1
ATOM 3077 N N . ARG A 1 408 ? 6.891 1.443 34.710 1.00 94.38 408 ARG A N 1
ATOM 3078 C CA . ARG A 1 408 ? 6.849 0.297 33.790 1.00 94.38 408 ARG A CA 1
ATOM 3079 C C . ARG A 1 408 ? 7.586 0.591 32.482 1.00 94.38 408 ARG A C 1
ATOM 3081 O O . ARG A 1 408 ? 8.366 -0.243 32.038 1.00 94.38 408 ARG A O 1
ATOM 3088 N N . ALA A 1 409 ? 7.370 1.767 31.893 1.00 95.19 409 ALA A N 1
ATOM 3089 C CA . ALA A 1 409 ? 8.060 2.178 30.673 1.00 95.19 409 ALA A CA 1
ATOM 3090 C C . ALA A 1 409 ? 9.579 2.309 30.882 1.00 95.19 409 ALA A C 1
ATOM 3092 O O . ALA A 1 409 ? 10.346 1.848 30.043 1.00 95.19 409 ALA A O 1
ATOM 3093 N N . LEU A 1 410 ? 10.023 2.873 32.011 1.00 96.06 410 LEU A N 1
ATOM 3094 C CA . LEU A 1 410 ? 11.448 2.944 32.357 1.00 96.06 410 LEU A CA 1
ATOM 3095 C C . LEU A 1 410 ? 12.062 1.548 32.516 1.00 96.06 410 LEU A C 1
ATOM 3097 O O . LEU A 1 410 ? 13.091 1.275 31.913 1.00 96.06 410 LEU A O 1
ATOM 3101 N N . SER A 1 411 ? 11.386 0.634 33.217 1.00 95.75 411 SER A N 1
ATOM 3102 C CA . SER A 1 411 ? 11.845 -0.756 33.347 1.00 95.75 411 SER A CA 1
ATOM 3103 C C . SER A 1 411 ? 11.954 -1.470 31.994 1.00 95.75 411 SER A C 1
ATOM 3105 O O . SER A 1 411 ? 12.878 -2.256 31.787 1.00 95.75 411 SER A O 1
ATOM 3107 N N . GLN A 1 412 ? 11.045 -1.189 31.055 1.00 96.75 412 GLN A N 1
ATOM 3108 C CA . GLN A 1 412 ? 11.144 -1.715 29.693 1.00 96.75 412 GLN A CA 1
ATOM 3109 C C . GLN A 1 412 ? 12.346 -1.137 28.936 1.00 96.75 412 GLN A C 1
ATOM 3111 O O . GLN A 1 412 ? 13.030 -1.898 28.255 1.00 96.75 412 GLN A O 1
ATOM 3116 N N . LEU A 1 413 ? 12.624 0.167 29.069 1.00 97.12 413 LEU A N 1
ATOM 3117 C CA . LEU A 1 413 ? 13.817 0.799 28.490 1.00 97.12 413 LEU A CA 1
ATOM 3118 C C . LEU A 1 413 ? 15.110 0.237 29.092 1.00 97.12 413 LEU A C 1
ATOM 3120 O O . LEU A 1 413 ? 16.064 0.004 28.359 1.00 97.12 413 LEU A O 1
ATOM 3124 N N . ASP A 1 414 ? 15.140 -0.035 30.395 1.00 97.12 414 ASP A N 1
ATOM 3125 C CA . ASP A 1 414 ? 16.309 -0.629 31.047 1.00 97.12 414 ASP A CA 1
ATOM 3126 C C . ASP A 1 414 ? 16.570 -2.058 30.560 1.00 97.12 414 ASP A C 1
ATOM 3128 O O . ASP A 1 414 ? 17.716 -2.410 30.307 1.00 97.12 414 ASP A O 1
ATOM 3132 N N . SER A 1 415 ? 15.524 -2.856 30.326 1.00 97.31 415 SER A N 1
ATOM 3133 C CA . SER A 1 415 ? 15.702 -4.163 29.683 1.00 97.31 415 SER A CA 1
ATOM 3134 C C . SER A 1 415 ? 16.206 -4.033 28.241 1.00 97.31 415 SER A C 1
ATOM 3136 O O . SER A 1 415 ? 17.082 -4.794 27.852 1.00 97.31 415 SER A O 1
ATOM 3138 N N . VAL A 1 416 ? 15.714 -3.057 27.462 1.00 96.94 416 VAL A N 1
ATOM 3139 C CA . VAL A 1 416 ? 16.249 -2.784 26.113 1.00 96.94 416 VAL A CA 1
ATOM 3140 C C . VAL A 1 416 ? 17.735 -2.420 26.180 1.00 96.94 416 VAL A C 1
ATOM 3142 O O . VAL A 1 416 ? 18.506 -2.895 25.356 1.00 96.94 416 VAL A O 1
ATOM 3145 N N . ARG A 1 417 ? 18.154 -1.627 27.174 1.00 97.94 417 ARG A N 1
ATOM 3146 C CA . ARG A 1 417 ? 19.569 -1.303 27.396 1.00 97.94 417 ARG A CA 1
ATOM 3147 C C . ARG A 1 417 ? 20.422 -2.546 27.612 1.00 97.94 417 ARG A C 1
ATOM 3149 O O . ARG A 1 417 ? 21.448 -2.685 26.957 1.00 97.94 417 ARG A O 1
ATOM 3156 N N . THR A 1 418 ? 20.014 -3.416 28.535 1.00 97.50 418 THR A N 1
ATOM 3157 C CA . THR A 1 418 ? 20.766 -4.634 28.863 1.00 97.50 418 THR A CA 1
ATOM 3158 C C . THR A 1 418 ? 20.968 -5.505 27.626 1.00 97.50 418 THR A C 1
ATOM 3160 O O . THR A 1 418 ? 22.077 -5.967 27.381 1.00 97.50 418 THR A O 1
ATOM 3163 N N . ASP A 1 419 ? 19.935 -5.646 26.798 1.00 97.56 419 ASP A N 1
ATOM 3164 C CA . ASP A 1 419 ? 20.009 -6.438 25.570 1.00 97.56 419 ASP A CA 1
ATOM 3165 C C . ASP A 1 419 ? 20.920 -5.789 24.502 1.00 97.56 419 ASP A C 1
ATOM 3167 O O . ASP A 1 419 ? 21.592 -6.498 23.748 1.00 97.56 419 ASP A O 1
ATOM 3171 N N . ILE A 1 420 ? 20.979 -4.449 24.431 1.00 97.94 420 ILE A N 1
ATOM 3172 C CA . ILE A 1 420 ? 21.937 -3.727 23.569 1.00 97.94 420 ILE A CA 1
ATOM 3173 C C . ILE A 1 420 ? 23.372 -3.986 24.042 1.00 97.94 420 ILE A C 1
ATOM 3175 O O . ILE A 1 420 ? 24.237 -4.306 23.227 1.00 97.94 420 ILE A O 1
ATOM 3179 N N . GLU A 1 421 ? 23.627 -3.863 25.347 1.00 97.88 421 GLU A N 1
ATOM 3180 C CA . GLU A 1 421 ? 24.946 -4.097 25.948 1.00 97.88 421 GLU A CA 1
ATOM 3181 C C . GLU A 1 421 ? 25.403 -5.554 25.733 1.00 97.88 421 GLU A C 1
ATOM 3183 O O . GLU A 1 421 ? 26.543 -5.779 25.321 1.00 97.88 421 GLU A O 1
ATOM 3188 N N . GLU A 1 422 ? 24.510 -6.538 25.901 1.00 97.69 422 GLU A N 1
ATOM 3189 C CA . GLU A 1 422 ? 24.791 -7.950 25.601 1.00 97.69 422 GLU A CA 1
ATOM 3190 C C . GLU A 1 422 ? 25.102 -8.162 24.111 1.00 97.69 422 GLU A C 1
ATOM 3192 O O . GLU A 1 422 ? 26.059 -8.857 23.762 1.00 97.69 422 GLU A O 1
ATOM 3197 N N . SER A 1 423 ? 24.335 -7.529 23.221 1.00 97.81 423 SER A N 1
ATOM 3198 C CA . SER A 1 423 ? 24.540 -7.623 21.772 1.00 97.81 423 SER A CA 1
ATOM 3199 C C . SER A 1 423 ? 25.898 -7.045 21.350 1.00 97.81 423 SER A C 1
ATOM 3201 O O . SER A 1 423 ? 26.640 -7.683 20.603 1.00 97.81 423 SER A O 1
ATOM 3203 N N . LEU A 1 424 ? 26.278 -5.880 21.885 1.00 97.56 424 LEU A N 1
ATOM 3204 C CA . LEU A 1 424 ? 27.601 -5.279 21.671 1.00 97.56 424 LEU A CA 1
ATOM 3205 C C . LEU A 1 424 ? 28.730 -6.169 22.212 1.00 97.56 424 LEU A C 1
ATOM 3207 O O . LEU A 1 424 ? 29.777 -6.317 21.571 1.00 97.56 424 LEU A O 1
ATOM 3211 N N . GLN A 1 425 ? 28.527 -6.788 23.377 1.00 97.38 425 GLN A N 1
ATOM 3212 C CA . GLN A 1 425 ? 29.498 -7.709 23.959 1.00 97.38 425 GLN A CA 1
ATOM 3213 C C . GLN A 1 425 ? 29.683 -8.955 23.085 1.00 97.38 425 GLN A C 1
ATOM 3215 O O . GLN A 1 425 ? 30.825 -9.326 22.809 1.00 97.38 425 GLN A O 1
ATOM 3220 N N . ARG A 1 426 ? 28.591 -9.550 22.584 1.00 96.81 426 ARG A N 1
ATOM 3221 C CA . ARG A 1 426 ? 28.624 -10.689 21.648 1.00 96.81 426 ARG A CA 1
ATOM 3222 C C . ARG A 1 426 ? 29.459 -10.373 20.404 1.00 96.81 426 ARG A C 1
ATOM 3224 O O . ARG A 1 426 ? 30.383 -11.127 20.096 1.00 96.81 426 ARG A O 1
ATOM 3231 N N . LEU A 1 427 ? 29.228 -9.213 19.779 1.00 96.56 427 LEU A N 1
ATOM 3232 C CA . LEU A 1 427 ? 30.010 -8.737 18.624 1.00 96.56 427 LEU A CA 1
ATOM 3233 C C . LEU A 1 427 ? 31.494 -8.495 18.945 1.00 96.56 427 LEU A C 1
ATOM 3235 O O . LEU A 1 427 ? 32.336 -8.523 18.049 1.00 96.56 427 LEU A O 1
ATOM 3239 N N . THR A 1 428 ? 31.833 -8.245 20.212 1.00 96.00 428 THR A N 1
ATOM 3240 C CA . THR A 1 428 ? 33.223 -8.055 20.655 1.00 96.00 428 THR A CA 1
ATOM 3241 C C . THR A 1 428 ? 33.928 -9.389 20.900 1.00 96.00 428 THR A C 1
ATOM 3243 O O . THR A 1 428 ? 35.124 -9.512 20.641 1.00 96.00 428 THR A O 1
ATOM 3246 N N . THR A 1 429 ? 33.209 -10.397 21.400 1.00 94.81 429 THR A N 1
ATOM 3247 C CA . THR A 1 429 ? 33.790 -11.701 21.757 1.00 94.81 429 THR A CA 1
ATOM 3248 C C . THR A 1 429 ? 34.067 -12.618 20.567 1.00 94.81 429 THR A C 1
ATOM 3250 O O . THR A 1 429 ? 34.938 -13.479 20.669 1.00 94.81 429 THR A O 1
ATOM 3253 N N . GLY A 1 430 ? 33.374 -12.438 19.440 1.00 89.56 430 GLY A N 1
ATOM 3254 C CA . GLY A 1 430 ? 33.602 -13.232 18.236 1.00 89.56 430 GLY A CA 1
ATOM 3255 C C . GLY A 1 430 ? 32.777 -12.741 17.051 1.00 89.56 430 GLY A C 1
ATOM 3256 O O . GLY A 1 430 ? 31.579 -12.504 17.179 1.00 89.56 430 GLY A O 1
ATOM 3257 N N . VAL A 1 431 ? 33.422 -12.609 15.892 1.00 92.19 431 VAL A N 1
ATOM 3258 C CA . VAL A 1 431 ? 32.778 -12.194 14.640 1.00 92.19 431 VAL A CA 1
ATOM 3259 C C . VAL A 1 431 ? 32.621 -13.432 13.766 1.00 92.19 431 VAL A C 1
ATOM 3261 O O . VAL A 1 431 ? 33.527 -13.795 13.020 1.00 92.19 431 VAL A O 1
ATOM 3264 N N . SER A 1 432 ? 31.490 -14.119 13.908 1.00 93.56 432 SER A N 1
ATOM 3265 C CA . SER A 1 432 ? 31.034 -15.106 12.928 1.00 93.56 432 SER A CA 1
ATOM 3266 C C . SER A 1 432 ? 29.825 -14.542 12.172 1.00 93.56 432 SER A C 1
ATOM 3268 O O . SER A 1 432 ? 29.100 -13.714 12.737 1.00 93.56 432 SER A O 1
ATOM 3270 N N . PRO A 1 433 ? 29.575 -14.980 10.924 1.00 90.31 433 PRO A N 1
ATOM 3271 C CA . PRO A 1 433 ? 28.378 -14.587 10.176 1.00 90.31 433 PRO A CA 1
ATOM 3272 C C . PRO A 1 433 ? 27.081 -14.867 10.950 1.00 90.31 433 PRO A C 1
ATOM 3274 O O . PRO A 1 433 ? 26.171 -14.040 10.960 1.00 90.31 433 PRO A O 1
ATOM 3277 N N . ASP A 1 434 ? 27.030 -15.985 11.680 1.00 89.56 434 ASP A N 1
ATOM 3278 C CA . ASP A 1 434 ? 25.890 -16.333 12.532 1.00 89.56 434 ASP A CA 1
ATOM 3279 C C . ASP A 1 434 ? 25.682 -15.336 13.674 1.00 89.56 434 ASP A C 1
ATOM 3281 O O . ASP A 1 434 ? 24.558 -14.889 13.889 1.00 89.56 434 ASP A O 1
ATOM 3285 N N . THR A 1 435 ? 26.753 -14.916 14.359 1.00 94.31 435 THR A N 1
ATOM 3286 C CA . THR A 1 435 ? 26.653 -13.907 15.425 1.00 94.31 435 THR A CA 1
ATOM 3287 C C . THR A 1 435 ? 26.159 -12.569 14.877 1.00 94.31 435 THR A C 1
ATOM 3289 O O . THR A 1 435 ? 25.340 -11.918 15.523 1.00 94.31 435 THR A O 1
ATOM 3292 N N . ILE A 1 436 ? 26.621 -12.152 13.691 1.00 93.62 436 ILE A N 1
ATOM 3293 C CA . ILE A 1 436 ? 26.150 -10.915 13.045 1.00 93.62 436 ILE A CA 1
ATOM 3294 C C . ILE A 1 436 ? 24.645 -11.010 12.780 1.00 93.62 436 ILE A C 1
ATOM 3296 O O . ILE A 1 436 ? 23.900 -10.130 13.210 1.00 93.62 436 ILE A O 1
ATOM 3300 N N . ARG A 1 437 ? 24.190 -12.109 12.167 1.00 89.44 437 ARG A N 1
ATOM 3301 C CA . ARG A 1 437 ? 22.773 -12.352 11.864 1.00 89.44 437 ARG A CA 1
ATOM 3302 C C . ARG A 1 437 ? 21.900 -12.393 13.123 1.00 89.44 437 ARG A C 1
ATOM 3304 O O . ARG A 1 437 ? 20.878 -11.714 13.183 1.00 89.44 437 ARG A O 1
ATOM 3311 N N . GLU A 1 438 ? 22.318 -13.114 14.164 1.00 92.25 438 GLU A N 1
ATOM 3312 C CA . GLU A 1 438 ? 21.600 -13.150 15.447 1.00 92.25 438 GLU A CA 1
ATOM 3313 C C . GLU A 1 438 ? 21.449 -11.753 16.063 1.00 92.25 438 GLU A C 1
ATOM 3315 O O . GLU A 1 438 ? 20.394 -11.408 16.612 1.00 92.25 438 GLU A O 1
ATOM 3320 N N . VAL A 1 439 ? 22.507 -10.942 15.989 1.00 95.38 439 VAL A N 1
ATOM 3321 C CA . VAL A 1 439 ? 22.510 -9.584 16.536 1.00 95.38 439 VAL A CA 1
ATOM 3322 C C . VAL A 1 439 ? 21.677 -8.632 15.672 1.00 95.38 439 VAL A C 1
ATOM 3324 O O . VAL A 1 439 ? 21.002 -7.770 16.233 1.00 95.38 439 VAL A O 1
ATOM 3327 N N . GLN A 1 440 ? 21.622 -8.813 14.352 1.00 92.81 440 GLN A N 1
ATOM 3328 C CA . GLN A 1 440 ? 20.701 -8.082 13.472 1.00 92.81 440 GLN A CA 1
ATOM 3329 C C . GLN A 1 440 ? 19.236 -8.379 13.797 1.00 92.81 440 GLN A C 1
ATOM 3331 O O . GLN A 1 440 ? 18.437 -7.455 13.983 1.00 92.81 440 GLN A O 1
ATOM 3336 N N . ASP A 1 441 ? 18.886 -9.655 13.959 1.00 87.44 441 ASP A N 1
ATOM 3337 C CA . ASP A 1 441 ? 17.541 -10.056 14.373 1.00 87.44 441 ASP A CA 1
ATOM 3338 C C . ASP A 1 441 ? 17.191 -9.484 15.754 1.00 87.44 441 ASP A C 1
ATOM 3340 O O . ASP A 1 441 ? 16.077 -8.995 15.994 1.00 87.44 441 ASP A O 1
ATOM 3344 N N . CYS A 1 442 ? 18.160 -9.506 16.677 1.00 94.19 442 CYS A N 1
ATOM 3345 C CA . CYS A 1 442 ? 18.036 -8.881 17.988 1.00 94.19 442 CYS A CA 1
ATOM 3346 C C . CYS A 1 442 ? 17.794 -7.371 17.872 1.00 94.19 442 CYS A C 1
ATOM 3348 O O . CYS A 1 442 ? 16.843 -6.864 18.471 1.00 94.19 442 CYS A O 1
ATOM 3350 N N . LEU A 1 443 ? 18.570 -6.662 17.049 1.00 93.75 443 LEU A N 1
ATOM 3351 C CA . LEU A 1 443 ? 18.423 -5.230 16.795 1.00 93.75 443 LEU A CA 1
ATOM 3352 C C . LEU A 1 443 ? 17.020 -4.896 16.267 1.00 93.75 443 LEU A C 1
ATOM 3354 O O . LEU A 1 443 ? 16.387 -3.954 16.754 1.00 93.75 443 LEU A O 1
ATOM 3358 N N . GLY A 1 444 ? 16.484 -5.704 15.347 1.00 84.56 444 GLY A N 1
ATOM 3359 C CA . GLY A 1 444 ? 15.106 -5.583 14.866 1.00 84.56 444 GLY A CA 1
ATOM 3360 C C . GLY A 1 444 ? 14.071 -5.690 15.996 1.00 84.56 444 GLY A C 1
ATOM 3361 O O . GLY A 1 444 ? 13.180 -4.840 16.119 1.00 84.56 444 GLY A O 1
ATOM 3362 N N . ARG A 1 445 ? 14.210 -6.683 16.887 1.00 88.81 445 ARG A N 1
ATOM 3363 C CA . ARG A 1 445 ? 13.346 -6.832 18.078 1.00 88.81 445 ARG A CA 1
ATOM 3364 C C . ARG A 1 445 ? 13.495 -5.664 19.057 1.00 88.81 445 ARG A C 1
ATOM 3366 O O . ARG A 1 445 ? 12.487 -5.186 19.589 1.00 88.81 445 ARG A O 1
ATOM 3373 N N . LEU A 1 446 ? 14.717 -5.184 19.280 1.00 92.81 446 LEU A N 1
ATOM 3374 C CA . LEU A 1 446 ? 15.008 -4.067 20.179 1.00 92.81 446 LEU A CA 1
ATOM 3375 C C . LEU A 1 446 ? 14.372 -2.770 19.689 1.00 92.81 446 LEU A C 1
ATOM 3377 O O . LEU A 1 446 ? 13.701 -2.097 20.473 1.00 92.81 446 LEU A O 1
ATOM 3381 N N . ARG A 1 447 ? 14.472 -2.468 18.389 1.00 91.25 447 ARG A N 1
ATOM 3382 C CA . ARG A 1 447 ? 13.801 -1.313 17.768 1.00 91.25 447 ARG A CA 1
ATOM 3383 C C . ARG A 1 447 ? 12.285 -1.374 17.951 1.00 91.25 447 ARG A C 1
ATOM 3385 O O . ARG A 1 447 ? 11.682 -0.381 18.358 1.00 91.25 447 ARG A O 1
ATOM 3392 N N . ARG A 1 448 ? 11.660 -2.541 17.740 1.00 85.88 448 ARG A N 1
ATOM 3393 C CA . ARG A 1 448 ? 10.214 -2.727 17.975 1.00 85.88 448 ARG A CA 1
ATOM 3394 C C . ARG A 1 448 ? 9.828 -2.436 19.428 1.00 85.88 448 ARG A C 1
ATOM 3396 O O . ARG A 1 448 ? 8.903 -1.663 19.672 1.00 85.88 448 ARG A O 1
ATOM 3403 N N . ARG A 1 449 ? 10.559 -2.997 20.399 1.00 93.19 449 ARG A N 1
ATOM 3404 C CA . ARG A 1 449 ? 10.315 -2.767 21.837 1.00 93.19 449 ARG A CA 1
ATOM 3405 C C . ARG A 1 449 ? 10.539 -1.311 22.244 1.00 93.19 449 ARG A C 1
ATOM 3407 O O . ARG A 1 449 ? 9.741 -0.763 22.999 1.00 93.19 449 ARG A O 1
ATOM 3414 N N . PHE A 1 450 ? 11.586 -0.678 21.723 1.00 94.88 450 PHE A N 1
ATOM 3415 C CA . PHE A 1 450 ? 11.892 0.734 21.945 1.00 94.88 450 PHE A CA 1
ATOM 3416 C C . PHE A 1 450 ? 10.780 1.657 21.409 1.00 94.88 450 PHE A C 1
ATOM 3418 O O . PHE A 1 450 ? 10.328 2.579 22.102 1.00 94.88 450 PHE A O 1
ATOM 3425 N N . ASN A 1 451 ? 10.283 1.379 20.201 1.00 89.00 451 ASN A N 1
ATOM 3426 C CA . ASN A 1 451 ? 9.233 2.164 19.547 1.00 89.00 451 ASN A CA 1
ATOM 3427 C C . ASN A 1 451 ? 7.847 1.957 20.174 1.00 89.00 451 ASN A C 1
ATOM 3429 O O . ASN A 1 451 ? 7.069 2.907 20.240 1.00 89.00 451 ASN A O 1
ATOM 3433 N N . ALA A 1 452 ? 7.561 0.773 20.726 1.00 88.19 452 ALA A N 1
ATOM 3434 C CA . ALA A 1 452 ? 6.301 0.488 21.420 1.00 88.19 452 ALA A CA 1
ATOM 3435 C C . ALA A 1 452 ? 6.056 1.378 22.660 1.00 88.19 452 ALA A C 1
ATOM 3437 O O . ALA A 1 452 ? 4.924 1.508 23.129 1.00 88.19 452 ALA A O 1
ATOM 3438 N N . ILE A 1 453 ? 7.097 2.018 23.201 1.00 94.19 453 ILE A N 1
ATOM 3439 C CA . ILE A 1 453 ? 6.996 2.892 24.375 1.00 94.19 453 ILE A CA 1
ATOM 3440 C C . ILE A 1 453 ? 6.562 4.298 23.934 1.00 94.19 453 ILE A C 1
ATOM 3442 O O . ILE A 1 453 ? 7.380 5.140 23.574 1.00 94.19 453 ILE A O 1
ATOM 3446 N N . THR A 1 454 ? 5.263 4.588 23.976 1.00 92.12 454 THR A N 1
ATOM 3447 C CA . THR A 1 454 ? 4.690 5.847 23.449 1.00 92.12 454 THR A CA 1
ATOM 3448 C C . THR A 1 454 ? 4.683 7.021 24.437 1.00 92.12 454 THR A C 1
ATOM 3450 O O . THR A 1 454 ? 4.397 8.157 24.056 1.00 92.12 454 THR A O 1
ATOM 3453 N N . ARG A 1 455 ? 4.995 6.784 25.717 1.00 91.44 455 ARG A N 1
ATOM 3454 C CA . ARG A 1 455 ? 4.903 7.797 26.783 1.00 91.44 455 ARG A CA 1
ATOM 3455 C C . ARG A 1 455 ? 5.980 8.884 26.635 1.00 91.44 455 ARG A C 1
ATOM 3457 O O . ARG A 1 455 ? 7.139 8.576 26.383 1.00 91.44 455 ARG A O 1
ATOM 3464 N N . ARG A 1 456 ? 5.605 10.155 26.838 1.00 93.62 456 ARG A N 1
ATOM 3465 C CA . ARG A 1 456 ? 6.455 11.342 26.592 1.00 93.62 456 ARG A CA 1
ATOM 3466 C C . ARG A 1 456 ? 6.789 12.153 27.854 1.00 93.62 456 ARG A C 1
ATOM 3468 O O . ARG A 1 456 ? 6.709 13.377 27.842 1.00 93.62 456 ARG A O 1
ATOM 3475 N N . THR A 1 457 ? 7.120 11.503 28.969 1.00 94.38 457 THR A N 1
ATOM 3476 C CA . THR A 1 457 ? 7.621 12.242 30.146 1.00 94.38 457 THR A CA 1
ATOM 3477 C C . THR A 1 457 ? 9.087 12.645 29.931 1.00 94.38 457 THR A C 1
ATOM 3479 O O . THR A 1 457 ? 9.807 11.889 29.276 1.00 94.38 457 THR A O 1
ATOM 3482 N N . PRO A 1 458 ? 9.567 13.780 30.484 1.00 94.69 458 PRO A N 1
ATOM 3483 C CA . PRO A 1 458 ? 10.938 14.260 30.260 1.00 94.69 458 PRO A CA 1
ATOM 3484 C C . PRO A 1 458 ? 12.007 13.189 30.501 1.00 94.69 458 PRO A C 1
ATOM 3486 O O . PRO A 1 458 ? 12.858 12.962 29.650 1.00 94.69 458 PRO A O 1
ATOM 3489 N N . ARG A 1 459 ? 11.877 12.434 31.597 1.00 94.38 459 ARG A N 1
ATOM 3490 C CA . ARG A 1 459 ? 12.791 11.344 31.953 1.00 94.38 459 ARG A CA 1
ATOM 3491 C C . ARG A 1 459 ? 12.754 10.152 30.987 1.00 94.38 459 ARG A C 1
ATOM 3493 O O . ARG A 1 459 ? 13.782 9.538 30.732 1.00 94.38 459 ARG A O 1
ATOM 3500 N N . ILE A 1 460 ? 11.582 9.816 30.433 1.00 95.56 460 ILE A N 1
ATOM 3501 C CA . ILE A 1 460 ? 11.471 8.775 29.395 1.00 95.56 460 ILE A CA 1
ATOM 3502 C C . ILE A 1 460 ? 12.107 9.263 28.094 1.00 95.56 460 ILE A C 1
ATOM 3504 O O . ILE A 1 460 ? 12.792 8.487 27.439 1.00 95.56 460 ILE A O 1
ATOM 3508 N N . LEU A 1 461 ? 11.902 10.529 27.723 1.00 93.81 461 LEU A N 1
ATOM 3509 C CA . LEU A 1 461 ? 12.493 11.112 26.517 1.00 93.81 461 LEU A CA 1
ATOM 3510 C C . LEU A 1 461 ? 14.022 11.171 26.609 1.00 93.81 461 LEU A C 1
ATOM 3512 O O . LEU A 1 461 ? 14.693 10.771 25.665 1.00 93.81 461 LEU A O 1
ATOM 3516 N N . GLU A 1 462 ? 14.563 11.589 27.754 1.00 95.88 462 GLU A N 1
ATOM 3517 C CA . GLU A 1 462 ? 16.004 11.575 28.030 1.00 95.88 462 GLU A CA 1
ATOM 3518 C C . GLU A 1 462 ? 16.577 10.156 27.917 1.00 95.88 462 GLU A C 1
ATOM 3520 O O . GLU A 1 462 ? 17.533 9.922 27.178 1.00 95.88 462 GLU A O 1
ATOM 3525 N N . ARG A 1 463 ? 15.929 9.176 28.561 1.00 97.19 463 ARG A N 1
ATOM 3526 C CA . ARG A 1 463 ? 16.353 7.773 28.493 1.00 97.19 463 ARG A CA 1
ATOM 3527 C C . ARG A 1 463 ? 16.252 7.196 27.080 1.00 97.19 463 ARG A C 1
ATOM 3529 O O . ARG A 1 463 ? 17.106 6.417 26.666 1.00 97.19 463 ARG A O 1
ATOM 3536 N N . LYS A 1 464 ? 15.222 7.581 26.324 1.00 96.31 464 LYS A N 1
ATOM 3537 C CA . LYS A 1 464 ? 15.077 7.199 24.918 1.00 96.31 464 LYS A CA 1
ATOM 3538 C C . LYS A 1 464 ? 16.177 7.792 24.046 1.00 96.31 464 LYS A C 1
ATOM 3540 O O . LYS A 1 464 ? 16.671 7.086 23.177 1.00 96.31 464 LYS A O 1
ATOM 3545 N N . ALA A 1 465 ? 16.563 9.045 24.277 1.00 94.94 465 ALA A N 1
ATOM 3546 C CA . ALA A 1 465 ? 17.652 9.683 23.546 1.00 94.94 465 ALA A CA 1
ATOM 3547 C C . ALA A 1 465 ? 18.986 8.956 23.782 1.00 94.94 465 ALA A C 1
ATOM 3549 O O . ALA A 1 465 ? 19.694 8.664 22.825 1.00 94.94 465 ALA A O 1
ATOM 3550 N N . GLU A 1 466 ? 19.285 8.577 25.029 1.00 96.50 466 GLU A N 1
ATOM 3551 C CA . GLU A 1 466 ? 20.481 7.788 25.361 1.00 96.50 466 GLU A CA 1
ATOM 3552 C C . GLU A 1 466 ? 20.497 6.429 24.644 1.00 96.50 466 GLU A C 1
ATOM 3554 O O . GLU A 1 466 ? 21.488 6.069 24.012 1.00 96.50 466 GLU A O 1
ATOM 3559 N N . LEU A 1 467 ? 19.391 5.679 24.703 1.00 96.31 467 LEU A N 1
ATOM 3560 C CA . LEU A 1 467 ? 19.306 4.368 24.051 1.00 96.31 467 LEU A CA 1
ATOM 3561 C C . LEU A 1 467 ? 19.295 4.461 22.529 1.00 96.31 467 LEU A C 1
ATOM 3563 O O . LEU A 1 467 ? 19.773 3.544 21.871 1.00 96.31 467 LEU A O 1
ATOM 3567 N N . CYS A 1 468 ? 18.796 5.562 21.969 1.00 95.31 468 CYS A N 1
ATOM 3568 C CA . CYS A 1 468 ? 18.902 5.830 20.542 1.00 95.31 468 CYS A CA 1
ATOM 3569 C C . CYS A 1 468 ? 20.376 5.879 20.115 1.00 95.31 468 CYS A C 1
ATOM 3571 O O . CYS A 1 468 ? 20.760 5.171 19.192 1.00 95.31 468 CYS A O 1
ATOM 3573 N N . GLU A 1 469 ? 21.227 6.611 20.840 1.00 95.50 469 GLU A N 1
ATOM 3574 C CA . GLU A 1 469 ? 22.667 6.666 20.548 1.00 95.50 469 GLU A CA 1
ATOM 3575 C C . GLU A 1 469 ? 23.359 5.301 20.704 1.00 95.50 469 GLU A C 1
ATOM 3577 O O . GLU A 1 469 ? 24.231 4.953 19.909 1.00 95.50 469 GLU A O 1
ATOM 3582 N N . GLN A 1 470 ? 22.944 4.478 21.673 1.00 96.81 470 GLN A N 1
ATOM 3583 C CA . GLN A 1 470 ? 23.475 3.114 21.808 1.00 96.81 470 GLN A CA 1
ATOM 3584 C C . GLN A 1 470 ? 23.022 2.183 20.675 1.00 96.81 470 GLN A C 1
ATOM 3586 O O . GLN A 1 470 ? 23.812 1.375 20.191 1.00 96.81 470 GLN A O 1
ATOM 3591 N N . LEU A 1 471 ? 21.771 2.304 20.224 1.00 95.56 471 LEU A N 1
ATOM 3592 C CA . LEU A 1 471 ? 21.268 1.560 19.069 1.00 95.56 471 LEU A CA 1
ATOM 3593 C C . LEU A 1 471 ? 22.019 1.946 17.791 1.00 95.56 471 LEU A C 1
ATOM 3595 O O . LEU A 1 471 ? 22.323 1.060 17.000 1.00 95.56 471 LEU A O 1
ATOM 3599 N N . LYS A 1 472 ? 22.359 3.229 17.611 1.00 91.75 472 LYS A N 1
ATOM 3600 C CA . LYS A 1 472 ? 23.200 3.697 16.496 1.00 91.75 472 LYS A CA 1
ATOM 3601 C C . LYS A 1 472 ? 24.606 3.122 16.556 1.00 91.75 472 LYS A C 1
ATOM 3603 O O . LYS A 1 472 ? 25.134 2.692 15.540 1.00 91.75 472 LYS A O 1
ATOM 3608 N N . LEU A 1 473 ? 25.204 3.076 17.747 1.00 95.25 473 LEU A N 1
ATOM 3609 C CA . LEU A 1 473 ? 26.513 2.454 17.935 1.00 95.25 473 LEU A CA 1
ATOM 3610 C C . LEU A 1 473 ? 26.485 0.965 17.558 1.00 95.25 473 LEU A C 1
ATOM 3612 O O . LEU A 1 473 ? 27.396 0.489 16.885 1.00 95.25 473 LEU A O 1
ATOM 3616 N N . LEU A 1 474 ? 25.442 0.242 17.974 1.00 95.94 474 LEU A N 1
ATOM 3617 C CA . LEU A 1 474 ? 25.250 -1.164 17.619 1.00 95.94 474 LEU A CA 1
ATOM 3618 C C . LEU A 1 474 ? 25.056 -1.352 16.105 1.00 95.94 474 LEU A C 1
ATOM 3620 O O . LEU A 1 474 ? 25.679 -2.240 15.530 1.00 95.94 474 LEU A O 1
ATOM 3624 N N . ASP A 1 475 ? 24.256 -0.500 15.462 1.00 94.75 475 ASP A N 1
ATOM 3625 C CA . ASP A 1 475 ? 24.017 -0.531 14.011 1.00 94.75 475 ASP A CA 1
ATOM 3626 C C . ASP A 1 475 ? 25.294 -0.225 13.215 1.00 94.75 475 ASP A C 1
ATOM 3628 O O . ASP A 1 475 ? 25.687 -0.986 12.334 1.00 94.75 475 ASP A O 1
ATOM 3632 N N . GLY A 1 476 ? 26.021 0.831 13.593 1.00 93.19 476 GLY A N 1
ATOM 3633 C CA . GLY A 1 476 ? 27.311 1.172 12.995 1.00 93.19 476 GLY A CA 1
ATOM 3634 C C . GLY A 1 476 ? 28.334 0.048 13.148 1.00 93.19 476 GLY A C 1
ATOM 3635 O O . GLY A 1 476 ? 29.057 -0.263 12.204 1.00 93.19 476 GLY A O 1
ATOM 3636 N N . ARG A 1 477 ? 28.353 -0.628 14.306 1.00 96.31 477 ARG A N 1
ATOM 3637 C CA . ARG A 1 477 ? 29.243 -1.771 14.524 1.00 96.31 477 ARG A CA 1
ATOM 3638 C C . ARG A 1 477 ? 28.867 -2.977 13.666 1.00 96.31 477 ARG A C 1
ATOM 3640 O O . ARG A 1 477 ? 29.766 -3.663 13.189 1.00 96.31 477 ARG A O 1
ATOM 3647 N N . LEU A 1 478 ? 27.577 -3.242 13.473 1.00 95.31 478 LEU A N 1
ATOM 3648 C CA . LEU A 1 478 ? 27.118 -4.284 12.555 1.00 95.31 478 LEU A CA 1
ATOM 3649 C C . LEU A 1 478 ? 27.561 -3.979 11.125 1.00 95.31 478 LEU A C 1
ATOM 3651 O O . LEU A 1 478 ? 28.211 -4.826 10.526 1.00 95.31 478 LEU A O 1
ATOM 3655 N N . LEU A 1 479 ? 27.328 -2.758 10.638 1.00 92.62 479 LEU A N 1
ATOM 3656 C CA . LEU A 1 479 ? 27.733 -2.338 9.292 1.00 92.62 479 LEU A CA 1
ATOM 3657 C C . LEU A 1 479 ? 29.247 -2.462 9.066 1.00 92.62 479 LEU A C 1
ATOM 3659 O O . LEU A 1 479 ? 29.688 -2.927 8.015 1.00 92.62 479 LEU A O 1
ATOM 3663 N N . GLU A 1 480 ? 30.060 -2.073 10.053 1.00 94.56 480 GLU A N 1
ATOM 3664 C CA . GLU A 1 480 ? 31.515 -2.263 10.003 1.00 94.56 480 GLU A CA 1
ATOM 3665 C C . GLU A 1 480 ? 31.902 -3.740 9.870 1.00 94.56 480 GLU A C 1
ATOM 3667 O O . GLU A 1 480 ? 32.819 -4.069 9.120 1.00 94.56 480 GLU A O 1
ATOM 3672 N N . LEU A 1 481 ? 31.236 -4.627 10.614 1.00 93.81 481 LEU A N 1
ATOM 3673 C CA . LEU A 1 481 ? 31.530 -6.058 10.602 1.00 93.81 481 LEU A CA 1
ATOM 3674 C C . LEU A 1 481 ? 31.020 -6.736 9.330 1.00 93.81 481 LEU A C 1
ATOM 3676 O O . LEU A 1 481 ? 31.734 -7.564 8.773 1.00 93.81 481 LEU A O 1
ATOM 3680 N N . GLU A 1 482 ? 29.846 -6.358 8.833 1.00 91.50 482 GLU A N 1
ATOM 3681 C CA . GLU A 1 482 ? 29.308 -6.833 7.556 1.00 91.50 482 GLU A CA 1
ATOM 3682 C C . GLU A 1 482 ? 30.230 -6.487 6.391 1.00 91.50 482 GLU A C 1
ATOM 3684 O O . GLU A 1 482 ? 30.488 -7.336 5.549 1.00 91.50 482 GLU A O 1
ATOM 3689 N N . ALA A 1 483 ? 30.809 -5.283 6.376 1.00 91.19 483 ALA A N 1
ATOM 3690 C CA . ALA A 1 483 ? 31.768 -4.889 5.345 1.00 91.19 483 ALA A CA 1
ATOM 3691 C C . ALA A 1 483 ? 33.068 -5.721 5.361 1.00 91.19 483 ALA A C 1
ATOM 3693 O O . ALA A 1 483 ? 33.802 -5.739 4.371 1.00 91.19 483 ALA A O 1
ATOM 3694 N N . LEU A 1 484 ? 33.383 -6.376 6.485 1.00 92.56 484 LEU A N 1
ATOM 3695 C CA . LEU A 1 484 ? 34.560 -7.235 6.636 1.00 92.56 484 LEU A CA 1
ATOM 3696 C C . LEU A 1 484 ? 34.269 -8.707 6.333 1.00 92.56 484 LEU A C 1
ATOM 3698 O O . LEU A 1 484 ? 35.205 -9.459 6.053 1.00 92.56 484 LEU A O 1
ATOM 3702 N N . VAL A 1 485 ? 33.007 -9.129 6.408 1.00 88.94 485 VAL A N 1
ATOM 3703 C CA . VAL A 1 485 ? 32.600 -10.489 6.064 1.00 88.94 485 VAL A CA 1
ATOM 3704 C C . VAL A 1 485 ? 32.389 -10.545 4.548 1.00 88.94 485 VAL A C 1
ATOM 3706 O O . VAL A 1 485 ? 31.592 -9.772 4.023 1.00 88.94 485 VAL A O 1
ATOM 3709 N N . PRO A 1 486 ? 33.109 -11.414 3.811 1.00 83.12 486 PRO A N 1
ATOM 3710 C CA . PRO A 1 486 ? 32.862 -11.597 2.385 1.00 83.12 486 PRO A CA 1
ATOM 3711 C C . PRO A 1 486 ? 31.382 -11.904 2.160 1.00 83.12 486 PRO A C 1
ATOM 3713 O O . PRO A 1 486 ? 30.819 -12.672 2.940 1.00 83.12 486 PRO A O 1
ATOM 3716 N N . GLU A 1 487 ? 30.772 -11.334 1.112 1.00 79.38 487 GLU A N 1
ATOM 3717 C CA . GLU A 1 487 ? 29.410 -11.702 0.709 1.00 79.38 487 GLU A CA 1
ATOM 3718 C C . GLU A 1 487 ? 29.337 -13.224 0.627 1.00 79.38 487 GLU A C 1
ATOM 3720 O O . GLU A 1 487 ? 29.996 -13.849 -0.212 1.00 79.38 487 GLU A O 1
ATOM 3725 N N . SER A 1 488 ? 28.614 -13.826 1.573 1.00 76.62 488 SER A N 1
ATOM 3726 C CA . SER A 1 488 ? 28.510 -15.269 1.588 1.00 76.62 488 SER A CA 1
ATOM 3727 C C . SER A 1 488 ? 27.701 -15.692 0.371 1.00 76.62 488 SER A C 1
ATOM 3729 O O . SER A 1 488 ? 26.658 -15.116 0.066 1.00 76.62 488 SER A O 1
ATOM 3731 N N . THR A 1 489 ? 28.190 -16.714 -0.322 1.00 79.00 489 THR A N 1
ATOM 3732 C CA . THR A 1 489 ? 27.404 -17.420 -1.340 1.00 79.00 489 THR A CA 1
ATOM 3733 C C . THR A 1 489 ? 26.377 -18.357 -0.705 1.00 79.00 489 THR A C 1
ATOM 3735 O O . THR A 1 489 ? 25.603 -18.994 -1.421 1.00 79.00 489 THR A O 1
ATOM 3738 N N . ASP A 1 490 ? 26.347 -18.427 0.630 1.00 77.81 490 ASP A N 1
ATOM 3739 C CA . ASP A 1 490 ? 25.363 -19.199 1.365 1.00 77.81 490 ASP A CA 1
ATOM 3740 C C . ASP A 1 490 ? 23.941 -18.681 1.094 1.00 77.81 490 ASP A C 1
ATOM 3742 O O . ASP A 1 490 ? 23.718 -17.474 0.938 1.00 77.81 490 ASP A O 1
ATOM 3746 N N . PRO A 1 491 ? 22.945 -19.581 1.069 1.00 79.94 491 PRO A N 1
ATOM 3747 C CA . PRO A 1 491 ? 21.547 -19.197 0.966 1.00 79.94 491 PRO A CA 1
ATOM 3748 C C . PRO A 1 491 ? 21.161 -18.170 2.038 1.00 79.94 491 PRO A C 1
ATOM 3750 O O . PRO A 1 491 ? 21.410 -18.364 3.229 1.00 79.94 491 PRO A O 1
ATOM 3753 N N . ILE A 1 492 ? 20.494 -17.094 1.618 1.00 79.62 492 ILE A N 1
ATOM 3754 C CA . ILE A 1 492 ? 19.948 -16.090 2.534 1.00 79.62 492 ILE A CA 1
ATOM 3755 C C . ILE A 1 492 ? 18.817 -16.744 3.331 1.00 79.62 492 ILE A C 1
ATOM 3757 O O . ILE A 1 492 ? 17.769 -17.086 2.781 1.00 79.62 492 ILE A O 1
ATOM 3761 N N . ALA A 1 493 ? 19.022 -16.917 4.635 1.00 82.44 493 ALA A N 1
ATOM 3762 C CA . ALA A 1 493 ? 17.969 -17.367 5.533 1.00 82.44 493 ALA A CA 1
ATOM 3763 C C . ALA A 1 493 ? 16.938 -16.244 5.718 1.00 82.44 493 ALA A C 1
ATOM 3765 O O . ALA A 1 493 ? 17.284 -15.153 6.169 1.00 82.44 493 ALA A O 1
ATOM 3766 N N . TYR A 1 494 ? 15.676 -16.518 5.391 1.00 85.00 494 TYR A N 1
ATOM 3767 C CA . TYR A 1 494 ? 14.567 -15.588 5.593 1.00 85.00 494 TYR A CA 1
ATOM 3768 C C . TYR A 1 494 ? 13.673 -16.080 6.733 1.00 85.00 494 TYR A C 1
ATOM 3770 O O . TYR A 1 494 ? 13.299 -17.251 6.765 1.00 85.00 494 TYR A O 1
ATOM 3778 N N . ASN A 1 495 ? 13.337 -15.198 7.675 1.00 84.19 495 ASN A N 1
ATOM 3779 C CA . ASN A 1 495 ? 12.460 -15.548 8.789 1.00 84.19 495 ASN A CA 1
ATOM 3780 C C . ASN A 1 495 ? 10.989 -15.566 8.329 1.00 84.19 495 ASN A C 1
ATOM 3782 O O . ASN A 1 495 ? 10.425 -14.520 8.006 1.00 84.19 495 ASN A O 1
ATOM 3786 N N . CYS A 1 496 ? 10.374 -16.752 8.343 1.00 88.75 496 CYS A N 1
ATOM 3787 C CA . CYS A 1 496 ? 8.970 -16.967 7.982 1.00 88.75 496 CYS A CA 1
ATOM 3788 C C . CYS A 1 496 ? 8.011 -17.037 9.186 1.00 88.75 496 CYS A C 1
ATOM 3790 O O . CYS A 1 496 ? 6.812 -17.222 8.979 1.00 88.75 496 CYS A O 1
ATOM 3792 N N . ASP A 1 497 ? 8.482 -16.878 10.429 1.00 87.31 497 ASP A N 1
ATOM 3793 C CA . ASP A 1 497 ? 7.654 -16.960 11.647 1.00 87.31 497 ASP A CA 1
ATOM 3794 C C . ASP A 1 497 ? 6.475 -15.976 11.584 1.00 87.31 497 ASP A C 1
ATOM 3796 O O . ASP A 1 497 ? 5.334 -16.295 11.938 1.00 87.31 497 ASP A O 1
ATOM 3800 N N . ASP A 1 498 ? 6.732 -14.800 11.006 1.00 86.75 498 ASP A N 1
ATOM 3801 C CA . ASP A 1 498 ? 5.744 -13.757 10.753 1.00 86.75 498 ASP A CA 1
ATOM 3802 C C . ASP A 1 498 ? 4.609 -14.203 9.808 1.00 86.75 498 ASP A C 1
ATOM 3804 O O . ASP A 1 498 ? 3.590 -13.523 9.744 1.00 86.75 498 ASP A O 1
ATOM 3808 N N . HIS A 1 499 ? 4.704 -15.323 9.093 1.00 89.88 499 HIS A N 1
ATOM 3809 C CA . HIS A 1 499 ? 3.597 -15.870 8.294 1.00 89.88 499 HIS A CA 1
ATOM 3810 C C . HIS A 1 499 ? 2.810 -16.964 9.026 1.00 89.88 499 HIS A C 1
ATOM 3812 O O . HIS A 1 499 ? 1.648 -17.203 8.695 1.00 89.88 499 HIS A O 1
ATOM 3818 N N . HIS A 1 500 ? 3.401 -17.587 10.048 1.00 89.31 500 HIS A N 1
ATOM 3819 C CA . HIS A 1 500 ? 2.761 -18.642 10.838 1.00 89.31 500 HIS A CA 1
ATOM 3820 C C . HIS A 1 500 ? 2.000 -18.099 12.048 1.00 89.31 500 HIS A C 1
ATOM 3822 O O . HIS A 1 500 ? 1.001 -18.683 12.472 1.00 89.31 500 HIS A O 1
ATOM 3828 N N . GLU A 1 501 ? 2.424 -16.958 12.592 1.00 90.19 501 GLU A N 1
ATOM 3829 C CA . GLU A 1 501 ? 1.682 -16.297 13.659 1.00 90.19 501 GLU A CA 1
ATOM 3830 C C . GLU A 1 501 ? 0.300 -15.826 13.170 1.00 90.19 501 GLU A C 1
ATOM 3832 O O . GLU A 1 501 ? 0.165 -15.225 12.102 1.00 90.19 501 GLU A O 1
ATOM 3837 N N . ARG A 1 502 ? -0.734 -16.003 13.994 1.00 91.94 502 ARG A N 1
ATOM 3838 C CA . ARG A 1 502 ? -2.088 -15.488 13.745 1.00 91.94 502 ARG A CA 1
ATOM 3839 C C . ARG A 1 502 ? -2.434 -14.451 14.812 1.00 91.94 502 ARG A C 1
ATOM 3841 O O . ARG A 1 502 ? -2.987 -14.810 15.848 1.00 91.94 502 ARG A O 1
ATOM 3848 N N . PRO A 1 503 ? -2.114 -13.155 14.604 1.00 91.94 503 PRO A N 1
ATOM 3849 C CA . PRO A 1 503 ? -2.347 -12.126 15.618 1.00 91.94 503 PRO A CA 1
ATOM 3850 C C . PRO A 1 503 ? -3.811 -12.041 16.046 1.00 91.94 503 PRO A C 1
ATOM 3852 O O . PRO A 1 503 ? -4.094 -11.693 17.186 1.00 91.94 503 PRO A O 1
ATOM 3855 N N . ILE A 1 504 ? -4.730 -12.372 15.133 1.00 95.75 504 ILE A N 1
ATOM 3856 C CA . ILE A 1 504 ? -6.171 -12.369 15.372 1.00 95.75 504 ILE A CA 1
ATOM 3857 C C . ILE A 1 504 ? -6.596 -13.329 16.497 1.00 95.75 504 ILE A C 1
ATOM 3859 O O . ILE A 1 504 ? -7.524 -13.007 17.234 1.00 95.75 504 ILE A O 1
ATOM 3863 N N . ASP A 1 505 ? -5.866 -14.429 16.712 1.00 95.19 505 ASP A N 1
ATOM 3864 C CA . ASP A 1 505 ? -6.200 -15.453 17.713 1.00 95.19 505 ASP A CA 1
ATOM 3865 C C . ASP A 1 505 ? -6.012 -14.948 19.159 1.00 95.19 505 ASP A C 1
ATOM 3867 O O . ASP A 1 505 ? -6.518 -15.548 20.104 1.00 95.19 505 ASP A O 1
ATOM 3871 N N . GLN A 1 506 ? -5.320 -13.818 19.348 1.00 94.75 506 GLN A N 1
ATOM 3872 C CA . GLN A 1 506 ? -5.099 -13.191 20.659 1.00 94.75 506 GLN A CA 1
ATOM 3873 C C . GLN A 1 506 ? -6.291 -12.348 21.140 1.00 94.75 506 GLN A C 1
ATOM 3875 O O . GLN A 1 506 ? -6.292 -11.882 22.280 1.00 94.75 506 GLN A O 1
ATOM 3880 N N . TYR A 1 507 ? -7.284 -12.120 20.278 1.00 96.56 507 TYR A N 1
ATOM 3881 C CA . TYR A 1 507 ? -8.427 -11.249 20.550 1.00 96.56 507 TYR A CA 1
ATOM 3882 C C . TYR A 1 507 ? -9.662 -12.048 20.962 1.00 96.56 507 TYR A C 1
ATOM 3884 O O . TYR A 1 507 ? -9.818 -13.211 20.594 1.00 96.56 507 TYR A O 1
ATOM 3892 N N . SER A 1 508 ? -10.585 -11.414 21.686 1.00 97.00 508 SER A N 1
ATOM 3893 C CA . SER A 1 508 ? -11.885 -12.026 21.988 1.00 97.00 508 SER A CA 1
ATOM 3894 C C . SER A 1 508 ? -12.664 -12.408 20.719 1.00 97.00 508 SER A C 1
ATOM 3896 O O . SER A 1 508 ? -12.634 -11.687 19.722 1.00 97.00 508 SER A O 1
ATOM 3898 N N . ALA A 1 509 ? -13.424 -13.510 20.757 1.00 97.75 509 ALA A N 1
ATOM 3899 C CA . ALA A 1 509 ? -14.194 -13.996 19.603 1.00 97.75 509 ALA A CA 1
ATOM 3900 C C . ALA A 1 509 ? -15.123 -12.919 19.001 1.00 97.75 509 ALA A C 1
ATOM 3902 O O . ALA A 1 509 ? -15.235 -12.797 17.783 1.00 97.75 509 ALA A O 1
ATOM 3903 N N . VAL A 1 510 ? -15.728 -12.075 19.846 1.00 97.62 510 VAL A N 1
ATOM 3904 C CA . VAL A 1 510 ? -16.564 -10.941 19.412 1.00 97.62 510 VAL A CA 1
ATOM 3905 C C . VAL A 1 510 ? -15.749 -9.925 18.605 1.00 97.62 510 VAL A C 1
ATOM 3907 O O . VAL A 1 510 ? -16.196 -9.477 17.546 1.00 97.62 510 VAL A O 1
ATOM 3910 N N . ALA A 1 511 ? -14.543 -9.580 19.064 1.00 97.62 511 ALA A N 1
ATOM 3911 C CA . ALA A 1 511 ? -13.657 -8.680 18.339 1.00 97.62 511 ALA A CA 1
ATOM 3912 C C . ALA A 1 511 ? -13.162 -9.311 17.028 1.00 97.62 511 ALA A C 1
ATOM 3914 O O . ALA A 1 511 ? -13.168 -8.636 16.000 1.00 97.62 511 ALA A O 1
ATOM 3915 N N . GLN A 1 512 ? -12.821 -10.605 17.029 1.00 97.94 512 GLN A N 1
ATOM 3916 C CA . GLN A 1 512 ? -12.423 -11.334 15.819 1.00 97.94 512 GLN A CA 1
ATOM 3917 C C . GLN A 1 512 ? -13.517 -11.298 14.741 1.00 97.94 512 GLN A C 1
ATOM 3919 O O . GLN A 1 512 ? -13.242 -10.921 13.602 1.00 97.94 512 GLN A O 1
ATOM 3924 N N . VAL A 1 513 ? -14.769 -11.608 15.100 1.00 98.12 513 VAL A N 1
ATOM 3925 C CA . VAL A 1 513 ? -15.917 -11.567 14.174 1.00 98.12 513 VAL A CA 1
ATOM 3926 C C . VAL A 1 513 ? -16.176 -10.146 13.670 1.00 98.12 513 VAL A C 1
ATOM 3928 O O . VAL A 1 513 ? -16.401 -9.942 12.476 1.00 98.12 513 VAL A O 1
ATOM 3931 N N . SER A 1 514 ? -16.088 -9.150 14.553 1.00 98.19 514 SER A N 1
ATOM 3932 C CA . SER A 1 514 ? -16.265 -7.736 14.193 1.00 98.19 514 SER A CA 1
ATOM 3933 C C . SER A 1 514 ? -15.214 -7.274 13.177 1.00 98.19 514 SER A C 1
ATOM 3935 O O . SER A 1 514 ? -15.542 -6.674 12.151 1.00 98.19 514 SER A O 1
ATOM 3937 N N . MET A 1 515 ? -13.946 -7.604 13.433 1.00 98.19 515 MET A N 1
ATOM 3938 C CA . MET A 1 515 ? -12.823 -7.332 12.538 1.00 98.19 515 MET A CA 1
ATOM 3939 C C . MET A 1 515 ? -12.974 -8.073 11.201 1.00 98.19 515 MET A C 1
ATOM 3941 O O . MET A 1 515 ? -12.750 -7.485 10.139 1.00 98.19 515 MET A O 1
ATOM 3945 N N . PHE A 1 516 ? -13.392 -9.341 11.228 1.00 98.19 516 PHE A N 1
ATOM 3946 C CA . PHE A 1 516 ? -13.623 -10.143 10.027 1.00 98.19 516 PHE A CA 1
ATOM 3947 C C . PHE A 1 516 ? -14.723 -9.545 9.144 1.00 98.19 516 PHE A C 1
ATOM 3949 O O . PHE A 1 516 ? -14.519 -9.381 7.942 1.00 98.19 516 PHE A O 1
ATOM 3956 N N . LEU A 1 517 ? -15.853 -9.139 9.729 1.00 98.19 517 LEU A N 1
ATOM 3957 C CA . LEU A 1 517 ? -16.958 -8.517 8.998 1.00 98.19 517 LEU A CA 1
ATOM 3958 C C . LEU A 1 517 ? -16.503 -7.249 8.262 1.00 98.19 517 LEU A C 1
ATOM 3960 O O . LEU A 1 517 ? -16.756 -7.087 7.067 1.00 98.19 517 LEU A O 1
ATOM 3964 N N . VAL A 1 518 ? -15.775 -6.370 8.952 1.00 98.00 518 VAL A N 1
ATOM 3965 C CA . VAL A 1 518 ? -15.242 -5.137 8.354 1.00 98.00 518 VAL A CA 1
ATOM 3966 C C . VAL A 1 518 ? -14.222 -5.446 7.260 1.00 98.00 518 VAL A C 1
ATOM 3968 O O . VAL A 1 518 ? -14.214 -4.777 6.223 1.00 98.00 518 VAL A O 1
ATOM 3971 N N . THR A 1 519 ? -13.407 -6.484 7.449 1.00 97.50 519 THR A N 1
ATOM 3972 C CA . THR A 1 519 ? -12.446 -6.960 6.447 1.00 97.50 519 THR A CA 1
ATOM 3973 C C . THR A 1 519 ? -13.154 -7.446 5.188 1.00 97.50 519 THR A C 1
ATOM 3975 O O . THR A 1 519 ? -12.819 -6.996 4.095 1.00 97.50 519 THR A O 1
ATOM 3978 N N . VAL A 1 520 ? -14.180 -8.290 5.318 1.00 97.69 520 VAL A N 1
ATOM 3979 C CA . VAL A 1 520 ? -14.986 -8.782 4.190 1.00 97.69 520 VAL A CA 1
ATOM 3980 C C . VAL A 1 520 ? -15.635 -7.622 3.436 1.00 97.69 520 VAL A C 1
ATOM 3982 O O . VAL A 1 520 ? -15.520 -7.538 2.211 1.00 97.69 520 VAL A O 1
ATOM 3985 N N . CYS A 1 521 ? -16.258 -6.680 4.145 1.00 97.50 521 CYS A N 1
ATOM 3986 C CA . CYS A 1 521 ? -16.868 -5.513 3.513 1.00 97.50 521 CYS A CA 1
ATOM 3987 C C . CYS A 1 521 ? -15.830 -4.636 2.791 1.00 97.50 521 CYS A C 1
ATOM 3989 O O . CYS A 1 521 ? -16.068 -4.161 1.682 1.00 97.50 521 CYS A O 1
ATOM 3991 N N . THR A 1 522 ? -14.653 -4.435 3.378 1.00 95.69 522 THR A N 1
ATOM 3992 C CA . THR A 1 522 ? -13.623 -3.580 2.772 1.00 95.69 522 THR A CA 1
ATOM 3993 C C . THR A 1 522 ? -12.959 -4.264 1.574 1.00 95.69 522 THR A C 1
ATOM 3995 O O . THR A 1 522 ? -12.845 -3.665 0.508 1.00 95.69 522 THR A O 1
ATOM 3998 N N . VAL A 1 523 ? -12.544 -5.524 1.723 1.00 94.44 523 VAL A N 1
ATOM 3999 C CA . VAL A 1 523 ? -11.719 -6.244 0.739 1.00 94.44 523 VAL A CA 1
ATOM 4000 C C . VAL A 1 523 ? -12.563 -6.874 -0.366 1.00 94.44 523 VAL A C 1
ATOM 4002 O O . VAL A 1 523 ? -12.216 -6.760 -1.539 1.00 94.44 523 VAL A O 1
ATOM 4005 N N . ILE A 1 524 ? -13.673 -7.530 -0.016 1.00 94.81 524 ILE A N 1
ATOM 4006 C CA . ILE A 1 524 ? -14.486 -8.293 -0.976 1.00 94.81 524 ILE A CA 1
ATOM 4007 C C . ILE A 1 524 ? -15.562 -7.405 -1.598 1.00 94.81 524 ILE A C 1
ATOM 4009 O O . ILE A 1 524 ? -15.743 -7.409 -2.815 1.00 94.81 524 ILE A O 1
ATOM 4013 N N . VAL A 1 525 ? -16.274 -6.628 -0.776 1.00 95.81 525 VAL A N 1
ATOM 4014 C CA . VAL A 1 525 ? -17.344 -5.741 -1.271 1.00 95.81 525 VAL A CA 1
ATOM 4015 C C . VAL A 1 525 ? -16.769 -4.443 -1.857 1.00 95.81 525 VAL A C 1
ATOM 4017 O O . VAL A 1 525 ? -17.410 -3.805 -2.690 1.00 95.81 525 VAL A O 1
ATOM 4020 N N . GLY A 1 526 ? -15.537 -4.074 -1.491 1.00 93.44 526 GLY A N 1
ATOM 4021 C CA . GLY A 1 526 ? -14.884 -2.858 -1.978 1.00 93.44 526 GLY A CA 1
ATOM 4022 C C . GLY A 1 526 ? -15.393 -1.592 -1.289 1.00 93.44 526 GLY A C 1
ATOM 4023 O O . GLY A 1 526 ? -15.368 -0.509 -1.878 1.00 93.44 526 GLY A O 1
ATOM 4024 N N . VAL A 1 527 ? -15.888 -1.717 -0.055 1.00 94.50 527 VAL A N 1
ATOM 4025 C CA . VAL A 1 527 ? -16.273 -0.567 0.765 1.00 94.50 527 VAL A CA 1
ATOM 4026 C C . VAL A 1 527 ? -15.028 0.276 1.045 1.00 94.50 527 VAL A C 1
ATOM 4028 O O . VAL A 1 527 ? -13.962 -0.240 1.376 1.00 94.50 527 VAL A O 1
ATOM 4031 N N . ASN A 1 528 ? -15.143 1.596 0.895 1.00 95.06 528 ASN A N 1
ATOM 4032 C CA . ASN A 1 528 ? -14.016 2.487 1.153 1.00 95.06 528 ASN A CA 1
ATOM 4033 C C . ASN A 1 528 ? -13.608 2.470 2.643 1.00 95.06 528 ASN A C 1
ATOM 4035 O O . ASN A 1 528 ? -14.416 2.192 3.530 1.00 95.06 528 ASN A O 1
ATOM 4039 N N . ARG A 1 529 ? -12.348 2.819 2.936 1.00 93.38 529 ARG A N 1
ATOM 4040 C CA . ARG A 1 529 ? -11.806 2.786 4.310 1.00 93.38 529 ARG A CA 1
ATOM 4041 C C . ARG A 1 529 ? -12.592 3.656 5.295 1.00 93.38 529 ARG A C 1
ATOM 4043 O O . ARG A 1 529 ? -12.729 3.281 6.453 1.00 93.38 529 ARG A O 1
ATOM 4050 N N . SER A 1 530 ? -13.147 4.785 4.846 1.00 94.38 530 SER A N 1
ATOM 4051 C CA . SER A 1 530 ? -13.974 5.651 5.696 1.00 94.38 530 SER A CA 1
ATOM 4052 C C . SER A 1 530 ? -15.264 4.968 6.152 1.00 94.38 530 SER A C 1
ATOM 4054 O O . SER A 1 530 ? -15.631 5.066 7.318 1.00 94.38 530 SER A O 1
ATOM 4056 N N . ALA A 1 531 ? -15.927 4.229 5.264 1.00 95.25 531 ALA A N 1
ATOM 4057 C CA . ALA A 1 531 ? -17.114 3.460 5.605 1.00 95.25 531 ALA A CA 1
ATOM 4058 C C . ALA A 1 531 ? -16.748 2.220 6.438 1.00 95.25 531 ALA A C 1
ATOM 4060 O O . ALA A 1 531 ? -17.485 1.867 7.352 1.00 95.25 531 ALA A O 1
ATOM 4061 N N . GLY A 1 532 ? -15.574 1.621 6.211 1.00 96.50 532 GLY A N 1
ATOM 4062 C CA . GLY A 1 532 ? -15.004 0.611 7.108 1.00 96.50 532 GLY A CA 1
ATOM 4063 C C . GLY A 1 532 ? -14.803 1.114 8.541 1.00 96.50 532 GLY A C 1
ATOM 4064 O O . GLY A 1 532 ? -15.222 0.455 9.491 1.00 96.50 532 GLY A O 1
ATOM 4065 N N . ALA A 1 533 ? -14.243 2.315 8.706 1.00 96.19 533 ALA A N 1
ATOM 4066 C CA . ALA A 1 533 ? -14.078 2.950 10.013 1.00 96.19 533 ALA A CA 1
ATOM 4067 C C . ALA A 1 533 ? -15.432 3.269 10.667 1.00 96.19 533 ALA A C 1
ATOM 4069 O O . ALA A 1 533 ? -15.616 3.038 11.860 1.00 96.19 533 ALA A O 1
ATOM 4070 N N . PHE A 1 534 ? -16.406 3.729 9.876 1.00 97.50 534 PHE A N 1
ATOM 4071 C CA . PHE A 1 534 ? -17.778 3.918 10.345 1.00 97.50 534 PHE A CA 1
ATOM 4072 C C . PHE A 1 534 ? -18.414 2.605 10.832 1.00 97.50 534 PHE A C 1
ATOM 4074 O O . PHE A 1 534 ? -19.050 2.596 11.886 1.00 97.50 534 PHE A O 1
ATOM 4081 N N . MET A 1 535 ? -18.210 1.486 10.123 1.00 97.88 535 MET A N 1
ATOM 4082 C CA . MET A 1 535 ? -18.698 0.171 10.557 1.00 97.88 535 MET A CA 1
ATOM 4083 C C . MET A 1 535 ? -18.073 -0.256 11.891 1.00 97.88 535 MET A C 1
ATOM 4085 O O . MET A 1 535 ? -18.807 -0.669 12.784 1.00 97.88 535 MET A O 1
ATOM 4089 N N . LEU A 1 536 ? -16.755 -0.093 12.068 1.00 97.75 536 LEU A N 1
ATOM 4090 C CA . LEU A 1 536 ? -16.076 -0.381 13.343 1.00 97.75 536 LEU A CA 1
ATOM 4091 C C . LEU A 1 536 ? -16.651 0.451 14.497 1.00 97.75 536 LEU A C 1
ATOM 4093 O O . LEU A 1 536 ? -16.997 -0.097 15.543 1.00 97.75 536 LEU A O 1
ATOM 4097 N N . ALA A 1 537 ? -16.814 1.761 14.290 1.00 97.88 537 ALA A N 1
ATOM 4098 C CA . ALA A 1 537 ? -17.394 2.660 15.287 1.00 97.88 537 ALA A CA 1
ATOM 4099 C C . ALA A 1 537 ? -18.842 2.279 15.636 1.00 97.88 537 ALA A C 1
ATOM 4101 O O . ALA A 1 537 ? -19.229 2.289 16.806 1.00 97.88 537 ALA A O 1
ATOM 4102 N N . THR A 1 538 ? -19.631 1.892 14.632 1.00 98.25 538 THR A N 1
ATOM 4103 C CA . THR A 1 538 ? -21.020 1.452 14.810 1.00 98.25 538 THR A CA 1
ATOM 4104 C C . THR A 1 538 ? -21.086 0.161 15.620 1.00 98.25 538 THR A C 1
ATOM 4106 O O . THR A 1 538 ? -21.824 0.101 16.598 1.00 98.25 538 THR A O 1
ATOM 4109 N N . ILE A 1 539 ? -20.274 -0.846 15.280 1.00 98.06 539 ILE A N 1
ATOM 4110 C CA . ILE A 1 539 ? -20.208 -2.114 16.022 1.00 98.06 539 ILE A CA 1
ATOM 4111 C C . ILE A 1 539 ? -19.789 -1.868 17.479 1.00 98.06 539 ILE A C 1
ATOM 4113 O O . ILE A 1 539 ? -20.446 -2.355 18.397 1.00 98.06 539 ILE A O 1
ATOM 4117 N N . SER A 1 540 ? -18.751 -1.057 17.704 1.00 97.56 540 SER A N 1
ATOM 4118 C CA . SER A 1 540 ? -18.292 -0.691 19.051 1.00 97.56 540 SER A CA 1
ATOM 4119 C C . SER A 1 540 ? -19.385 0.025 19.860 1.00 97.56 540 SER A C 1
ATOM 4121 O O . SER A 1 540 ? -19.605 -0.285 21.034 1.00 97.56 540 SER A O 1
ATOM 4123 N N . THR A 1 541 ? -20.146 0.918 19.221 1.00 97.50 541 THR A N 1
ATOM 4124 C CA . THR A 1 541 ? -21.278 1.616 19.851 1.00 97.50 541 THR A CA 1
ATOM 4125 C C . THR A 1 541 ? -22.410 0.649 20.204 1.00 97.50 541 THR A C 1
ATOM 4127 O O . THR A 1 541 ? -22.911 0.685 21.326 1.00 97.50 541 THR A O 1
ATOM 4130 N N . ILE A 1 542 ? -22.787 -0.250 19.287 1.00 97.50 542 ILE A N 1
ATOM 4131 C CA . ILE A 1 542 ? -23.829 -1.262 19.522 1.00 97.50 542 ILE A CA 1
ATOM 4132 C C . ILE A 1 542 ? -23.445 -2.165 20.696 1.00 97.50 542 ILE A C 1
ATOM 4134 O O . ILE A 1 542 ? -24.266 -2.383 21.584 1.00 97.50 542 ILE A O 1
ATOM 4138 N N . LEU A 1 543 ? -22.199 -2.642 20.747 1.00 96.50 543 LEU A N 1
ATOM 4139 C CA . LEU A 1 543 ? -21.716 -3.474 21.851 1.00 96.50 543 LEU A CA 1
ATOM 4140 C C . LEU A 1 543 ? -21.704 -2.710 23.179 1.00 96.50 543 LEU A C 1
ATOM 4142 O O . LEU A 1 543 ? -22.137 -3.243 24.197 1.00 96.50 543 LEU A O 1
ATOM 4146 N N . THR A 1 544 ? -21.287 -1.442 23.167 1.00 96.19 544 THR A N 1
ATOM 4147 C CA . THR A 1 544 ? -21.322 -0.579 24.359 1.00 96.19 544 THR A CA 1
ATOM 4148 C C . THR A 1 544 ? -22.748 -0.421 24.891 1.00 96.19 544 THR A C 1
ATOM 4150 O O . THR A 1 544 ? -22.989 -0.565 26.093 1.00 96.19 544 THR A O 1
ATOM 4153 N N . LEU A 1 545 ? -23.719 -0.177 24.006 1.00 96.38 545 LEU A N 1
ATOM 4154 C CA . LEU A 1 545 ? -25.133 -0.096 24.376 1.00 96.38 545 LEU A CA 1
ATOM 4155 C C . LEU A 1 545 ? -25.649 -1.442 24.903 1.00 96.38 545 LEU A C 1
ATOM 4157 O O . LEU A 1 545 ? -26.236 -1.491 25.979 1.00 96.38 545 LEU A O 1
ATOM 4161 N N . ALA A 1 546 ? -25.366 -2.547 24.212 1.00 95.56 546 ALA A N 1
ATOM 4162 C CA . ALA A 1 546 ? -25.789 -3.885 24.626 1.00 95.56 546 ALA A CA 1
ATOM 4163 C C . ALA A 1 546 ? -25.262 -4.270 26.022 1.00 95.56 546 ALA A C 1
ATOM 4165 O O . ALA A 1 546 ? -25.999 -4.825 26.844 1.00 95.56 546 ALA A O 1
ATOM 4166 N N . PHE A 1 547 ? -24.003 -3.936 26.318 1.00 95.12 547 PHE A N 1
ATOM 4167 C CA . PHE A 1 547 ? -23.398 -4.207 27.620 1.00 95.12 547 PHE A CA 1
ATOM 4168 C C . PHE A 1 547 ? -23.946 -3.315 28.739 1.00 95.12 547 PHE A C 1
ATOM 4170 O O . PHE A 1 547 ? -24.091 -3.788 29.866 1.00 95.12 547 PHE A O 1
ATOM 4177 N N . THR A 1 548 ? -24.299 -2.062 28.442 1.00 95.12 548 THR A N 1
ATOM 4178 C CA . THR A 1 548 ? -24.841 -1.117 29.438 1.00 95.12 548 THR A CA 1
ATOM 4179 C C . THR A 1 548 ? -26.340 -1.283 29.693 1.00 95.12 548 THR A C 1
ATOM 4181 O O . THR A 1 548 ? -26.817 -0.943 30.777 1.00 95.12 548 THR A O 1
ATOM 4184 N N . LEU A 1 549 ? -27.092 -1.873 28.758 1.00 94.12 549 LEU A N 1
ATOM 4185 C CA . LEU A 1 549 ? -28.513 -2.189 28.957 1.00 94.12 549 LEU A CA 1
ATOM 4186 C C . LEU A 1 549 ? -28.750 -3.136 30.149 1.00 94.12 549 LEU A C 1
ATOM 4188 O O . LEU A 1 549 ? -29.770 -3.028 30.824 1.00 94.12 549 LEU A O 1
ATOM 4192 N N . HIS A 1 550 ? -27.790 -4.013 30.461 1.00 82.75 550 HIS A N 1
ATOM 4193 C CA . HIS A 1 550 ? -27.901 -5.013 31.531 1.00 82.75 550 HIS A CA 1
ATOM 4194 C C . HIS A 1 550 ? -27.306 -4.563 32.883 1.00 82.75 550 HIS A C 1
ATOM 4196 O O . HIS A 1 550 ? -27.312 -5.327 33.850 1.00 82.75 550 HIS A O 1
ATOM 4202 N N . GLY A 1 551 ? -26.793 -3.332 32.984 1.00 79.69 551 GLY A N 1
ATOM 4203 C CA . GLY A 1 551 ? -26.196 -2.790 34.206 1.00 79.69 551 GLY A CA 1
ATOM 4204 C C . GLY A 1 551 ? -25.452 -1.478 33.954 1.00 79.69 551 GLY A C 1
ATOM 4205 O O . GLY A 1 551 ? -24.869 -1.274 32.898 1.00 79.69 551 GLY A O 1
ATOM 4206 N N . ARG A 1 552 ? -25.441 -0.563 34.935 1.00 84.81 552 ARG A N 1
ATOM 4207 C CA . ARG A 1 552 ? -24.861 0.788 34.753 1.00 84.81 552 ARG A CA 1
ATOM 4208 C C . ARG A 1 552 ? -23.335 0.818 34.583 1.00 84.81 552 ARG A C 1
ATOM 4210 O O . ARG A 1 552 ? -22.800 1.889 34.319 1.00 84.81 552 ARG A O 1
ATOM 4217 N N . GLN A 1 553 ? -22.637 -0.300 34.778 1.00 92.06 553 GLN A N 1
ATOM 4218 C CA . GLN A 1 553 ? -21.182 -0.378 34.662 1.00 92.06 553 GLN A CA 1
ATOM 4219 C C . GLN A 1 553 ? -20.775 -1.589 33.829 1.00 92.06 553 GLN A C 1
ATOM 4221 O O . GLN A 1 553 ? -21.318 -2.682 34.004 1.00 92.06 553 GLN A O 1
ATOM 4226 N N . LEU A 1 554 ? -19.816 -1.368 32.931 1.00 93.81 554 LEU A N 1
ATOM 4227 C CA . LEU A 1 554 ? -19.200 -2.414 32.129 1.00 93.81 554 LEU A CA 1
ATOM 4228 C C . LEU A 1 554 ? -18.404 -3.346 33.047 1.00 93.81 554 LEU A C 1
ATOM 4230 O O . LEU A 1 554 ? -17.669 -2.904 33.928 1.00 93.81 554 LEU A O 1
ATOM 4234 N N . LYS A 1 555 ? -18.545 -4.655 32.846 1.00 94.50 555 LYS A N 1
ATOM 4235 C CA . LYS A 1 555 ? -17.644 -5.632 33.465 1.00 94.50 555 LYS A CA 1
ATOM 4236 C C . LYS A 1 555 ? -16.266 -5.523 32.811 1.00 94.50 555 LYS A C 1
ATOM 4238 O O . LYS A 1 555 ? -16.174 -5.249 31.618 1.00 94.50 555 LYS A O 1
ATOM 4243 N N . GLN A 1 556 ? -15.207 -5.847 33.550 1.00 94.75 556 GLN A N 1
ATOM 4244 C CA . GLN A 1 556 ? -13.830 -5.802 33.039 1.00 94.75 556 GLN A CA 1
ATOM 4245 C C . GLN A 1 556 ? -13.642 -6.588 31.725 1.00 94.75 556 GLN A C 1
ATOM 4247 O O . GLN A 1 556 ? -12.925 -6.143 30.832 1.00 94.75 556 GLN A O 1
ATOM 4252 N N . ASP A 1 557 ? -14.313 -7.734 31.573 1.00 94.75 557 ASP A N 1
ATOM 4253 C CA . ASP A 1 557 ? -14.246 -8.523 30.337 1.00 94.75 557 ASP A CA 1
ATOM 4254 C C . ASP A 1 557 ? -14.932 -7.820 29.155 1.00 94.75 557 ASP A C 1
ATOM 4256 O O . ASP A 1 557 ? -14.451 -7.895 28.029 1.00 94.75 557 ASP A O 1
ATOM 4260 N N . GLN A 1 558 ? -16.017 -7.081 29.403 1.00 95.38 558 GLN A N 1
ATOM 4261 C CA . GLN A 1 558 ? -16.713 -6.288 28.382 1.00 95.38 558 GLN A CA 1
ATOM 4262 C C . GLN A 1 558 ? -15.869 -5.089 27.942 1.00 95.38 558 GLN A C 1
ATOM 4264 O O . GLN A 1 558 ? -15.779 -4.802 26.750 1.00 95.38 558 GLN A O 1
ATOM 4269 N N . GLU A 1 559 ? -15.206 -4.422 28.891 1.00 96.19 559 GLU A N 1
ATOM 4270 C CA . GLU A 1 559 ? -14.244 -3.359 28.587 1.00 96.19 559 GLU A CA 1
ATOM 4271 C C . GLU A 1 559 ? -13.078 -3.893 27.751 1.00 96.19 559 GLU A C 1
ATOM 4273 O O . GLU A 1 559 ? -12.665 -3.241 26.792 1.00 96.19 559 GLU A O 1
ATOM 4278 N N . ARG A 1 560 ? -12.589 -5.105 28.057 1.00 96.50 560 ARG A N 1
ATOM 4279 C CA . ARG A 1 560 ? -11.550 -5.772 27.262 1.00 96.50 560 ARG A CA 1
ATOM 4280 C C . ARG A 1 560 ? -12.023 -6.049 25.833 1.00 96.50 560 ARG A C 1
ATOM 4282 O O . ARG A 1 560 ? -11.309 -5.701 24.903 1.00 96.50 560 ARG A O 1
ATOM 4289 N N . VAL A 1 561 ? -13.230 -6.590 25.643 1.00 97.19 561 VAL A N 1
ATOM 4290 C CA . VAL A 1 561 ? -13.804 -6.831 24.301 1.00 97.19 561 VAL A CA 1
ATOM 4291 C C . VAL A 1 561 ? -13.919 -5.534 23.494 1.00 97.19 561 VAL A C 1
ATOM 4293 O O . VAL A 1 561 ? -13.606 -5.521 22.307 1.00 97.19 561 VAL A O 1
ATOM 4296 N N . LEU A 1 562 ? -14.348 -4.432 24.117 1.00 97.56 562 LEU A N 1
ATOM 4297 C CA . LEU A 1 562 ? -14.437 -3.136 23.436 1.00 97.56 562 LEU A CA 1
ATOM 4298 C C . LEU A 1 562 ? -13.054 -2.572 23.087 1.00 97.56 562 LEU A C 1
ATOM 4300 O O . LEU A 1 562 ? -12.889 -2.012 22.006 1.00 97.56 562 LEU A O 1
ATOM 4304 N N . ALA A 1 563 ? -12.068 -2.738 23.972 1.00 96.44 563 ALA A N 1
ATOM 4305 C CA . ALA A 1 563 ? -10.688 -2.314 23.739 1.00 96.44 563 ALA A CA 1
ATOM 4306 C C . ALA A 1 563 ? -9.975 -3.146 22.656 1.00 96.44 563 ALA A C 1
ATOM 4308 O O . ALA A 1 563 ? -9.072 -2.641 21.989 1.00 96.44 563 ALA A O 1
ATOM 4309 N N . ASP A 1 564 ? -10.390 -4.400 22.474 1.00 97.31 564 ASP A N 1
ATOM 4310 C CA . ASP A 1 564 ? -9.874 -5.310 21.453 1.00 97.31 564 ASP A CA 1
ATOM 4311 C C . ASP A 1 564 ? -10.282 -4.902 20.027 1.00 97.31 564 ASP A C 1
ATOM 4313 O O . ASP A 1 564 ? -9.585 -5.249 19.073 1.00 97.31 564 ASP A O 1
ATOM 4317 N N . ILE A 1 565 ? -11.399 -4.182 19.858 1.00 97.56 565 ILE A N 1
ATOM 4318 C CA . ILE A 1 565 ? -11.901 -3.762 18.543 1.00 97.56 565 ILE A CA 1
ATOM 4319 C C . ILE A 1 565 ? -11.114 -2.533 18.066 1.00 97.56 565 ILE A C 1
ATOM 4321 O O . ILE A 1 565 ? -11.215 -1.463 18.673 1.00 97.56 565 ILE A O 1
ATOM 4325 N N . PRO A 1 566 ? -10.363 -2.622 16.953 1.00 97.25 566 PRO A N 1
ATOM 4326 C CA . PRO A 1 566 ? -9.610 -1.484 16.456 1.00 97.25 566 PRO A CA 1
ATOM 4327 C C . PRO A 1 566 ? -10.517 -0.354 15.969 1.00 97.25 566 PRO A C 1
ATOM 4329 O O . PRO A 1 566 ? -11.588 -0.581 15.412 1.00 97.25 566 PRO A O 1
ATOM 4332 N N . SER A 1 567 ? -10.038 0.881 16.090 1.00 95.19 567 SER A N 1
ATOM 4333 C CA . SER A 1 567 ? -10.744 2.070 15.598 1.00 95.19 567 SER A CA 1
ATOM 4334 C C . SER A 1 567 ? -10.515 2.356 14.110 1.00 95.19 567 SER A C 1
ATOM 4336 O O . SER A 1 567 ? -11.204 3.195 13.531 1.00 95.19 567 SER A O 1
ATOM 4338 N N . THR A 1 568 ? -9.546 1.687 13.475 1.00 96.69 568 THR A N 1
ATOM 4339 C CA . THR A 1 568 ? -9.167 1.930 12.076 1.00 96.69 568 THR A CA 1
ATOM 4340 C C . THR A 1 568 ? -9.116 0.638 11.273 1.00 96.69 568 THR A C 1
ATOM 4342 O O . THR A 1 568 ? -8.671 -0.401 11.760 1.00 96.69 568 THR A O 1
ATOM 4345 N N . VAL A 1 569 ? -9.532 0.726 10.007 1.00 96.94 569 VAL A N 1
ATOM 4346 C CA . VAL A 1 569 ? -9.520 -0.400 9.060 1.00 96.94 569 VAL A CA 1
ATOM 4347 C C . VAL A 1 569 ? -8.104 -0.910 8.819 1.00 96.94 569 VAL A C 1
ATOM 4349 O O . VAL A 1 569 ? -7.905 -2.113 8.753 1.00 96.94 569 VAL A O 1
ATOM 4352 N N . ASP A 1 570 ? -7.115 -0.020 8.761 1.00 94.81 570 ASP A N 1
ATOM 4353 C CA . ASP A 1 570 ? -5.716 -0.403 8.540 1.00 94.81 570 ASP A CA 1
ATOM 4354 C C . ASP A 1 570 ? -5.191 -1.274 9.689 1.00 94.81 570 ASP A C 1
ATOM 4356 O O . ASP A 1 570 ? -4.515 -2.270 9.467 1.00 94.81 570 ASP A O 1
ATOM 4360 N N . THR A 1 571 ? -5.594 -0.985 10.933 1.00 95.44 571 THR A N 1
ATOM 4361 C CA . THR A 1 571 ? -5.249 -1.870 12.055 1.00 95.44 571 THR A CA 1
ATOM 4362 C C . THR A 1 571 ? -5.905 -3.238 11.889 1.00 95.44 571 THR A C 1
ATOM 4364 O O . THR A 1 571 ? -5.252 -4.249 12.120 1.00 95.44 571 THR A O 1
ATOM 4367 N N . VAL A 1 572 ? -7.171 -3.286 11.464 1.00 96.69 572 VAL A N 1
ATOM 4368 C CA . VAL A 1 572 ? -7.889 -4.545 11.213 1.00 96.69 572 VAL A CA 1
ATOM 4369 C C . VAL A 1 572 ? -7.195 -5.380 10.132 1.00 96.69 572 VAL A C 1
ATOM 4371 O O . VAL A 1 572 ? -6.922 -6.557 10.359 1.00 96.69 572 VAL A O 1
ATOM 4374 N N . LEU A 1 573 ? -6.860 -4.778 8.987 1.00 95.62 573 LEU A N 1
ATOM 4375 C CA . LEU A 1 573 ? -6.166 -5.459 7.889 1.00 95.62 573 LEU A CA 1
ATOM 4376 C C . LEU A 1 573 ? -4.790 -5.976 8.325 1.00 95.62 573 LEU A C 1
ATOM 4378 O O . LEU A 1 573 ? -4.437 -7.117 8.017 1.00 95.62 573 LEU A O 1
ATOM 4382 N N . SER A 1 574 ? -4.068 -5.196 9.131 1.00 93.25 574 SER A N 1
ATOM 4383 C CA . SER A 1 574 ? -2.795 -5.601 9.724 1.00 93.25 574 SER A CA 1
ATOM 4384 C C . SER A 1 574 ? -2.943 -6.807 10.662 1.00 93.25 574 SER A C 1
ATOM 4386 O O . SER A 1 574 ? -2.104 -7.708 10.631 1.00 93.25 574 SER A O 1
ATOM 4388 N N . LYS A 1 575 ? -4.031 -6.908 11.447 1.00 94.88 575 LYS A N 1
ATOM 4389 C CA . LYS A 1 575 ? -4.288 -8.085 12.309 1.00 94.88 575 LYS A CA 1
ATOM 4390 C C . LYS A 1 575 ? -4.561 -9.365 11.528 1.00 94.88 575 LYS A C 1
ATOM 4392 O O . LYS A 1 575 ? -4.172 -10.435 11.992 1.00 94.88 575 LYS A O 1
ATOM 4397 N N . PHE A 1 576 ? -5.158 -9.255 10.343 1.00 94.38 576 PHE A N 1
ATOM 4398 C CA . PHE A 1 576 ? -5.305 -10.373 9.408 1.00 94.38 576 PHE A CA 1
ATOM 4399 C C . PHE A 1 576 ? -4.083 -10.588 8.507 1.00 94.38 576 PHE A C 1
ATOM 4401 O O . PHE A 1 576 ? -4.121 -11.473 7.656 1.00 94.38 576 PHE A O 1
ATOM 4408 N N . LYS A 1 577 ? -3.013 -9.793 8.666 1.00 91.50 577 LYS A N 1
ATOM 4409 C CA . LYS A 1 577 ? -1.824 -9.814 7.796 1.00 91.50 577 LYS A CA 1
ATOM 4410 C C . LYS A 1 577 ? -2.172 -9.663 6.309 1.00 91.50 577 LYS A C 1
ATOM 4412 O O . LYS A 1 577 ? -1.523 -10.237 5.442 1.00 91.50 577 LYS A O 1
ATOM 4417 N N . LEU A 1 578 ? -3.213 -8.882 6.014 1.00 91.25 578 LEU A N 1
ATOM 4418 C CA . LEU A 1 578 ? -3.620 -8.557 4.643 1.00 91.25 578 LEU A CA 1
ATOM 4419 C C . LEU A 1 578 ? -2.855 -7.354 4.086 1.00 91.25 578 LEU A C 1
ATOM 4421 O O . LEU A 1 578 ? -2.787 -7.170 2.870 1.00 91.25 578 LEU A O 1
ATOM 4425 N N . ASP A 1 579 ? -2.245 -6.565 4.968 1.00 86.94 579 ASP A N 1
ATOM 4426 C CA . ASP A 1 579 ? -1.275 -5.544 4.601 1.00 86.94 579 ASP A CA 1
ATOM 4427 C C . ASP A 1 579 ? 0.064 -6.236 4.320 1.00 86.94 579 ASP A C 1
ATOM 4429 O O . ASP A 1 579 ? 0.907 -6.375 5.206 1.00 86.94 579 ASP A O 1
ATOM 4433 N N . GLY A 1 580 ? 0.240 -6.742 3.096 1.00 84.88 580 GLY A N 1
ATOM 4434 C CA . GLY A 1 580 ? 1.531 -7.293 2.674 1.00 84.88 580 GLY A CA 1
ATOM 4435 C C . GLY A 1 580 ? 2.646 -6.258 2.852 1.00 84.88 580 GLY A C 1
ATOM 4436 O O . GLY A 1 580 ? 2.390 -5.050 2.760 1.00 84.88 580 GLY A O 1
ATOM 4437 N N . ARG A 1 581 ? 3.891 -6.696 3.085 1.00 89.62 581 ARG A N 1
ATOM 4438 C CA . ARG A 1 581 ? 5.003 -5.746 3.206 1.00 89.62 581 ARG A CA 1
ATOM 4439 C C . ARG A 1 581 ? 5.211 -5.059 1.868 1.00 89.62 581 ARG A C 1
ATOM 4441 O O . ARG A 1 581 ? 5.535 -5.691 0.863 1.00 89.62 581 ARG A O 1
ATOM 4448 N N . VAL A 1 582 ? 4.998 -3.751 1.848 1.00 92.94 582 VAL A N 1
ATOM 4449 C CA . VAL A 1 582 ? 5.176 -2.930 0.655 1.00 92.94 582 VAL A CA 1
ATOM 4450 C C . VAL A 1 582 ? 6.202 -1.847 0.912 1.00 92.94 582 VAL A C 1
ATOM 4452 O O . VAL A 1 582 ? 6.168 -1.155 1.927 1.00 92.94 582 VAL A O 1
ATOM 4455 N N . THR A 1 583 ? 7.080 -1.660 -0.061 1.00 93.50 583 THR A N 1
ATOM 4456 C CA . THR A 1 583 ? 7.987 -0.523 -0.113 1.00 93.50 583 THR A CA 1
ATOM 4457 C C . THR A 1 583 ? 7.395 0.485 -1.086 1.00 93.50 583 THR A C 1
ATOM 4459 O O . THR A 1 583 ? 7.110 0.175 -2.246 1.00 93.50 583 THR A O 1
ATOM 4462 N N . THR A 1 584 ? 7.165 1.705 -0.606 1.00 95.50 584 THR A N 1
ATOM 4463 C CA . THR A 1 584 ? 6.707 2.803 -1.462 1.00 95.50 584 THR A CA 1
ATOM 4464 C C . THR A 1 584 ? 7.924 3.510 -2.034 1.00 95.50 584 THR A C 1
ATOM 4466 O O . THR A 1 584 ? 8.750 4.017 -1.289 1.00 95.50 584 THR A O 1
ATOM 4469 N N . TYR A 1 585 ? 8.036 3.550 -3.356 1.00 97.50 585 TYR A N 1
ATOM 4470 C CA . TYR A 1 585 ? 9.102 4.236 -4.073 1.00 97.50 585 TYR A CA 1
ATOM 4471 C C . TYR A 1 585 ? 8.609 5.583 -4.604 1.00 97.50 585 TYR A C 1
ATOM 4473 O O . TYR A 1 585 ? 7.457 5.709 -5.031 1.00 97.50 585 TYR A O 1
ATOM 4481 N N . ALA A 1 586 ? 9.495 6.577 -4.660 1.00 98.12 586 ALA A N 1
ATOM 4482 C CA . ALA A 1 586 ? 9.233 7.816 -5.386 1.00 98.12 586 ALA A CA 1
ATOM 4483 C C . ALA A 1 586 ? 9.533 7.618 -6.878 1.00 98.12 586 ALA A C 1
ATOM 4485 O O . ALA A 1 586 ? 10.555 7.040 -7.241 1.00 98.12 586 ALA A O 1
ATOM 4486 N N . THR A 1 587 ? 8.657 8.099 -7.759 1.00 98.31 587 THR A N 1
ATOM 4487 C CA . THR A 1 587 ? 8.831 7.998 -9.216 1.00 98.31 587 THR A CA 1
ATOM 4488 C C . THR A 1 587 ? 8.903 9.381 -9.846 1.00 98.31 587 THR A C 1
ATOM 4490 O O . THR A 1 587 ? 8.016 10.208 -9.651 1.00 98.31 587 THR A O 1
ATOM 4493 N N . CYS A 1 588 ? 9.921 9.628 -10.667 1.00 98.00 588 CYS A N 1
ATOM 4494 C CA . CYS A 1 588 ? 10.047 10.884 -11.400 1.00 98.00 588 CYS A CA 1
ATOM 4495 C C . CYS A 1 588 ? 8.909 11.072 -12.420 1.00 98.00 588 CYS A C 1
ATOM 4497 O O . CYS A 1 588 ? 8.609 10.171 -13.213 1.00 98.00 588 CYS A O 1
ATOM 4499 N N . SER A 1 589 ? 8.288 12.255 -12.439 1.00 96.94 589 SER A N 1
ATOM 4500 C CA . SER A 1 589 ? 7.234 12.593 -13.406 1.00 96.94 589 SER A CA 1
ATOM 4501 C C . SER A 1 589 ? 7.754 12.701 -14.841 1.00 96.94 589 SER A C 1
ATOM 4503 O O . SER A 1 589 ? 7.021 12.350 -15.761 1.00 96.94 589 SER A O 1
ATOM 4505 N N . GLU A 1 590 ? 9.009 13.128 -15.020 1.00 96.69 590 GLU A N 1
ATOM 4506 C CA . GLU A 1 590 ? 9.610 13.405 -16.332 1.00 96.69 590 GLU A CA 1
ATOM 4507 C C . GLU A 1 590 ? 10.296 12.178 -16.949 1.00 96.69 590 GLU A C 1
ATOM 4509 O O . GLU A 1 590 ? 10.019 11.821 -18.089 1.00 96.69 590 GLU A O 1
ATOM 4514 N N . CYS A 1 591 ? 11.193 11.513 -16.207 1.00 96.19 591 CYS A N 1
ATOM 4515 C CA . CYS A 1 591 ? 11.985 10.389 -16.734 1.00 96.19 591 CYS A CA 1
ATOM 4516 C C . CYS A 1 591 ? 11.581 9.009 -16.196 1.00 96.19 591 CYS A C 1
ATOM 4518 O O . CYS A 1 591 ? 12.156 8.010 -16.616 1.00 96.19 591 CYS A O 1
ATOM 4520 N N . HIS A 1 592 ? 10.624 8.940 -15.264 1.00 96.75 592 HIS A N 1
ATOM 4521 C CA . HIS A 1 592 ? 10.141 7.695 -14.644 1.00 96.75 592 HIS A CA 1
ATOM 4522 C C . HIS A 1 592 ? 11.189 6.870 -13.881 1.00 96.75 592 HIS A C 1
ATOM 4524 O O . HIS A 1 592 ? 10.930 5.718 -13.546 1.00 96.75 592 HIS A O 1
ATOM 4530 N N . ALA A 1 593 ? 12.340 7.461 -13.546 1.00 97.25 593 ALA A N 1
ATOM 4531 C CA . ALA A 1 593 ? 13.278 6.860 -12.606 1.00 97.25 593 ALA A CA 1
ATOM 4532 C C . ALA A 1 593 ? 12.611 6.636 -11.239 1.00 97.25 593 ALA A C 1
ATOM 4534 O O . ALA A 1 593 ? 11.856 7.492 -10.765 1.00 97.25 593 ALA A O 1
ATOM 4535 N N . ILE A 1 594 ? 12.906 5.489 -10.630 1.00 97.81 594 ILE A N 1
ATOM 4536 C CA . ILE A 1 594 ? 12.325 5.020 -9.371 1.00 97.81 594 ILE A CA 1
ATOM 4537 C C . ILE A 1 594 ? 13.386 5.140 -8.271 1.00 97.81 594 ILE A C 1
ATOM 4539 O O . ILE A 1 594 ? 14.536 4.758 -8.479 1.00 97.81 594 ILE A O 1
ATOM 4543 N N . TYR A 1 595 ? 12.999 5.667 -7.112 1.00 97.75 595 TYR A N 1
ATOM 4544 C CA . TYR A 1 595 ? 13.875 5.905 -5.966 1.00 97.75 595 TYR A CA 1
ATOM 4545 C C . TYR A 1 595 ? 13.336 5.184 -4.741 1.00 97.75 595 TYR A C 1
ATOM 4547 O O . TYR A 1 595 ? 12.183 5.392 -4.353 1.00 97.75 595 TYR A O 1
ATOM 4555 N N . ALA A 1 596 ? 14.175 4.335 -4.149 1.00 96.44 596 ALA A N 1
ATOM 4556 C CA . ALA A 1 596 ? 13.869 3.663 -2.895 1.00 96.44 596 ALA A CA 1
ATOM 4557 C C . ALA A 1 596 ? 13.756 4.684 -1.751 1.00 96.44 596 ALA A C 1
ATOM 4559 O O . ALA A 1 596 ? 14.464 5.697 -1.778 1.00 96.44 596 ALA A O 1
ATOM 4560 N N . PRO A 1 597 ? 12.883 4.438 -0.761 1.00 96.94 597 PRO A N 1
ATOM 4561 C CA . PRO A 1 597 ? 12.874 5.229 0.457 1.00 96.94 597 PRO A CA 1
ATOM 4562 C C . PRO A 1 597 ? 14.166 4.989 1.242 1.00 96.94 597 PRO A C 1
ATOM 4564 O O . PRO A 1 597 ? 14.680 3.872 1.294 1.00 96.94 597 PRO A O 1
ATOM 4567 N N . HIS A 1 598 ? 14.667 6.037 1.881 1.00 94.19 598 HIS A N 1
ATOM 4568 C CA . HIS A 1 598 ? 15.678 5.949 2.924 1.00 94.19 598 HIS A CA 1
ATOM 4569 C C . HIS A 1 598 ? 15.020 6.285 4.263 1.00 94.19 598 HIS A C 1
ATOM 4571 O O . HIS A 1 598 ? 14.158 7.154 4.316 1.00 94.19 598 HIS A O 1
ATOM 4577 N N . TYR A 1 599 ? 15.401 5.607 5.338 1.00 89.75 599 TYR A N 1
ATOM 4578 C CA . TYR A 1 599 ? 14.846 5.855 6.667 1.00 89.75 599 TYR A CA 1
ATOM 4579 C C . TYR A 1 599 ? 15.955 6.416 7.545 1.00 89.75 599 TYR A C 1
ATOM 4581 O O . TYR A 1 599 ? 16.989 5.772 7.711 1.00 89.75 599 TYR A O 1
ATOM 4589 N N . GLU A 1 600 ? 15.754 7.621 8.077 1.00 88.00 600 GLU A N 1
ATOM 4590 C CA . GLU A 1 600 ? 16.683 8.191 9.052 1.00 88.00 600 GLU A CA 1
ATOM 4591 C C . GLU A 1 600 ? 16.675 7.356 10.338 1.00 88.00 600 GLU A C 1
ATOM 4593 O O . GLU A 1 600 ? 15.655 6.781 10.725 1.00 88.00 600 GLU A O 1
ATOM 4598 N N . GLU A 1 601 ? 17.815 7.287 11.020 1.00 77.56 601 GLU A N 1
ATOM 4599 C CA . GLU A 1 601 ? 17.975 6.473 12.224 1.00 77.56 601 GLU A CA 1
ATOM 4600 C C . GLU A 1 601 ? 16.933 6.821 13.298 1.00 77.56 601 GLU A C 1
ATOM 4602 O O . GLU A 1 601 ? 16.877 7.938 13.815 1.00 77.56 601 GLU A O 1
ATOM 4607 N N . GLY A 1 602 ? 16.106 5.835 13.655 1.00 76.12 602 GLY A N 1
ATOM 4608 C CA . GLY A 1 602 ? 15.043 5.987 14.651 1.00 76.12 602 GLY A CA 1
ATOM 4609 C C . GLY A 1 602 ? 13.752 6.622 14.125 1.00 76.12 602 GLY A C 1
ATOM 4610 O O . GLY A 1 602 ? 12.776 6.685 14.874 1.00 76.12 602 GLY A O 1
ATOM 4611 N N . SER A 1 603 ? 13.711 7.039 12.857 1.00 82.00 603 SER A N 1
ATOM 4612 C CA . SER A 1 603 ? 12.489 7.483 12.193 1.00 82.00 603 SER A CA 1
ATOM 4613 C C . SER A 1 603 ? 11.783 6.314 11.503 1.00 82.00 603 SER A C 1
ATOM 4615 O O . SER A 1 603 ? 12.414 5.452 10.893 1.00 82.00 603 SER A O 1
ATOM 4617 N N . ALA A 1 604 ? 10.453 6.282 11.596 1.00 81.25 604 ALA A N 1
ATOM 4618 C CA . ALA A 1 604 ? 9.619 5.402 10.775 1.00 81.25 604 ALA A CA 1
ATOM 4619 C C . ALA A 1 604 ? 9.232 6.062 9.439 1.00 81.25 604 ALA A C 1
ATOM 4621 O O . ALA A 1 604 ? 8.657 5.408 8.566 1.00 81.25 604 ALA A O 1
ATOM 4622 N N . ASP A 1 605 ? 9.536 7.352 9.283 1.00 88.06 605 ASP A N 1
ATOM 4623 C CA . ASP A 1 605 ? 9.150 8.132 8.120 1.00 88.06 605 ASP A CA 1
ATOM 4624 C C . ASP A 1 605 ? 10.142 7.916 6.978 1.00 88.06 605 ASP A C 1
ATOM 4626 O O . ASP A 1 605 ? 11.358 8.045 7.132 1.00 88.06 605 ASP A O 1
ATOM 4630 N N . ALA A 1 606 ? 9.598 7.582 5.810 1.00 93.62 606 ALA A N 1
ATOM 4631 C CA . ALA A 1 606 ? 10.372 7.416 4.593 1.00 93.62 606 ALA A CA 1
ATOM 4632 C C . ALA A 1 606 ? 10.820 8.779 4.048 1.00 93.62 606 ALA A C 1
ATOM 4634 O O . ALA A 1 606 ? 9.997 9.643 3.741 1.00 93.62 606 ALA A O 1
ATOM 4635 N N . VAL A 1 607 ? 12.125 8.936 3.862 1.00 95.75 607 VAL A N 1
ATOM 4636 C CA . VAL A 1 607 ? 12.767 10.093 3.241 1.00 95.75 607 VAL A CA 1
ATOM 4637 C C . VAL A 1 607 ? 13.137 9.749 1.802 1.00 95.75 607 VAL A C 1
ATOM 4639 O O . VAL A 1 607 ? 13.680 8.685 1.508 1.00 95.75 607 VAL A O 1
ATOM 4642 N N . TYR A 1 608 ? 12.859 10.674 0.887 1.00 96.81 608 TYR A N 1
ATOM 4643 C CA . TYR A 1 608 ? 13.198 10.545 -0.528 1.00 96.81 608 TYR A CA 1
ATOM 4644 C C . TYR A 1 608 ? 14.033 11.750 -0.972 1.00 96.81 608 TYR A C 1
ATOM 4646 O O . TYR A 1 608 ? 13.883 12.839 -0.407 1.00 96.81 608 TYR A O 1
ATOM 4654 N N . PRO A 1 609 ? 14.877 11.615 -2.011 1.00 97.25 609 PRO A N 1
ATOM 4655 C CA . PRO A 1 609 ? 15.551 12.764 -2.601 1.00 97.25 609 PRO A CA 1
ATOM 4656 C C . PRO A 1 609 ? 14.525 13.796 -3.078 1.00 97.25 609 PRO A C 1
ATOM 4658 O O . PRO A 1 609 ? 13.542 13.432 -3.715 1.00 97.25 609 PRO A O 1
ATOM 4661 N N . ALA A 1 610 ? 14.758 15.084 -2.821 1.00 97.38 610 ALA A N 1
ATOM 4662 C CA . ALA A 1 610 ? 13.827 16.135 -3.244 1.00 97.38 610 ALA A CA 1
ATOM 4663 C C . ALA A 1 610 ? 13.768 16.306 -4.775 1.00 97.38 610 ALA A C 1
ATOM 4665 O O . ALA A 1 610 ? 12.740 16.700 -5.327 1.00 97.38 610 ALA A O 1
ATOM 4666 N N . ILE A 1 611 ? 14.869 15.995 -5.467 1.00 98.12 611 ILE A N 1
ATOM 4667 C CA . ILE A 1 611 ? 15.017 16.124 -6.920 1.00 98.12 611 ILE A CA 1
ATOM 4668 C C . ILE A 1 611 ? 15.556 14.836 -7.545 1.00 98.12 611 ILE A C 1
ATOM 4670 O O . ILE A 1 611 ? 16.321 14.090 -6.936 1.00 98.12 611 ILE A O 1
ATOM 4674 N N . CYS A 1 612 ? 15.183 14.599 -8.797 1.00 98.25 612 CYS A N 1
ATOM 4675 C CA . CYS A 1 612 ? 15.591 13.446 -9.583 1.00 98.25 612 CYS A CA 1
ATOM 4676 C C . CYS A 1 612 ? 17.060 13.558 -10.022 1.00 98.25 612 CYS A C 1
ATOM 4678 O O . CYS A 1 612 ? 17.414 14.428 -10.820 1.00 98.25 612 CYS A O 1
ATOM 4680 N N . THR A 1 613 ? 17.902 12.630 -9.568 1.00 97.88 613 THR A N 1
ATOM 4681 C CA . THR A 1 613 ? 19.340 12.559 -9.889 1.00 97.88 613 THR A CA 1
ATOM 4682 C C . THR A 1 613 ? 19.671 11.645 -11.072 1.00 97.88 613 THR A C 1
ATOM 4684 O O . THR A 1 613 ? 20.813 11.611 -11.526 1.00 97.88 613 THR A O 1
ATOM 4687 N N . SER A 1 614 ? 18.679 10.926 -11.604 1.00 97.25 614 SER A N 1
ATOM 4688 C CA . SER A 1 614 ? 18.832 10.051 -12.766 1.00 97.25 614 SER A CA 1
ATOM 4689 C C . SER A 1 614 ? 19.341 10.825 -13.982 1.00 97.25 614 SER A C 1
ATOM 4691 O O . SER A 1 614 ? 18.852 11.917 -14.300 1.00 97.25 614 SER A O 1
ATOM 4693 N N . LYS A 1 615 ? 20.332 10.235 -14.652 1.00 97.44 615 LYS A N 1
ATOM 4694 C CA . LYS A 1 615 ? 20.862 10.694 -15.933 1.00 97.44 615 LYS A CA 1
ATOM 4695 C C . LYS A 1 615 ? 20.127 9.964 -17.045 1.00 97.44 615 LYS A C 1
ATOM 4697 O O . LYS A 1 615 ? 19.983 8.742 -17.007 1.00 97.44 615 LYS A O 1
ATOM 4702 N N . THR A 1 616 ? 19.652 10.714 -18.030 1.00 90.50 616 THR A N 1
ATOM 4703 C CA . THR A 1 616 ? 19.019 10.105 -19.203 1.00 90.50 616 THR A CA 1
ATOM 4704 C C . THR A 1 616 ? 20.075 9.384 -20.037 1.00 90.50 616 THR A C 1
ATOM 4706 O O . THR A 1 616 ? 21.210 9.841 -20.147 1.00 90.50 616 THR A O 1
ATOM 4709 N N . LEU A 1 617 ? 19.722 8.226 -20.600 1.00 89.25 617 LEU A N 1
ATOM 4710 C CA . LEU A 1 617 ? 20.658 7.419 -21.381 1.00 89.25 617 LEU A CA 1
ATOM 4711 C C . LEU A 1 617 ? 21.236 8.254 -22.538 1.00 89.25 617 LEU A C 1
ATOM 4713 O O . LEU A 1 617 ? 20.494 8.712 -23.403 1.00 89.25 617 LEU A O 1
ATOM 4717 N N . GLY A 1 618 ? 22.555 8.458 -22.539 1.00 90.12 618 GLY A N 1
ATOM 4718 C CA . GLY A 1 618 ? 23.255 9.264 -23.548 1.00 90.12 618 GLY A CA 1
ATOM 4719 C C . GLY A 1 618 ? 23.370 10.763 -23.241 1.00 90.12 618 GLY A C 1
ATOM 4720 O O . GLY A 1 618 ? 23.900 11.496 -24.071 1.00 90.12 618 GLY A O 1
ATOM 4721 N N . SER A 1 619 ? 22.917 11.225 -22.072 1.00 91.12 619 SER A N 1
ATOM 4722 C CA . SER A 1 619 ? 23.124 12.595 -21.598 1.00 91.12 619 SER A CA 1
ATOM 4723 C C . SER A 1 619 ? 23.821 12.598 -20.240 1.00 91.12 619 SER A C 1
ATOM 4725 O O . SER A 1 619 ? 23.401 11.913 -19.310 1.00 91.12 619 SER A O 1
ATOM 4727 N N . ASP A 1 620 ? 24.849 13.433 -20.093 1.00 94.69 620 ASP A N 1
ATOM 4728 C CA . ASP A 1 620 ? 25.467 13.698 -18.788 1.00 94.69 620 ASP A CA 1
ATOM 4729 C C . ASP A 1 620 ? 24.593 14.588 -17.887 1.00 94.69 620 ASP A C 1
ATOM 4731 O O . ASP A 1 620 ? 24.898 14.775 -16.705 1.00 94.69 620 ASP A O 1
ATOM 4735 N N . GLN A 1 621 ? 23.491 15.126 -18.422 1.00 95.94 621 GLN A N 1
ATOM 4736 C CA . GLN A 1 621 ? 22.578 15.993 -17.692 1.00 95.94 621 GLN A CA 1
ATOM 4737 C C . GLN A 1 621 ? 21.661 15.182 -16.765 1.00 95.94 621 GLN A C 1
ATOM 4739 O O . GLN A 1 621 ? 20.931 14.283 -17.194 1.00 95.94 621 GLN A O 1
ATOM 4744 N N . ILE A 1 622 ? 21.667 15.548 -15.481 1.00 97.50 622 ILE A N 1
ATOM 4745 C CA . ILE A 1 622 ? 20.697 15.064 -14.494 1.00 97.50 622 ILE A CA 1
ATOM 4746 C C . ILE A 1 622 ? 19.297 15.599 -14.816 1.00 97.50 622 ILE A C 1
ATOM 4748 O O . ILE A 1 622 ? 19.146 16.735 -15.264 1.00 97.50 622 ILE A O 1
ATOM 4752 N N . CYS A 1 623 ? 18.265 14.794 -14.570 1.00 97.19 623 CYS A N 1
ATOM 4753 C CA . CYS A 1 623 ? 16.881 15.178 -14.845 1.00 97.19 623 CYS A CA 1
ATOM 4754 C C . CYS A 1 623 ? 16.429 16.408 -14.033 1.00 97.19 623 CYS A C 1
ATOM 4756 O O . CYS A 1 623 ? 15.812 17.312 -14.588 1.00 97.19 623 CYS A O 1
ATOM 4758 N N . GLY A 1 624 ? 16.728 16.458 -12.730 1.00 97.25 624 GLY A N 1
ATOM 4759 C CA . GLY A 1 624 ? 16.446 17.609 -11.863 1.00 97.25 624 GLY A CA 1
ATOM 4760 C C . GLY A 1 624 ? 14.968 17.856 -11.529 1.00 97.25 624 GLY A C 1
ATOM 4761 O O . GLY A 1 624 ? 14.673 18.788 -10.787 1.00 97.25 624 GLY A O 1
ATOM 4762 N N . ALA A 1 625 ? 14.039 17.043 -12.039 1.00 97.94 625 ALA A N 1
ATOM 4763 C CA . ALA A 1 625 ? 12.613 17.173 -11.738 1.00 97.94 625 ALA A CA 1
ATOM 4764 C C . ALA A 1 625 ? 12.317 16.918 -10.245 1.00 97.94 625 ALA A C 1
ATOM 4766 O O . ALA A 1 625 ? 12.967 16.054 -9.649 1.00 97.94 625 ALA A O 1
ATOM 4767 N N . PRO A 1 626 ? 11.346 17.623 -9.636 1.00 98.12 626 PRO A N 1
ATOM 4768 C CA . PRO A 1 626 ? 10.975 17.400 -8.242 1.00 98.12 626 PRO A CA 1
ATOM 4769 C C . PRO A 1 626 ? 10.380 15.998 -8.052 1.00 98.12 626 PRO A C 1
ATOM 4771 O O . PRO A 1 626 ? 9.570 15.539 -8.858 1.00 98.12 626 PRO A O 1
ATOM 4774 N N . LEU A 1 627 ? 10.794 15.318 -6.984 1.00 98.12 627 LEU A N 1
ATOM 4775 C CA . LEU A 1 627 ? 10.305 13.983 -6.617 1.00 98.12 627 LEU A CA 1
ATOM 4776 C C . LEU A 1 627 ? 9.349 14.010 -5.432 1.00 98.12 627 LEU A C 1
ATOM 4778 O O . LEU A 1 627 ? 8.520 13.109 -5.314 1.00 98.12 627 LEU A O 1
ATOM 4782 N N . THR A 1 628 ? 9.467 15.010 -4.562 1.00 97.69 628 THR A N 1
ATOM 4783 C CA . THR A 1 628 ? 8.652 15.147 -3.357 1.00 97.69 628 THR A CA 1
ATOM 4784 C C . THR A 1 628 ? 7.917 16.478 -3.324 1.00 97.69 628 THR A C 1
ATOM 4786 O O . THR A 1 628 ? 8.348 17.473 -3.908 1.00 97.69 628 THR A O 1
ATOM 4789 N N . GLU A 1 629 ? 6.794 16.482 -2.621 1.00 96.44 629 GLU A N 1
ATOM 4790 C CA . GLU A 1 629 ? 6.032 17.664 -2.258 1.00 96.44 629 GLU A CA 1
ATOM 4791 C C . GLU A 1 629 ? 6.069 17.822 -0.735 1.00 96.44 629 GLU A C 1
ATOM 4793 O O . GLU A 1 629 ? 5.959 16.847 0.016 1.00 96.44 629 GLU A O 1
ATOM 4798 N N . THR A 1 630 ? 6.275 19.053 -0.269 1.00 93.19 630 THR A N 1
ATOM 4799 C CA . THR A 1 630 ? 6.196 19.377 1.157 1.00 93.19 630 THR A CA 1
ATOM 4800 C C . THR A 1 630 ? 4.738 19.475 1.561 1.00 93.19 630 THR A C 1
ATOM 4802 O O . THR A 1 630 ? 4.056 20.432 1.185 1.00 93.19 630 THR A O 1
ATOM 4805 N N . ASP A 1 631 ? 4.277 18.508 2.347 1.00 85.81 631 ASP A N 1
ATOM 4806 C CA . ASP A 1 631 ? 2.950 18.558 2.936 1.00 85.81 631 ASP A CA 1
ATOM 4807 C C . ASP A 1 631 ? 2.959 19.570 4.092 1.00 85.81 631 ASP A C 1
ATOM 4809 O O . ASP A 1 631 ? 3.643 19.384 5.097 1.00 85.81 631 ASP A O 1
ATOM 4813 N N . ASN A 1 632 ? 2.234 20.680 3.935 1.00 84.00 632 ASN A N 1
ATOM 4814 C CA . ASN A 1 632 ? 2.103 21.705 4.978 1.00 84.00 632 ASN A CA 1
ATOM 4815 C C . ASN A 1 632 ? 0.901 21.444 5.907 1.00 84.00 632 ASN A C 1
ATOM 4817 O O . ASN A 1 632 ? 0.608 22.253 6.793 1.00 84.00 632 ASN A O 1
ATOM 4821 N N . THR A 1 633 ? 0.185 20.337 5.711 1.00 76.88 633 THR A N 1
ATOM 4822 C CA . THR A 1 633 ? -1.084 20.031 6.377 1.00 76.88 633 THR A CA 1
ATOM 4823 C C . THR A 1 633 ? -0.831 19.398 7.749 1.00 76.88 633 THR A C 1
ATOM 4825 O O . THR A 1 633 ? -1.038 18.209 7.947 1.00 76.88 633 THR A O 1
ATOM 4828 N N . GLY A 1 634 ? -0.354 20.183 8.720 1.00 69.38 634 GLY A N 1
ATOM 4829 C CA . GLY A 1 634 ? -0.231 19.700 10.108 1.00 69.38 634 GLY A CA 1
ATOM 4830 C C . GLY A 1 634 ? 0.908 20.269 10.947 1.00 69.38 634 GLY A C 1
ATOM 4831 O O . GLY A 1 634 ? 1.114 19.804 12.062 1.00 69.38 634 GLY A O 1
ATOM 4832 N N . GLY A 1 635 ? 1.663 21.251 10.448 1.00 82.12 635 GLY A N 1
ATOM 4833 C CA . GLY A 1 635 ? 2.813 21.813 11.171 1.00 82.12 635 GLY A CA 1
ATOM 4834 C C . GLY A 1 635 ? 4.060 20.920 11.165 1.00 82.12 635 GLY A C 1
ATOM 4835 O O . GLY A 1 635 ? 5.151 21.427 11.417 1.00 82.12 635 GLY A O 1
ATOM 4836 N N . ASP A 1 636 ? 3.916 19.645 10.803 1.00 80.31 636 ASP A N 1
ATOM 4837 C CA . ASP A 1 636 ? 5.017 18.725 10.545 1.00 80.31 636 ASP A CA 1
ATOM 4838 C C . ASP A 1 636 ? 5.323 18.676 9.042 1.00 80.31 636 ASP A C 1
ATOM 4840 O O . ASP A 1 636 ? 4.445 18.396 8.222 1.00 80.31 636 ASP A O 1
ATOM 4844 N N . ARG A 1 637 ? 6.559 19.014 8.662 1.00 81.19 637 ARG A N 1
ATOM 4845 C CA . ARG A 1 637 ? 6.977 19.107 7.255 1.00 81.19 637 ARG A CA 1
ATOM 4846 C C . ARG A 1 637 ? 7.383 17.729 6.744 1.00 81.19 637 ARG A C 1
ATOM 4848 O O . ARG A 1 637 ? 8.559 17.487 6.482 1.00 81.19 637 ARG A O 1
ATOM 4855 N N . SER A 1 638 ? 6.409 16.841 6.575 1.00 87.44 638 SER A N 1
ATOM 4856 C CA . SER A 1 638 ? 6.660 15.557 5.916 1.00 87.44 638 SER A CA 1
ATOM 4857 C C . SER A 1 638 ? 6.830 15.758 4.402 1.00 87.44 638 SER A C 1
ATOM 4859 O O . SER A 1 638 ? 6.043 16.456 3.753 1.00 87.44 638 SER A O 1
ATOM 4861 N N . MET A 1 639 ? 7.885 15.176 3.827 1.00 91.25 639 MET A N 1
ATOM 4862 C CA . MET A 1 639 ? 8.068 15.122 2.376 1.00 91.25 639 MET A CA 1
ATOM 4863 C C . MET A 1 639 ? 7.376 13.873 1.838 1.00 91.25 639 MET A C 1
ATOM 4865 O O . MET A 1 639 ? 7.794 12.756 2.131 1.00 91.25 639 MET A O 1
ATOM 4869 N N . LYS A 1 640 ? 6.332 14.050 1.027 1.00 94.44 640 LYS A N 1
ATOM 4870 C CA . LYS A 1 640 ? 5.629 12.937 0.375 1.00 94.44 640 LYS A CA 1
ATOM 4871 C C . LYS A 1 640 ? 6.054 12.838 -1.087 1.00 94.44 640 LYS A C 1
ATOM 4873 O O . LYS A 1 640 ? 6.277 13.871 -1.714 1.00 94.44 640 LYS A O 1
ATOM 4878 N N . PRO A 1 641 ? 6.184 11.632 -1.661 1.00 97.31 641 PRO A N 1
ATOM 4879 C CA . PRO A 1 641 ? 6.518 11.493 -3.071 1.00 97.31 641 PRO A CA 1
ATOM 4880 C C . PRO A 1 641 ? 5.397 12.079 -3.940 1.00 97.31 641 PRO A C 1
ATOM 4882 O O . PRO A 1 641 ? 4.232 11.729 -3.766 1.00 97.31 641 PRO A O 1
ATOM 4885 N N . LEU A 1 642 ? 5.755 12.924 -4.911 1.00 96.69 642 LEU A N 1
ATOM 4886 C CA . LEU A 1 642 ? 4.823 13.534 -5.870 1.00 96.69 642 LEU A CA 1
ATOM 4887 C C . LEU A 1 642 ? 4.098 12.457 -6.695 1.00 96.69 642 LEU A C 1
ATOM 4889 O O . LEU A 1 642 ? 2.927 12.583 -7.049 1.00 96.69 642 LEU A O 1
ATOM 4893 N N . ARG A 1 643 ? 4.807 11.363 -6.988 1.00 97.25 643 ARG A N 1
ATOM 4894 C CA . ARG A 1 643 ? 4.256 10.148 -7.581 1.00 97.25 643 ARG A CA 1
ATOM 4895 C C . ARG A 1 643 ? 4.844 8.939 -6.873 1.00 97.25 643 ARG A C 1
ATOM 4897 O O . ARG A 1 643 ? 6.061 8.764 -6.851 1.00 97.25 643 ARG A O 1
ATOM 4904 N N . SER A 1 644 ? 3.977 8.096 -6.330 1.00 96.94 644 SER A N 1
ATOM 4905 C CA . SER A 1 644 ? 4.364 6.849 -5.680 1.00 96.94 644 SER A CA 1
ATOM 4906 C C . SER A 1 644 ? 4.276 5.657 -6.635 1.00 96.94 644 SER A C 1
ATOM 4908 O O . SER A 1 644 ? 3.407 5.587 -7.508 1.00 96.94 644 SER A O 1
ATOM 4910 N N . PHE A 1 645 ? 5.185 4.704 -6.450 1.00 97.00 645 PHE A N 1
ATOM 4911 C CA . PHE A 1 645 ? 5.111 3.357 -7.001 1.00 97.00 645 PHE A CA 1
ATOM 4912 C C . PHE A 1 645 ? 5.234 2.372 -5.843 1.00 97.00 645 PHE A C 1
ATOM 4914 O O . PHE A 1 645 ? 6.237 2.366 -5.135 1.00 97.00 645 PHE A O 1
ATOM 4921 N N . VAL A 1 646 ? 4.190 1.586 -5.607 1.00 95.19 646 VAL A N 1
ATOM 4922 C CA . VAL A 1 646 ? 4.154 0.624 -4.503 1.00 95.19 646 VAL A CA 1
ATOM 4923 C C . VAL A 1 646 ? 4.640 -0.717 -5.033 1.00 95.19 646 VAL A C 1
ATOM 4925 O O . VAL A 1 646 ? 4.058 -1.247 -5.979 1.00 95.19 646 VAL A O 1
ATOM 4928 N N . MET A 1 647 ? 5.699 -1.252 -4.435 1.00 94.81 647 MET A N 1
ATOM 4929 C CA . MET A 1 647 ? 6.233 -2.568 -4.766 1.00 94.81 647 MET A CA 1
ATOM 4930 C C . MET A 1 647 ? 6.108 -3.471 -3.545 1.00 94.81 647 MET A C 1
ATOM 4932 O O . MET A 1 647 ? 6.494 -3.089 -2.441 1.00 94.81 647 MET A O 1
ATOM 4936 N N . HIS A 1 648 ? 5.553 -4.663 -3.741 1.00 92.56 648 HIS A N 1
ATOM 4937 C CA . HIS A 1 648 ? 5.555 -5.690 -2.706 1.00 92.56 648 HIS A CA 1
ATOM 4938 C C . HIS A 1 648 ? 6.987 -6.164 -2.471 1.00 92.56 648 HIS A C 1
ATOM 4940 O O . HIS A 1 648 ? 7.746 -6.335 -3.428 1.00 92.56 648 HIS A O 1
ATOM 4946 N N . ASN A 1 649 ? 7.352 -6.350 -1.207 1.00 90.56 649 ASN A N 1
ATOM 4947 C CA . ASN A 1 649 ? 8.614 -6.970 -0.852 1.00 90.56 649 ASN A CA 1
ATOM 4948 C C . ASN A 1 649 ? 8.602 -8.404 -1.405 1.00 90.56 649 ASN A C 1
ATOM 4950 O O . ASN A 1 649 ? 7.698 -9.186 -1.108 1.00 90.56 649 ASN A O 1
ATOM 4954 N N . TYR A 1 650 ? 9.545 -8.701 -2.300 1.00 90.56 650 TYR A N 1
ATOM 4955 C CA . TYR A 1 650 ? 9.560 -9.973 -3.017 1.00 90.56 650 TYR A CA 1
ATOM 4956 C C . TYR A 1 650 ? 9.822 -11.130 -2.057 1.00 90.56 650 TYR A C 1
ATOM 4958 O O . TYR A 1 650 ? 9.192 -12.178 -2.178 1.00 90.56 650 TYR A O 1
ATOM 4966 N N . GLU A 1 651 ? 10.706 -10.916 -1.084 1.00 91.00 651 GLU A N 1
ATOM 4967 C CA . GLU A 1 651 ? 11.069 -11.918 -0.095 1.00 91.00 651 GLU A CA 1
ATOM 4968 C C . GLU A 1 651 ? 9.869 -12.277 0.796 1.00 91.00 651 GLU A C 1
ATOM 4970 O O . GLU A 1 651 ? 9.561 -13.453 0.938 1.00 91.00 651 GLU A O 1
ATOM 4975 N N . ASP A 1 652 ? 9.125 -11.285 1.292 1.00 90.62 652 ASP A N 1
ATOM 4976 C CA . ASP A 1 652 ? 7.889 -11.439 2.082 1.00 90.62 652 ASP A CA 1
ATOM 4977 C C . ASP A 1 652 ? 6.777 -12.108 1.268 1.00 90.62 652 ASP A C 1
ATOM 4979 O O . ASP A 1 652 ? 6.061 -12.976 1.762 1.00 90.62 652 ASP A O 1
ATOM 4983 N N . TYR A 1 653 ? 6.647 -11.745 -0.012 1.00 91.94 653 TYR A N 1
ATOM 4984 C CA . TYR A 1 653 ? 5.693 -12.393 -0.907 1.00 91.94 653 TYR A CA 1
ATOM 4985 C C . TYR A 1 653 ? 6.024 -13.877 -1.103 1.00 91.94 653 TYR A C 1
ATOM 4987 O O . TYR A 1 653 ? 5.136 -14.724 -0.997 1.00 91.94 653 TYR A O 1
ATOM 4995 N N . MET A 1 654 ? 7.290 -14.199 -1.382 1.00 92.88 654 MET A N 1
ATOM 4996 C CA . MET A 1 654 ? 7.743 -15.577 -1.566 1.00 92.88 654 MET A CA 1
ATOM 4997 C C . MET A 1 654 ? 7.640 -16.380 -0.271 1.00 92.88 654 MET A C 1
ATOM 4999 O O . MET A 1 654 ? 7.135 -17.499 -0.295 1.00 92.88 654 MET A O 1
ATOM 5003 N N . ALA A 1 655 ? 8.055 -15.804 0.855 1.00 92.12 655 ALA A N 1
ATOM 5004 C CA . ALA A 1 655 ? 7.937 -16.413 2.172 1.00 92.12 655 ALA A CA 1
ATOM 5005 C C . ALA A 1 655 ? 6.471 -16.693 2.519 1.00 92.12 655 ALA A C 1
ATOM 5007 O O . ALA A 1 655 ? 6.134 -17.819 2.871 1.00 92.12 655 ALA A O 1
ATOM 5008 N N . GLY A 1 656 ? 5.574 -15.727 2.315 1.00 91.56 656 GLY A N 1
ATOM 5009 C CA . GLY A 1 656 ? 4.141 -15.910 2.530 1.00 91.56 656 GLY A CA 1
ATOM 5010 C C . GLY A 1 656 ? 3.507 -16.931 1.583 1.00 91.56 656 GLY A C 1
ATOM 5011 O O . GLY A 1 656 ? 2.595 -17.653 1.981 1.00 91.56 656 GLY A O 1
ATOM 5012 N N . LEU A 1 657 ? 3.986 -17.029 0.339 1.00 91.62 657 LEU A N 1
ATOM 5013 C CA . LEU A 1 657 ? 3.539 -18.045 -0.615 1.00 91.62 657 LEU A CA 1
ATOM 5014 C C . LEU A 1 657 ? 3.966 -19.453 -0.180 1.00 91.62 657 LEU A C 1
ATOM 5016 O O . LEU A 1 657 ? 3.159 -20.373 -0.256 1.00 91.62 657 LEU A O 1
ATOM 5020 N N . LEU A 1 658 ? 5.209 -19.614 0.276 1.00 92.12 658 LEU A N 1
ATOM 5021 C CA . LEU A 1 658 ? 5.768 -20.904 0.690 1.00 92.12 658 LEU A CA 1
ATOM 5022 C C . LEU A 1 658 ? 5.301 -21.338 2.087 1.00 92.12 658 LEU A C 1
ATOM 5024 O O . LEU A 1 658 ? 5.132 -22.526 2.319 1.00 92.12 658 LEU A O 1
ATOM 5028 N N . ALA A 1 659 ? 5.016 -20.397 2.991 1.00 91.94 659 ALA A N 1
ATOM 5029 C CA . ALA A 1 659 ? 4.516 -20.671 4.344 1.00 91.94 659 ALA A CA 1
ATOM 5030 C C . ALA A 1 659 ? 3.054 -21.162 4.378 1.00 91.94 659 ALA A C 1
ATOM 5032 O O . ALA A 1 659 ? 2.506 -21.486 5.435 1.00 91.94 659 ALA A O 1
ATOM 5033 N N . ARG A 1 660 ? 2.379 -21.181 3.227 1.00 93.19 660 ARG A N 1
ATOM 5034 C CA . ARG A 1 660 ? 1.015 -21.682 3.099 1.00 93.19 660 ARG A CA 1
ATOM 5035 C C . ARG A 1 660 ? 1.001 -23.205 3.058 1.00 93.19 660 ARG A C 1
ATOM 5037 O O . ARG A 1 660 ? 1.436 -23.804 2.080 1.00 93.19 660 ARG A O 1
ATOM 5044 N N . HIS A 1 661 ? 0.355 -23.808 4.054 1.00 93.12 661 HIS A N 1
ATOM 5045 C CA . HIS A 1 661 ? 0.223 -25.262 4.177 1.00 93.12 661 HIS A CA 1
ATOM 5046 C C . HIS A 1 661 ? -0.344 -25.948 2.920 1.00 93.12 661 HIS A C 1
ATOM 5048 O O . HIS A 1 661 ? 0.049 -27.065 2.599 1.00 93.12 661 HIS A O 1
ATOM 5054 N N . ASP A 1 662 ? -1.280 -25.325 2.191 1.00 94.81 662 ASP A N 1
ATOM 5055 C CA . ASP A 1 662 ? -1.827 -25.918 0.963 1.00 94.81 662 ASP A CA 1
ATOM 5056 C C . ASP A 1 662 ? -0.794 -25.979 -0.170 1.00 94.81 662 ASP A C 1
ATOM 5058 O O . ASP A 1 662 ? -0.769 -26.949 -0.923 1.00 94.81 662 ASP A O 1
ATOM 5062 N N . ILE A 1 663 ? 0.072 -24.970 -0.270 1.00 93.25 663 ILE A N 1
ATOM 5063 C CA . ILE A 1 663 ? 1.154 -24.916 -1.258 1.00 93.25 663 ILE A CA 1
ATOM 5064 C C . ILE A 1 663 ? 2.295 -25.842 -0.850 1.00 93.25 663 ILE A C 1
ATOM 5066 O O . ILE A 1 663 ? 2.760 -26.609 -1.686 1.00 93.25 663 ILE A O 1
ATOM 5070 N N . GLU A 1 664 ? 2.682 -25.832 0.423 1.00 91.19 664 GLU A N 1
ATOM 5071 C CA . GLU A 1 664 ? 3.656 -26.765 0.995 1.00 91.19 664 GLU A CA 1
ATOM 5072 C C . GLU A 1 664 ? 3.235 -28.219 0.736 1.00 91.19 664 GLU A C 1
ATOM 5074 O O . GLU A 1 664 ? 3.969 -28.971 0.103 1.00 91.19 664 GLU A O 1
ATOM 5079 N N . SER A 1 665 ? 1.982 -28.574 1.046 1.00 94.75 665 SER A N 1
ATOM 5080 C CA . SER A 1 665 ? 1.432 -29.909 0.762 1.00 94.75 665 SER A CA 1
ATOM 5081 C C . SER A 1 665 ? 1.480 -30.273 -0.730 1.00 94.75 665 SER A C 1
ATOM 5083 O O . SER A 1 665 ? 1.652 -31.439 -1.086 1.00 94.75 665 SER A O 1
ATOM 5085 N N . LEU A 1 666 ? 1.286 -29.298 -1.628 1.00 92.62 666 LEU A N 1
ATOM 5086 C CA . LEU A 1 666 ? 1.399 -29.516 -3.073 1.00 92.62 666 LEU A CA 1
ATOM 5087 C C . LEU A 1 666 ? 2.854 -29.708 -3.513 1.00 92.62 666 LEU A C 1
ATOM 5089 O O . LEU A 1 666 ? 3.099 -30.512 -4.412 1.00 92.62 666 LEU A O 1
ATOM 5093 N N . MET A 1 667 ? 3.795 -28.986 -2.904 1.00 91.00 667 MET A N 1
ATOM 5094 C CA . MET A 1 667 ? 5.228 -29.123 -3.159 1.00 91.00 667 MET A CA 1
ATOM 5095 C C . MET A 1 667 ? 5.744 -30.475 -2.671 1.00 91.00 667 MET A C 1
ATOM 5097 O O . MET A 1 667 ? 6.362 -31.188 -3.458 1.00 91.00 667 MET A O 1
ATOM 5101 N N . ASP A 1 668 ? 5.411 -30.866 -1.442 1.00 91.56 668 ASP A N 1
ATOM 5102 C CA . ASP A 1 668 ? 5.774 -32.165 -0.867 1.00 91.56 668 ASP A CA 1
ATOM 5103 C C . ASP A 1 668 ? 5.231 -33.304 -1.719 1.00 91.56 668 ASP A C 1
ATOM 5105 O O . ASP A 1 668 ? 5.976 -34.183 -2.147 1.00 91.56 668 ASP A O 1
ATOM 5109 N N . LYS A 1 669 ? 3.949 -33.226 -2.091 1.00 93.06 669 LYS A N 1
ATOM 5110 C CA . LYS A 1 669 ? 3.342 -34.212 -2.983 1.00 93.06 669 LYS A CA 1
ATOM 5111 C C . LYS A 1 669 ? 4.039 -34.270 -4.344 1.00 93.06 669 LYS A C 1
ATOM 5113 O O . LYS A 1 669 ? 4.213 -35.356 -4.888 1.00 93.06 669 LYS A O 1
ATOM 5118 N N . ALA A 1 670 ? 4.418 -33.127 -4.916 1.00 89.19 670 ALA A N 1
ATOM 5119 C CA . ALA A 1 670 ? 5.137 -33.099 -6.186 1.00 89.19 670 ALA A CA 1
ATOM 5120 C C . ALA A 1 670 ? 6.537 -33.725 -6.066 1.00 89.19 670 ALA A C 1
ATOM 5122 O O . ALA A 1 670 ? 6.958 -34.427 -6.985 1.00 89.19 670 ALA A O 1
ATOM 5123 N N . CYS A 1 671 ? 7.229 -33.517 -4.942 1.00 88.62 671 CYS A N 1
ATOM 5124 C CA . CYS A 1 671 ? 8.503 -34.162 -4.623 1.00 88.62 671 CYS A CA 1
ATOM 5125 C C . CYS A 1 671 ? 8.341 -35.676 -4.433 1.00 88.62 671 CYS A C 1
ATOM 5127 O O . CYS A 1 671 ? 9.104 -36.440 -5.021 1.00 88.62 671 CYS A O 1
ATOM 5129 N N . ASP A 1 672 ? 7.323 -36.121 -3.696 1.00 91.69 672 ASP A N 1
ATOM 5130 C CA . ASP A 1 672 ? 7.007 -37.540 -3.511 1.00 91.69 672 ASP A CA 1
ATOM 5131 C C . ASP A 1 672 ? 6.671 -38.220 -4.843 1.00 91.69 672 ASP A C 1
ATOM 5133 O O . ASP A 1 672 ? 7.192 -39.295 -5.152 1.00 91.69 672 ASP A O 1
ATOM 5137 N N . ASP A 1 673 ? 5.844 -37.576 -5.674 1.00 88.62 673 ASP A N 1
ATOM 5138 C CA . ASP A 1 673 ? 5.502 -38.053 -7.015 1.00 88.62 673 ASP A CA 1
ATOM 5139 C C . ASP A 1 673 ? 6.752 -38.116 -7.913 1.00 88.62 673 ASP A C 1
ATOM 5141 O O . ASP A 1 673 ? 6.924 -39.075 -8.674 1.00 88.62 673 ASP A O 1
ATOM 5145 N N . ALA A 1 674 ? 7.650 -37.127 -7.809 1.00 87.56 674 ALA A N 1
ATOM 5146 C CA . ALA A 1 674 ? 8.920 -37.099 -8.529 1.00 87.56 674 ALA A CA 1
ATOM 5147 C C . ALA A 1 674 ? 9.849 -38.240 -8.090 1.00 87.56 674 ALA A C 1
ATOM 5149 O O . ALA A 1 674 ? 10.335 -38.982 -8.947 1.00 87.56 674 ALA A O 1
ATOM 5150 N N . LEU A 1 675 ? 10.037 -38.440 -6.782 1.00 89.31 675 LEU A N 1
ATOM 5151 C CA . LEU A 1 675 ? 10.840 -39.526 -6.215 1.00 89.31 675 LEU A CA 1
ATOM 5152 C C . LEU A 1 675 ? 10.273 -40.895 -6.606 1.00 89.31 675 LEU A C 1
ATOM 5154 O O . LEU A 1 675 ? 11.000 -41.740 -7.123 1.00 89.31 675 LEU A O 1
ATOM 5158 N N . ALA A 1 676 ? 8.957 -41.087 -6.490 1.00 90.06 676 ALA A N 1
ATOM 5159 C CA . ALA A 1 676 ? 8.286 -42.314 -6.914 1.00 90.06 676 ALA A CA 1
ATOM 5160 C C . ALA A 1 676 ? 8.378 -42.559 -8.432 1.00 90.06 676 ALA A C 1
ATOM 5162 O O . ALA A 1 676 ? 8.215 -43.694 -8.890 1.00 90.06 676 ALA A O 1
ATOM 5163 N N . SER A 1 677 ? 8.610 -41.515 -9.238 1.00 87.94 677 SER A N 1
ATOM 5164 C CA . SER A 1 677 ? 8.808 -41.643 -10.684 1.00 87.94 677 SER A CA 1
ATOM 5165 C C . SER A 1 677 ? 10.200 -42.159 -11.056 1.00 87.94 677 SER A C 1
ATOM 5167 O O . SER A 1 677 ? 10.333 -42.782 -12.115 1.00 87.94 677 SER A O 1
ATOM 5169 N N . LEU A 1 678 ? 11.212 -41.953 -10.200 1.00 88.00 678 LEU A N 1
ATOM 5170 C CA . LEU A 1 678 ? 12.591 -42.391 -10.446 1.00 88.00 678 LEU A CA 1
ATOM 5171 C C . LEU A 1 678 ? 12.698 -43.918 -10.514 1.00 88.00 678 LEU A C 1
ATOM 5173 O O . LEU A 1 678 ? 13.382 -44.431 -11.399 1.00 88.00 678 LEU A O 1
ATOM 5177 N N . ASP A 1 679 ? 11.940 -44.624 -9.672 1.00 89.81 679 ASP A N 1
ATOM 5178 C CA . ASP A 1 679 ? 11.875 -46.093 -9.652 1.00 89.81 679 ASP A CA 1
ATOM 5179 C C . ASP A 1 679 ? 11.061 -46.681 -10.814 1.00 89.81 679 ASP A C 1
ATOM 5181 O O . ASP A 1 679 ? 11.133 -47.877 -11.114 1.00 89.81 679 ASP A O 1
ATOM 5185 N N . ARG A 1 680 ? 10.254 -45.855 -11.489 1.00 89.94 680 ARG A N 1
ATOM 5186 C CA . ARG A 1 680 ? 9.440 -46.290 -12.627 1.00 89.94 680 ARG A CA 1
ATOM 5187 C C . ARG A 1 680 ? 10.260 -46.238 -13.916 1.00 89.94 680 ARG A C 1
ATOM 5189 O O . ARG A 1 680 ? 11.062 -45.315 -14.094 1.00 89.94 680 ARG A O 1
ATOM 5196 N N . PRO A 1 681 ? 10.028 -47.172 -14.860 1.00 92.31 681 PRO A N 1
ATOM 5197 C CA . PRO A 1 681 ? 10.623 -47.071 -16.184 1.00 92.31 681 PRO A CA 1
ATOM 5198 C C . PRO A 1 681 ? 10.218 -45.746 -16.830 1.00 92.31 681 PRO A C 1
ATOM 5200 O O . PRO A 1 681 ? 9.119 -45.234 -16.601 1.00 92.31 681 PRO A O 1
ATOM 5203 N N . ARG A 1 682 ? 11.124 -45.197 -17.639 1.00 90.31 682 ARG A N 1
ATOM 5204 C CA . ARG A 1 682 ? 10.920 -43.932 -18.340 1.00 90.31 682 ARG A CA 1
ATOM 5205 C C . ARG A 1 682 ? 9.581 -43.947 -19.102 1.00 90.31 682 ARG A C 1
ATOM 5207 O O . ARG A 1 682 ? 9.380 -44.846 -19.924 1.00 90.31 682 ARG A O 1
ATOM 5214 N N . PRO A 1 683 ? 8.682 -42.976 -18.865 1.00 89.94 683 PRO A N 1
ATOM 5215 C CA . PRO A 1 683 ? 7.433 -42.897 -19.605 1.00 89.94 683 PRO A CA 1
ATOM 5216 C C . PRO A 1 683 ? 7.692 -42.483 -21.060 1.00 89.94 683 PRO A C 1
ATOM 5218 O O . PRO A 1 683 ? 8.593 -41.697 -21.349 1.00 89.94 683 PRO A O 1
ATOM 5221 N N . GLU A 1 684 ? 6.873 -42.989 -21.984 1.00 94.81 684 GLU A N 1
ATOM 5222 C CA . GLU A 1 684 ? 6.936 -42.618 -23.408 1.00 94.81 684 GLU A CA 1
ATOM 5223 C C . GLU A 1 684 ? 6.544 -41.144 -23.639 1.00 94.81 684 GLU A C 1
ATOM 5225 O O . GLU A 1 684 ? 7.041 -40.501 -24.560 1.00 94.81 684 GLU A O 1
ATOM 5230 N N . PHE A 1 685 ? 5.702 -40.583 -22.759 1.00 93.69 685 PHE A N 1
ATOM 5231 C CA . PHE A 1 685 ? 5.250 -39.192 -22.801 1.00 93.69 685 PHE A CA 1
ATOM 5232 C C . PHE A 1 685 ? 5.411 -38.523 -21.436 1.00 93.69 685 PHE A C 1
ATOM 5234 O O . PHE A 1 685 ? 4.900 -39.027 -20.438 1.00 93.69 685 PHE A O 1
ATOM 5241 N N . ILE A 1 686 ? 6.068 -37.364 -21.424 1.00 92.31 686 ILE A N 1
ATOM 5242 C CA . ILE A 1 686 ? 6.292 -36.535 -20.234 1.00 92.31 686 ILE A CA 1
ATOM 5243 C C . ILE A 1 686 ? 5.011 -35.739 -19.946 1.00 92.31 686 ILE A C 1
ATOM 5245 O O . ILE A 1 686 ? 4.592 -34.915 -20.761 1.00 92.31 686 ILE A O 1
ATOM 5249 N N . ARG A 1 687 ? 4.377 -35.982 -18.798 1.00 89.31 687 ARG A N 1
ATOM 5250 C CA . ARG A 1 687 ? 3.195 -35.249 -18.305 1.00 89.31 687 ARG A CA 1
ATOM 5251 C C . ARG A 1 687 ? 3.544 -34.225 -17.233 1.00 89.31 687 ARG A C 1
ATOM 5253 O O . ARG A 1 687 ? 2.789 -33.276 -17.036 1.00 89.31 687 ARG A O 1
ATOM 5260 N N . SER A 1 688 ? 4.670 -34.421 -16.556 1.00 86.31 688 SER A N 1
ATOM 5261 C CA . SER A 1 688 ? 5.190 -33.546 -15.507 1.00 86.31 688 SER A CA 1
ATOM 5262 C C . SER A 1 688 ? 6.652 -33.194 -15.794 1.00 86.31 688 SER A C 1
ATOM 5264 O O . SER A 1 688 ? 7.382 -34.072 -16.253 1.00 86.31 688 SER A O 1
ATOM 5266 N N . PRO A 1 689 ? 7.125 -31.963 -15.508 1.00 87.44 689 PRO A N 1
ATOM 5267 C CA . PRO A 1 689 ? 8.541 -31.616 -15.641 1.00 87.44 689 PRO A CA 1
ATOM 5268 C C . PRO A 1 689 ? 9.469 -32.605 -14.925 1.00 87.44 689 PRO A C 1
ATOM 5270 O O . PRO A 1 689 ? 10.528 -32.926 -15.454 1.00 87.44 689 PRO A O 1
ATOM 5273 N N . PHE A 1 690 ? 9.042 -33.155 -13.783 1.00 84.69 690 PHE A N 1
ATOM 5274 C CA . PHE A 1 690 ? 9.806 -34.134 -13.002 1.00 84.69 690 PHE A CA 1
ATOM 5275 C C . PHE A 1 690 ? 9.991 -35.493 -13.697 1.00 84.69 690 PHE A C 1
ATOM 5277 O O . PHE A 1 690 ? 10.898 -36.243 -13.352 1.00 84.69 690 PHE A O 1
ATOM 5284 N N . GLU A 1 691 ? 9.172 -35.811 -14.702 1.00 88.19 691 GLU A N 1
ATOM 5285 C CA . GLU A 1 691 ? 9.346 -37.015 -15.524 1.00 88.19 691 GLU A CA 1
ATOM 5286 C C . GLU A 1 691 ? 10.384 -36.815 -16.640 1.00 88.19 691 GLU A C 1
ATOM 5288 O O . GLU A 1 691 ? 10.764 -37.785 -17.298 1.00 88.19 691 GLU A O 1
ATOM 5293 N N . ALA A 1 692 ? 10.835 -35.577 -16.881 1.00 89.94 692 ALA A N 1
ATOM 5294 C CA . ALA A 1 692 ? 11.831 -35.289 -17.902 1.00 89.94 692 ALA A CA 1
ATOM 5295 C C . ALA A 1 692 ? 13.191 -35.884 -17.522 1.00 89.94 692 ALA A C 1
ATOM 5297 O O . ALA A 1 692 ? 13.653 -35.722 -16.393 1.00 89.94 692 ALA A O 1
ATOM 5298 N N . ASP A 1 693 ? 13.861 -36.511 -18.495 1.00 89.56 693 ASP A N 1
ATOM 5299 C CA . ASP A 1 693 ? 15.166 -37.154 -18.291 1.00 89.56 693 ASP A CA 1
ATOM 5300 C C . ASP A 1 693 ? 16.154 -36.251 -17.563 1.00 89.56 693 ASP A C 1
ATOM 5302 O O . ASP A 1 693 ? 16.786 -36.697 -16.617 1.00 89.56 693 ASP A O 1
ATOM 5306 N N . PHE A 1 694 ? 16.257 -34.983 -17.978 1.00 88.00 694 PHE A N 1
ATOM 5307 C CA . PHE A 1 694 ? 17.255 -34.076 -17.423 1.00 88.00 694 PHE A CA 1
ATOM 5308 C C . PHE A 1 694 ? 17.053 -33.834 -15.923 1.00 88.00 694 PHE A C 1
ATOM 5310 O O . PHE A 1 694 ? 18.047 -33.686 -15.226 1.00 88.00 694 PHE A O 1
ATOM 5317 N N . ILE A 1 695 ? 15.802 -33.807 -15.431 1.00 86.88 695 ILE A N 1
ATOM 5318 C CA . ILE A 1 695 ? 15.508 -33.664 -13.996 1.00 86.88 695 ILE A CA 1
ATOM 5319 C C . ILE A 1 695 ? 15.810 -34.976 -13.280 1.00 86.88 695 ILE A C 1
ATOM 5321 O O . ILE A 1 695 ? 16.431 -34.971 -12.223 1.00 86.88 695 ILE A O 1
ATOM 5325 N N . ARG A 1 696 ? 15.426 -36.111 -13.876 1.00 86.06 696 ARG A N 1
ATOM 5326 C CA . ARG A 1 696 ? 15.677 -37.444 -13.305 1.00 86.06 696 ARG A CA 1
ATOM 5327 C C . ARG A 1 696 ? 17.164 -37.770 -13.177 1.00 86.06 696 ARG A C 1
ATOM 5329 O O . ARG A 1 696 ? 17.540 -38.518 -12.284 1.00 86.06 696 ARG A O 1
ATOM 5336 N N . THR A 1 697 ? 17.987 -37.246 -14.082 1.00 88.12 697 THR A N 1
ATOM 5337 C CA . THR A 1 697 ? 19.446 -37.418 -14.088 1.00 88.12 697 THR A CA 1
ATOM 5338 C C . THR A 1 697 ? 20.183 -36.204 -13.529 1.00 88.12 697 THR A C 1
ATOM 5340 O O . THR A 1 697 ? 21.397 -36.118 -13.701 1.00 88.12 697 THR A O 1
ATOM 5343 N N . PHE A 1 698 ? 19.483 -35.230 -12.937 1.00 86.06 698 PHE A N 1
ATOM 5344 C CA . PHE A 1 698 ? 20.132 -34.061 -12.360 1.00 86.06 698 PHE A CA 1
ATOM 5345 C C . PHE A 1 698 ? 20.839 -34.478 -11.070 1.00 86.06 698 PHE A C 1
ATOM 5347 O O . PHE A 1 698 ? 20.224 -34.590 -10.010 1.00 86.06 698 PHE A O 1
ATOM 5354 N N . GLU A 1 699 ? 22.137 -34.741 -11.168 1.00 82.38 699 GLU A N 1
ATOM 5355 C CA . GLU A 1 699 ? 22.987 -34.911 -9.999 1.00 82.38 699 GLU A CA 1
ATOM 5356 C C . GLU A 1 699 ? 23.110 -33.537 -9.333 1.00 82.38 699 GLU A C 1
ATOM 5358 O O . GLU A 1 699 ? 23.676 -32.601 -9.901 1.00 82.38 699 GLU A O 1
ATOM 5363 N N . GLY A 1 700 ? 22.504 -33.385 -8.150 1.00 78.88 700 GLY A N 1
ATOM 5364 C CA . GLY A 1 700 ? 22.703 -32.193 -7.329 1.00 78.88 700 GLY A CA 1
ATOM 5365 C C . GLY A 1 700 ? 24.197 -31.973 -7.056 1.00 78.88 700 GLY A C 1
ATOM 5366 O O . GLY A 1 700 ? 24.980 -32.911 -7.214 1.00 78.88 700 GLY A O 1
ATOM 5367 N N . PRO A 1 701 ? 24.613 -30.760 -6.648 1.00 76.44 701 PRO A N 1
ATOM 5368 C CA . PRO A 1 701 ? 26.015 -30.465 -6.370 1.00 76.44 701 PRO A CA 1
ATOM 5369 C C . PRO A 1 701 ? 26.590 -31.523 -5.423 1.00 76.44 701 PRO A C 1
ATOM 5371 O O . PRO A 1 701 ? 26.212 -31.618 -4.254 1.00 76.44 701 PRO A O 1
ATOM 5374 N N . THR A 1 702 ? 27.460 -32.377 -5.958 1.00 74.00 702 THR A N 1
ATOM 5375 C CA . THR A 1 702 ? 28.104 -33.434 -5.188 1.00 74.00 702 THR A CA 1
ATOM 5376 C C . THR A 1 702 ? 29.064 -32.765 -4.219 1.00 74.00 702 THR A C 1
ATOM 5378 O O . THR A 1 702 ? 29.929 -32.004 -4.641 1.00 74.00 702 THR A O 1
ATOM 5381 N N . SER A 1 703 ? 28.955 -33.069 -2.927 1.00 61.31 703 SER A N 1
ATOM 5382 C CA . SER A 1 703 ? 29.823 -32.521 -1.872 1.00 61.31 703 SER A CA 1
ATOM 5383 C C . SER A 1 703 ? 31.308 -32.899 -2.010 1.00 61.31 703 SER A C 1
ATOM 5385 O O . SER A 1 703 ? 32.125 -32.532 -1.165 1.00 61.31 703 SER A O 1
ATOM 5387 N N . SER A 1 704 ? 31.687 -33.631 -3.062 1.00 59.19 704 SER A N 1
ATOM 5388 C CA . SER A 1 704 ? 33.079 -33.841 -3.429 1.00 59.19 704 SER A CA 1
ATOM 5389 C C . SER A 1 704 ? 33.675 -32.525 -3.922 1.00 59.19 704 SER A C 1
ATOM 5391 O O . SER A 1 704 ? 33.442 -32.105 -5.053 1.00 59.19 704 SER A O 1
ATOM 5393 N N . ALA A 1 705 ? 34.458 -31.907 -3.043 1.00 54.75 705 ALA A N 1
ATOM 5394 C CA . ALA A 1 705 ? 35.234 -30.685 -3.208 1.00 54.75 705 ALA A CA 1
ATOM 5395 C C . ALA A 1 705 ? 36.331 -30.741 -4.301 1.00 54.75 705 ALA A C 1
ATOM 5397 O O . ALA A 1 705 ? 37.425 -30.214 -4.109 1.00 54.75 705 ALA A O 1
ATOM 5398 N N . ASP A 1 706 ? 36.057 -31.336 -5.463 1.00 53.69 706 ASP A N 1
ATOM 5399 C CA . ASP A 1 706 ? 36.889 -31.193 -6.663 1.00 53.69 706 ASP A CA 1
ATOM 5400 C C . ASP A 1 706 ? 36.429 -29.974 -7.482 1.00 53.69 706 ASP A C 1
ATOM 5402 O O . ASP A 1 706 ? 36.251 -29.998 -8.699 1.00 53.69 706 ASP A O 1
ATOM 5406 N N . GLU A 1 707 ? 36.277 -28.854 -6.779 1.00 54.19 707 GLU A N 1
ATOM 5407 C CA . GLU A 1 707 ? 36.096 -27.508 -7.314 1.00 54.19 707 GLU A CA 1
ATOM 5408 C C . GLU A 1 707 ? 37.455 -26.985 -7.813 1.00 54.19 707 GLU A C 1
ATOM 5410 O O . GLU A 1 707 ? 38.090 -26.116 -7.216 1.00 54.19 707 GLU A O 1
ATOM 5415 N N . LYS A 1 708 ? 37.988 -27.603 -8.877 1.00 48.75 708 LYS A N 1
ATOM 5416 C CA . LYS A 1 708 ? 39.277 -27.190 -9.462 1.00 48.75 708 LYS A CA 1
ATOM 5417 C C . LYS A 1 708 ? 39.282 -26.866 -10.945 1.00 48.75 708 LYS A C 1
ATOM 5419 O O . LYS A 1 708 ? 40.328 -26.431 -11.422 1.00 48.75 708 LYS A O 1
ATOM 5424 N N . GLN A 1 709 ? 38.188 -27.025 -11.684 1.00 43.34 709 GLN A N 1
ATOM 5425 C CA . GLN A 1 709 ? 38.177 -26.664 -13.106 1.00 43.34 709 GLN A CA 1
ATOM 5426 C C . GLN A 1 709 ? 36.801 -26.196 -13.581 1.00 43.34 709 GLN A C 1
ATOM 5428 O O . GLN A 1 709 ? 36.044 -26.987 -14.137 1.00 43.34 709 GLN A O 1
ATOM 5433 N N . LEU A 1 710 ? 36.516 -24.903 -13.419 1.00 41.97 710 LEU A N 1
ATOM 5434 C CA . LEU A 1 710 ? 35.673 -24.143 -14.346 1.00 41.97 710 LEU A CA 1
ATOM 5435 C C . LEU A 1 710 ? 36.041 -22.661 -14.316 1.00 41.97 710 LEU A C 1
ATOM 5437 O O . LEU A 1 710 ? 36.162 -22.112 -13.200 1.00 41.97 710 LEU A O 1
#

Sequence (710 aa):
TYKTRKNVIARTIEMKQQSGENDVDYWVYLDKVFSTLGPDGTSSDESDSEGGGFRVKAMPWRRNIDAEIKIVESQRSAEGIKDNRGSEPKPRFRGPPCKDSTRKKAPQHLPPSFYNADWLNDPKVGAARRELVQPSKEDFSWMIACIRSDPSGRMISKEDLRAHQARDAVLNQPRLELRDKQQRLTCTCPDCVKAGPMGVSRSAEAHRLHVLSNALLPLTAQKPGPNPSVPAASAASGGQASSDVSPAAGTDQLSSAIVLSTLIDVDITVDEIPPVDAIAQELVNQLSELDLGPPDTMEGQIPSSAPSTSTRFLSTAARGTTQMGTGLGDTVSMFVEESGRDDQVLAENAARPGPSTCLQSMNTGADATPPSVQSPGSVRVDIERHLPDANSSIHMLSKEERHINTTRALSQLDSVRTDIEESLQRLTTGVSPDTIREVQDCLGRLRRRFNAITRRTPRILERKAELCEQLKLLDGRLLELEALVPESTDPIAYNCDDHHERPIDQYSAVAQVSMFLVTVCTVIVGVNRSAGAFMLATISTILTLAFTLHGRQLKQDQERVLADIPSTVDTVLSKFKLDGRVTTYATCSECHAIYAPHYEEGSADAVYPAICTSKTLGSDQICGAPLTETDNTGGDRSMKPLRSFVMHNYEDYMAGLLARHDIESLMDKACDDALASLDRPRPEFIRSPFEADFIRTFEGPTSSADEKQL

Radius of gyration: 41.86 Å; chains: 1; bounding box: 131×119×96 Å

Foldseek 3Di:
DLVLLLVLLVVVLVVCVVVVPPCSVVSVLLNVVSVLCDCVNPDFPWDPDPPQATEGADAQFFDPPVVSVVVSVVSCLVVVPPPPPDDDHTDYDYDPPHHHDPPPDRAAARAPVGTDPCVCVPVPCNVVVCVRRVYHPDDDDDQPLPPPDPPVNDGDDPVVSVVVVVVVVVVPDDPPPVPVVPPDDDDDDPVVVPDDPDDDDDDPVVVVVVVVVVVDDDDDDDDDDDDDDDDDDDDDDDDDDDDDDDDDDDDDDDDPDPDPPPPPDDPDDPPDDDPPVVVVVVVVVVVVPPPPDDDDDDDDDDDDDDDDDDDDDDDDDDDDDDDDDDDDDDDDDDDDDDDDDDDDDDDDDDDDDDDDDDDDDDDDDDDDDDDDDDDDDDDDPPPPDDDPDPPPPPPDDDPVCPPPLNVVLVVLLVVLVVLLVVLVVLLVVDQDPVSLVVSVVSLVVSLVSLVVSPDDDPVSVVSSVVVLVSSVVSVVSSVVSVVVDPPDPDDDDDDLVVLVDQLLVVADPLQSVQLVVLCCCCPVVVDDFVVSLVSLVVSLVVLVCVQCVVDPDHDPVSVRNSVSHDNGNVVSCVSRVVPFDKWKWFAFPPPRDTHGFDADRSGPATDTDQFAQDDDVPGPDGPGGGQWDQDPPPVDRHTDGPDIDIDGDPSSVVSNQCVDPVNVVVVVVVVVVLVVLLPPPQDPDDPDPSSDPCNSPPDDPDPPPPPPDD

Secondary structure (DSSP, 8-state):
-HHHHHHHHHHHHHHHHHHT-TTHHHHHHHHHHHHHHHHHHH---EE--SSSSEEEPB-TTB---HHHHHHHHHHHHHTT---TTSS----EE-SSSPPBPS---PPSS--GGGB-HHHHT-TTTHHHHHHHH---S-------------TT-PPPPHHHHHHHHHHHHHHTS-TTSSSSSSS------TTSS---SS--PPPHHHHHHHHHHTS-------------------------------------------SSSTTSS----TT-PPPHHHHHHHHHHHHHT-----------------------------------------------------------------PPP-------------PPPP---------------TTS-GGG--TTTTSHHHHHHHHHHHHHHHHHHHHHHHHHH---HHHHHHHHHHHHHHHHHHHT-----HHHHHHHHHHHHHHHHHHHHHHHHHTTS----S------HHHH--GGGGS-HHHHHHHHHHHHHHHTS---HHHHHHHHHHHHHHHHHHHHHT-SS--HHHHHHHHHS-SSHHHHHHHTT-S--EEEEEE-TTT--EE--EE-TT--SEE--SB--PBPTT---B---B-EEEE-TTSS-EEEESSEEEEE-HHHHHHHHHT-HHHHHHHHHHHHHHHHHHTSPPPSS--SGGGSHHHHT-----S-------